Protein AF-A0A1Y0VX64-F1 (afdb_monomer_lite)

Sequence (433 aa):
MRYNFDQIIDRHNTYSTQWDYTKDRFGSDDVLPFSISDTDFQVPNEILDSMNKRLEHPIFGYTRWNHQDYKNSIIQWFEDDGITKVDEDWIVYSPSVVYTIGTLIRELTDEGDGVDRHTSFCTDDVTAHDILEKGHLDHMVRLAIQHGVDPMTAIQMATLNGAEAYHIEDQVGSIAPGKDADILLIDRPESFNVKTVISKGTMVFEDGVEKIDFIPTARSQTIQKSIKLTSVSKNNFEYQVDQQDGTVKVRTIKSVGPFVRKAKDVDLNVRNGIILPSVEKDVALVSVIERYGINGNHSKGFISGWGLKSGAIATSASPDDNNIVVAGTNSEDMALAVNELIRQGGGQIVVDNGKIISFLQLPIGGIVTDLEPRTLAKKEIELKEAANQLGCELPDPLFYLSFLPITAIPDLAITDGGNVDYRELKYFDPILK

Foldseek 3Di:
DDFDPVDQDDCPPVPDCQQPVCCVPPVDNPDNGDDDPDDRGDDDVVVVVVVVVVVVPPDDDDDDQLDDVNQVVVQCVCVVVVNDGDDSVVDDDDPDPVVVVVVCCVVVDDDPPDPLLQAADDQPDDALLCCVPQNGLLSVLLVCLVVPDDLVSSLQNHFVSVCVVVVNNQATRDDDPNHFPFDFDAPDSNRRHTAWTAGSNRTQDGRHDGPDDDDDDDDDPCQLQQFPDDADALVLAWDFAPDAWDKFKFWAFEDPDLLDTATDIDIFIHHRRTTAADLPQQKKKKWFAAGRPPPRFIAIGIHGNFNFQFAKKWFQAAPDNSTIMMIGRGSHRRRLNVRVCNVLCAWIFTGGPRDTQATDRASGNNHHDPDDSVVSSVRQVSSQVSSCVSVTPHPRNVSSRSHQQDLPRAAWHAHSVYIAGSVVRDHDDRTDD

Organism: Pediococcus pentosaceus (NCBI:txid1255)

Structure (mmCIF, N/CA/C/O backbone):
data_AF-A0A1Y0VX64-F1
#
_entry.id   AF-A0A1Y0VX64-F1
#
loop_
_atom_site.group_PDB
_atom_site.id
_atom_site.type_symbol
_atom_site.label_atom_id
_atom_site.label_alt_id
_atom_site.label_comp_id
_atom_site.label_asym_id
_atom_site.label_entity_id
_atom_site.label_seq_id
_atom_site.pdbx_PDB_ins_code
_atom_site.Cartn_x
_atom_site.Cartn_y
_atom_site.Cartn_z
_atom_site.occupancy
_atom_site.B_iso_or_equiv
_atom_site.auth_seq_id
_atom_site.auth_comp_id
_atom_site.auth_asym_id
_atom_site.auth_atom_id
_atom_site.pdbx_PDB_model_num
ATOM 1 N N . MET A 1 1 ? -18.964 33.459 -43.601 1.00 60.31 1 MET A N 1
ATOM 2 C CA . MET A 1 1 ? -20.347 32.928 -43.651 1.00 60.31 1 MET A CA 1
ATOM 3 C C . MET A 1 1 ? -20.862 32.768 -42.232 1.00 60.31 1 MET A C 1
ATOM 5 O O . MET A 1 1 ? -20.043 32.596 -41.339 1.00 60.31 1 MET A O 1
ATOM 9 N N . ARG A 1 2 ? -22.174 32.890 -41.997 1.00 79.06 2 ARG A N 1
ATOM 10 C CA . ARG A 1 2 ? -22.760 32.728 -40.657 1.00 79.06 2 ARG A CA 1
ATOM 11 C C . ARG A 1 2 ? -23.465 31.374 -40.600 1.00 79.06 2 ARG A C 1
ATOM 13 O O . ARG A 1 2 ? -24.538 31.234 -41.174 1.00 79.06 2 ARG A O 1
ATOM 20 N N . TYR A 1 3 ? -22.832 30.395 -39.962 1.00 87.50 3 TYR A N 1
ATOM 21 C CA . TYR A 1 3 ? -23.441 29.100 -39.659 1.00 87.50 3 TYR A CA 1
ATOM 22 C C . TYR A 1 3 ? -24.397 29.249 -38.472 1.00 87.50 3 TYR A C 1
ATOM 24 O O . TYR A 1 3 ? -24.102 30.001 -37.540 1.00 87.50 3 TYR A O 1
ATOM 32 N N . ASN A 1 4 ? -25.546 28.572 -38.519 1.00 91.56 4 ASN A N 1
ATOM 33 C CA . ASN A 1 4 ? -26.509 28.563 -37.422 1.00 91.56 4 ASN A CA 1
ATOM 34 C C . ASN A 1 4 ? -26.360 27.277 -36.600 1.00 91.56 4 ASN A C 1
ATOM 36 O O . ASN A 1 4 ? -27.072 26.306 -36.834 1.00 91.56 4 ASN A O 1
ATOM 40 N N . PHE A 1 5 ? -25.429 27.277 -35.647 1.00 93.50 5 PHE A N 1
ATOM 41 C CA . PHE A 1 5 ? -25.210 26.133 -34.756 1.00 93.50 5 PHE A CA 1
ATOM 42 C C . PHE A 1 5 ? -26.344 25.932 -33.734 1.00 93.50 5 PHE A C 1
ATOM 44 O O . PHE A 1 5 ? -26.440 24.859 -33.154 1.00 93.50 5 PHE A O 1
ATOM 51 N N . ASP A 1 6 ? -27.232 26.918 -33.552 1.00 94.62 6 ASP A N 1
ATOM 52 C CA . ASP A 1 6 ? -28.413 26.796 -32.681 1.00 94.62 6 ASP A CA 1
ATOM 53 C C . ASP A 1 6 ? -29.583 26.067 -33.371 1.00 94.62 6 ASP A C 1
ATOM 55 O O . ASP A 1 6 ? -30.612 25.792 -32.750 1.00 94.62 6 ASP A O 1
ATOM 59 N N . GLN A 1 7 ? -29.474 25.782 -34.675 1.00 94.81 7 GLN A N 1
ATOM 60 C CA . GLN A 1 7 ? -30.499 25.039 -35.396 1.00 94.81 7 GLN A CA 1
ATOM 61 C C . GLN A 1 7 ? -30.502 23.575 -34.954 1.00 94.81 7 GLN A C 1
ATOM 63 O O . GLN A 1 7 ? -29.570 22.829 -35.233 1.00 94.81 7 GLN A O 1
ATOM 68 N N . ILE A 1 8 ? -31.605 23.151 -34.341 1.00 94.12 8 ILE A N 1
ATOM 69 C CA . ILE A 1 8 ? -31.843 21.744 -34.022 1.00 94.12 8 ILE A CA 1
ATOM 70 C C . ILE A 1 8 ? -32.213 21.005 -35.311 1.00 94.12 8 ILE A C 1
ATOM 72 O O . ILE A 1 8 ? -33.166 21.381 -36.000 1.00 94.12 8 ILE A O 1
ATOM 76 N N . ILE A 1 9 ? -31.461 19.952 -35.626 1.00 94.00 9 ILE A N 1
ATOM 77 C CA . ILE A 1 9 ? -31.703 19.067 -36.766 1.00 94.00 9 ILE A CA 1
ATOM 78 C C . ILE A 1 9 ? -32.029 17.683 -36.213 1.00 94.00 9 ILE A C 1
ATOM 80 O O . ILE A 1 9 ? -31.209 17.076 -35.530 1.00 94.00 9 ILE A O 1
ATOM 84 N N . ASP A 1 10 ? -33.235 17.197 -36.499 1.00 93.06 10 ASP A N 1
ATOM 85 C CA . ASP A 1 10 ? -33.651 15.862 -36.078 1.00 93.06 10 ASP A CA 1
ATOM 86 C C . ASP A 1 10 ? -32.917 14.789 -36.896 1.00 93.06 10 ASP A C 1
ATOM 88 O O . ASP A 1 10 ? -32.921 14.820 -38.130 1.00 93.06 10 ASP A O 1
ATOM 92 N N . ARG A 1 11 ? -32.273 13.851 -36.198 1.00 93.62 11 ARG A N 1
ATOM 93 C CA . ARG A 1 11 ? -31.521 12.731 -36.781 1.00 93.62 11 ARG A CA 1
ATOM 94 C C . ARG A 1 11 ? -32.200 11.378 -36.561 1.00 93.62 11 ARG A C 1
ATOM 96 O O . ARG A 1 11 ? -31.619 10.361 -36.941 1.00 93.62 11 ARG A O 1
ATOM 103 N N . HIS A 1 12 ? -33.407 11.329 -36.001 1.00 92.69 12 HIS A N 1
ATOM 104 C CA . HIS A 1 12 ? -34.149 10.072 -35.909 1.00 92.69 12 HIS A CA 1
ATOM 105 C C . HIS A 1 12 ? -34.572 9.572 -37.294 1.00 92.69 12 HIS A C 1
ATOM 107 O O . HIS A 1 12 ? -34.881 10.351 -38.197 1.00 92.69 12 HIS A O 1
ATOM 113 N N . ASN A 1 13 ? -34.636 8.251 -37.454 1.00 93.88 13 ASN A N 1
ATOM 114 C CA . ASN A 1 13 ? -34.913 7.559 -38.715 1.00 93.88 13 ASN A CA 1
ATOM 115 C C . ASN A 1 13 ? -33.887 7.858 -39.824 1.00 93.88 13 ASN A C 1
ATOM 117 O O . ASN A 1 13 ? -34.204 7.752 -41.011 1.00 93.88 13 ASN A O 1
ATOM 121 N N . THR A 1 14 ? -32.655 8.215 -39.450 1.00 94.00 14 THR A N 1
ATOM 122 C CA . THR A 1 14 ? -31.538 8.396 -40.397 1.00 94.00 14 THR A CA 1
ATOM 123 C C . THR A 1 14 ? -30.556 7.225 -40.374 1.00 94.00 14 THR A C 1
ATOM 125 O O . THR A 1 14 ? -29.559 7.242 -41.094 1.00 94.00 14 THR A O 1
ATOM 128 N N . TYR A 1 15 ? -30.857 6.192 -39.579 1.00 93.12 15 TYR A N 1
ATOM 129 C CA . TYR A 1 15 ? -29.963 5.089 -39.233 1.00 93.12 15 TYR A CA 1
ATOM 130 C C . TYR A 1 15 ? -28.712 5.567 -38.485 1.00 93.12 15 TYR A C 1
ATOM 132 O O . TYR A 1 15 ? -27.629 4.998 -38.630 1.00 93.12 15 TYR A O 1
ATOM 140 N N . SER A 1 16 ? -28.857 6.614 -37.671 1.00 91.06 16 SER A N 1
ATOM 141 C CA . SER A 1 16 ? -27.769 7.146 -36.855 1.00 91.06 16 SER A CA 1
ATOM 142 C C . SER A 1 16 ? -27.462 6.198 -35.699 1.00 91.06 16 SER A C 1
ATOM 144 O O . SER A 1 16 ? -28.318 5.957 -34.852 1.00 91.06 16 SER A O 1
ATOM 146 N N . THR A 1 17 ? -26.221 5.713 -35.600 1.00 88.19 17 THR A N 1
ATOM 147 C CA . THR A 1 17 ? -25.748 4.932 -34.438 1.00 88.19 17 THR A CA 1
ATOM 148 C C . THR A 1 17 ? -25.974 5.668 -33.118 1.00 88.19 17 THR A C 1
ATOM 150 O O . THR A 1 17 ? -26.233 5.034 -32.099 1.00 88.19 17 THR A O 1
ATOM 153 N N . GLN A 1 18 ? -25.869 7.000 -33.133 1.00 87.75 18 GLN A N 1
ATOM 154 C CA . GLN A 1 18 ? -26.066 7.831 -31.954 1.00 87.75 18 GLN A CA 1
ATOM 155 C C . GLN A 1 18 ? -27.539 7.871 -31.526 1.00 87.75 18 GLN A C 1
ATOM 157 O O . GLN A 1 18 ? -27.799 7.703 -30.342 1.00 87.75 18 GLN A O 1
ATOM 162 N N . TRP A 1 19 ? -28.479 8.049 -32.463 1.00 90.94 19 TRP A N 1
ATOM 163 C CA . TRP A 1 19 ? -29.894 8.324 -32.158 1.00 90.94 19 TRP A CA 1
ATOM 164 C C . TRP A 1 19 ? -30.842 7.125 -32.322 1.00 90.94 19 TRP A C 1
ATOM 166 O O . TRP A 1 19 ? -31.729 6.937 -31.498 1.00 90.94 19 TRP A O 1
ATOM 176 N N . ASP A 1 20 ? -30.652 6.288 -33.344 1.00 92.12 20 ASP A N 1
ATOM 177 C CA . ASP A 1 20 ? -31.588 5.206 -33.701 1.00 92.12 20 ASP A CA 1
ATOM 178 C C . ASP A 1 20 ? -31.236 3.848 -33.059 1.00 92.12 20 ASP A C 1
ATOM 180 O O . ASP A 1 20 ? -32.052 2.928 -33.061 1.00 92.12 20 ASP A O 1
ATOM 184 N N . TYR A 1 21 ? -30.025 3.705 -32.504 1.00 90.81 21 TYR A N 1
ATOM 185 C CA . TYR A 1 21 ? -29.506 2.448 -31.936 1.00 90.81 21 TYR A CA 1
ATOM 186 C C . TYR A 1 21 ? -29.118 2.574 -30.451 1.00 90.81 21 TYR A C 1
ATOM 188 O O . TYR A 1 21 ? -28.246 1.861 -29.948 1.00 90.81 21 TYR A O 1
ATOM 196 N N . THR A 1 22 ? -29.774 3.474 -29.719 1.00 88.38 22 THR A N 1
ATOM 197 C CA . THR A 1 22 ? -29.497 3.740 -28.299 1.00 88.38 22 THR A CA 1
ATOM 198 C C . THR A 1 22 ? -29.753 2.530 -27.403 1.00 88.38 22 THR A C 1
ATOM 200 O O . THR A 1 22 ? -28.914 2.228 -26.558 1.00 88.38 22 THR A O 1
ATOM 203 N N . LYS A 1 23 ? -30.827 1.758 -27.614 1.00 88.56 23 LYS A N 1
ATOM 204 C CA . LYS A 1 23 ? -31.068 0.527 -26.838 1.00 88.56 23 LYS A CA 1
ATOM 205 C C . LYS A 1 23 ? -30.056 -0.570 -27.087 1.00 88.56 23 LYS A C 1
ATOM 207 O O . LYS A 1 23 ? -29.680 -1.241 -26.132 1.00 88.56 23 LYS A O 1
ATOM 212 N N . ASP A 1 24 ? -29.631 -0.766 -28.331 1.00 87.38 24 ASP A N 1
ATOM 213 C CA . ASP A 1 24 ? -28.593 -1.753 -28.651 1.00 87.38 24 ASP A CA 1
ATOM 214 C C . ASP A 1 24 ? -27.308 -1.451 -27.867 1.00 87.38 24 ASP A C 1
ATOM 216 O O . ASP A 1 24 ? -26.709 -2.333 -27.255 1.00 87.38 24 ASP A O 1
ATOM 220 N N . ARG A 1 25 ? -26.947 -0.167 -27.793 1.00 79.25 25 ARG A N 1
ATOM 221 C CA . ARG A 1 25 ? -25.694 0.284 -27.190 1.00 79.25 25 ARG A CA 1
ATOM 222 C C . ARG A 1 25 ? -25.748 0.498 -25.675 1.00 79.25 25 ARG A C 1
ATOM 224 O O . ARG A 1 25 ? -24.763 0.237 -24.990 1.00 79.25 25 ARG A O 1
ATOM 231 N N . PHE A 1 26 ? -26.866 0.999 -25.153 1.00 83.62 26 PHE A N 1
ATOM 232 C CA . PHE A 1 26 ? -27.017 1.437 -23.757 1.00 83.62 26 PHE A CA 1
ATOM 233 C C . PHE A 1 26 ? -28.058 0.635 -22.969 1.00 83.62 26 PHE A C 1
ATOM 235 O O . PHE A 1 26 ? -28.252 0.885 -21.782 1.00 83.62 26 PHE A O 1
ATOM 242 N N . GLY A 1 27 ? -28.749 -0.315 -23.603 1.00 86.50 27 GLY A N 1
ATOM 243 C CA . GLY A 1 27 ? -29.802 -1.120 -22.978 1.00 86.50 27 GLY A CA 1
ATOM 244 C C . GLY A 1 27 ? -31.136 -0.389 -22.766 1.00 86.50 27 GLY A C 1
ATOM 245 O O . GLY A 1 27 ? -32.075 -0.997 -22.255 1.00 86.50 27 GLY A O 1
ATOM 246 N N . SER A 1 28 ? -31.245 0.884 -23.163 1.00 86.19 28 SER A N 1
ATOM 247 C CA . SER A 1 28 ? -32.461 1.703 -23.064 1.00 86.19 28 SER A CA 1
ATOM 248 C C . SER A 1 28 ? -32.640 2.589 -24.299 1.00 86.19 28 SER A C 1
ATOM 250 O O . SER A 1 28 ? -31.666 3.139 -24.805 1.00 86.19 28 SER A O 1
ATOM 252 N N . ASP A 1 29 ? -33.890 2.738 -24.748 1.00 85.19 29 ASP A N 1
ATOM 253 C CA . ASP A 1 29 ? -34.285 3.681 -25.807 1.00 85.19 29 ASP A CA 1
ATOM 254 C C . ASP A 1 29 ? -34.539 5.102 -25.250 1.00 85.19 29 ASP A C 1
ATOM 256 O O . ASP A 1 29 ? -34.617 6.060 -26.011 1.00 85.19 29 ASP A O 1
ATOM 260 N N . ASP A 1 30 ? -34.668 5.251 -23.924 1.00 86.69 30 ASP A N 1
ATOM 261 C CA . ASP A 1 30 ? -34.977 6.516 -23.234 1.00 86.69 30 ASP A CA 1
ATOM 262 C C . ASP A 1 30 ? -33.700 7.173 -22.689 1.00 86.69 30 ASP A C 1
ATOM 264 O O . ASP A 1 30 ? -33.494 7.307 -21.481 1.00 86.69 30 ASP A O 1
ATOM 268 N N . VAL A 1 31 ? -32.772 7.489 -23.593 1.00 86.25 31 VAL A N 1
ATOM 269 C CA . VAL A 1 31 ? -31.512 8.169 -23.267 1.00 86.25 31 VAL A CA 1
ATOM 270 C C . VAL A 1 31 ? -31.220 9.255 -24.292 1.00 86.25 31 VAL A C 1
ATOM 272 O O . VAL A 1 31 ? -31.384 9.043 -25.489 1.00 86.25 31 VAL A O 1
ATOM 275 N N . LEU A 1 32 ? -30.747 10.412 -23.822 1.00 88.38 32 LEU A N 1
ATOM 276 C CA . LEU A 1 32 ? -30.181 11.441 -24.691 1.00 88.38 32 LEU A CA 1
ATOM 277 C C . LEU A 1 32 ? -28.719 11.065 -24.995 1.00 88.38 32 LEU A C 1
ATOM 279 O O . LEU A 1 32 ? -27.899 11.049 -24.071 1.00 88.38 32 LEU A O 1
ATOM 283 N N . PRO A 1 33 ? -28.370 10.727 -26.244 1.00 78.88 33 PRO A N 1
ATOM 284 C CA . PRO A 1 33 ? -27.070 10.151 -26.545 1.00 78.88 33 PRO A CA 1
ATOM 285 C C . PRO A 1 33 ? -26.006 11.242 -26.753 1.00 78.88 33 PRO A C 1
ATOM 287 O O . PRO A 1 33 ? -26.142 12.100 -27.615 1.00 78.88 33 PRO A O 1
ATOM 290 N N . PHE A 1 34 ? -24.917 11.187 -25.977 1.00 81.19 34 PHE A N 1
ATOM 291 C CA . PHE A 1 34 ? -23.792 12.137 -26.061 1.00 81.19 34 PHE A CA 1
ATOM 292 C C . PHE A 1 34 ? -22.435 11.412 -26.036 1.00 81.19 34 PHE A C 1
ATOM 294 O O . PHE A 1 34 ? -21.580 11.668 -25.191 1.00 81.19 34 PHE A O 1
ATOM 301 N N . SER A 1 35 ? -22.278 10.402 -26.894 1.00 77.50 35 SER A N 1
ATOM 302 C CA . SER A 1 35 ? -21.204 9.401 -26.760 1.00 77.50 35 SER A CA 1
ATOM 303 C C . SER A 1 35 ? -20.406 9.118 -28.030 1.00 77.50 35 SER A C 1
ATOM 305 O O . SER A 1 35 ? -19.264 8.671 -27.925 1.00 77.50 35 SER A O 1
ATOM 307 N N . ILE A 1 36 ? -20.983 9.327 -29.219 1.00 82.19 36 ILE A N 1
ATOM 308 C CA . ILE A 1 36 ? -20.286 9.097 -30.485 1.00 82.19 36 ILE A CA 1
ATOM 309 C C . ILE A 1 36 ? -19.621 10.400 -30.884 1.00 82.19 36 ILE A C 1
ATOM 311 O O . ILE A 1 36 ? -20.227 11.462 -30.827 1.00 82.19 36 ILE A O 1
ATOM 315 N N . SER A 1 37 ? -18.365 10.323 -31.305 1.00 85.12 37 SER A N 1
ATOM 316 C CA . SER A 1 37 ? -17.613 11.484 -31.781 1.00 85.12 37 SER A CA 1
ATOM 317 C C . SER A 1 37 ? -17.977 11.849 -33.230 1.00 85.12 37 SER A C 1
ATOM 319 O O . SER A 1 37 ? -17.095 11.992 -34.073 1.00 85.12 37 SER A O 1
ATOM 321 N N . ASP A 1 38 ? -19.276 11.961 -33.521 1.00 88.44 38 ASP A N 1
ATOM 322 C CA . ASP A 1 38 ? -19.807 12.686 -34.679 1.00 88.44 38 ASP A CA 1
ATOM 323 C C . ASP A 1 38 ? -20.487 13.988 -34.206 1.00 88.44 38 ASP A C 1
ATOM 325 O O . ASP A 1 38 ? -20.322 14.382 -33.049 1.00 88.44 38 ASP A O 1
ATOM 329 N N . THR A 1 39 ? -21.158 14.730 -35.090 1.00 90.38 39 THR A N 1
ATOM 330 C CA . THR A 1 39 ? -21.815 15.990 -34.711 1.00 90.38 39 THR A CA 1
ATOM 331 C C . THR A 1 39 ? -23.300 15.975 -35.054 1.00 90.38 39 THR A C 1
ATOM 333 O O . THR A 1 39 ? -23.728 15.353 -36.025 1.00 90.38 39 THR A O 1
ATOM 336 N N . ASP A 1 40 ? -24.082 16.734 -34.285 1.00 92.62 40 ASP A N 1
ATOM 337 C CA . ASP A 1 40 ? -25.479 17.061 -34.600 1.00 92.62 40 ASP A CA 1
ATOM 338 C C . ASP A 1 40 ? -25.598 18.384 -35.388 1.00 92.62 40 ASP A C 1
ATOM 340 O O . ASP A 1 40 ? -26.652 19.016 -35.425 1.00 92.62 40 ASP A O 1
ATOM 344 N N . PHE A 1 41 ? -24.507 18.815 -36.034 1.00 93.81 41 PHE A N 1
ATOM 345 C CA . PHE A 1 41 ? -24.473 20.012 -36.870 1.00 93.81 41 PHE A CA 1
ATOM 346 C C . PHE A 1 41 ? -24.545 19.656 -38.350 1.00 93.81 41 PHE A C 1
ATOM 348 O O . PHE A 1 41 ? -23.993 18.654 -38.804 1.00 93.81 41 PHE A O 1
ATOM 355 N N . GLN A 1 42 ? -25.165 20.535 -39.132 1.00 92.62 42 GLN A N 1
ATOM 356 C CA . GLN A 1 42 ? -25.072 20.452 -40.583 1.00 92.62 42 GLN A CA 1
ATOM 357 C C . GLN A 1 42 ? -23.607 20.600 -41.022 1.00 92.62 42 GLN A C 1
ATOM 359 O O . GLN A 1 42 ? -22.891 21.481 -40.539 1.00 92.62 42 GLN A O 1
ATOM 364 N N . VAL A 1 43 ? -23.179 19.783 -41.986 1.00 93.69 43 VAL A N 1
ATOM 365 C CA . VAL A 1 43 ? -21.904 20.010 -42.676 1.00 93.69 43 VAL A CA 1
ATOM 366 C C . VAL A 1 43 ? -21.921 21.359 -43.423 1.00 93.69 43 VAL A C 1
ATOM 368 O O . VAL A 1 43 ? -22.997 21.829 -43.815 1.00 93.69 43 VAL A O 1
ATOM 371 N N . PRO A 1 44 ? -20.752 21.986 -43.653 1.00 94.12 44 PRO A N 1
ATOM 372 C CA . PRO A 1 44 ? -20.642 23.204 -44.453 1.00 94.12 44 PRO A CA 1
ATOM 373 C C . PRO A 1 44 ? -21.361 23.112 -45.807 1.00 94.12 44 PRO A C 1
ATOM 375 O O . PRO A 1 44 ? -21.379 22.052 -46.441 1.00 94.12 44 PRO A O 1
ATOM 378 N N . ASN A 1 45 ? -21.941 24.225 -46.270 1.00 93.00 45 ASN A N 1
ATOM 379 C CA . ASN A 1 45 ? -22.708 24.254 -47.524 1.00 93.00 45 ASN A CA 1
ATOM 380 C C . ASN A 1 45 ? -21.838 23.863 -48.725 1.00 93.00 45 ASN A C 1
ATOM 382 O O . ASN A 1 45 ? -22.309 23.201 -49.638 1.00 93.00 45 ASN A O 1
ATOM 386 N N . GLU A 1 46 ? -20.551 24.185 -48.680 1.00 94.06 46 GLU A N 1
ATOM 387 C CA . GLU A 1 46 ? -19.558 23.841 -49.691 1.00 94.06 46 GLU A CA 1
ATOM 388 C C . GLU A 1 46 ? -19.423 22.319 -49.873 1.00 94.06 46 GLU A C 1
ATOM 390 O O . GLU A 1 46 ? -19.213 21.838 -50.992 1.00 94.06 46 GLU A O 1
ATOM 395 N N . ILE A 1 47 ? -19.592 21.546 -48.792 1.00 94.81 47 ILE A N 1
ATOM 396 C CA . ILE A 1 47 ? -19.611 20.080 -48.845 1.00 94.81 47 ILE A CA 1
ATOM 397 C C . ILE A 1 47 ? -20.908 19.603 -49.508 1.00 94.81 47 ILE A C 1
ATOM 399 O O . ILE A 1 47 ? -20.855 18.774 -50.419 1.00 94.81 47 ILE A O 1
ATOM 403 N N . LEU A 1 48 ? -22.062 20.154 -49.108 1.00 95.12 48 LEU A N 1
ATOM 404 C CA . LEU A 1 48 ? -23.360 19.807 -49.703 1.00 95.12 48 LEU A CA 1
ATOM 405 C C . LEU A 1 48 ? -23.410 20.125 -51.201 1.00 95.12 48 LEU A C 1
ATOM 407 O O . LEU A 1 48 ? -23.838 19.287 -51.991 1.00 95.12 48 LEU A O 1
ATOM 411 N N . ASP A 1 49 ? -22.927 21.296 -51.606 1.00 96.44 49 ASP A N 1
ATOM 412 C CA . ASP A 1 49 ? -22.880 21.727 -53.003 1.00 96.44 49 ASP A CA 1
ATOM 413 C C . ASP A 1 49 ? -21.984 20.804 -53.837 1.00 96.44 49 ASP A C 1
ATOM 415 O O . ASP A 1 49 ? -22.355 20.395 -54.940 1.00 96.44 49 ASP A O 1
ATOM 419 N N . SER A 1 50 ? -20.833 20.404 -53.288 1.00 95.62 50 SER A N 1
ATOM 420 C CA . SER A 1 50 ? -19.926 19.449 -53.933 1.00 95.62 50 SER A CA 1
ATOM 421 C C . SER A 1 50 ? -20.575 18.071 -54.108 1.00 95.62 50 SER A C 1
ATOM 423 O O . SER A 1 50 ? -20.453 17.460 -55.175 1.00 95.62 50 SER A O 1
ATOM 425 N N . MET A 1 51 ? -21.312 17.594 -53.098 1.00 96.81 51 MET A N 1
ATOM 426 C CA . MET A 1 51 ? -22.072 16.343 -53.182 1.00 96.81 51 MET A CA 1
ATOM 427 C C . MET A 1 51 ? -23.201 16.433 -54.214 1.00 96.81 51 MET A C 1
ATOM 429 O O . MET A 1 51 ? -23.307 15.556 -55.071 1.00 96.81 51 MET A O 1
ATOM 433 N N . ASN A 1 52 ? -24.002 17.500 -54.190 1.00 97.12 52 ASN A N 1
ATOM 434 C CA . ASN A 1 52 ? -25.100 17.717 -55.135 1.00 97.12 52 ASN A CA 1
ATOM 435 C C . ASN A 1 52 ? -24.594 17.760 -56.577 1.00 97.12 52 ASN A C 1
ATOM 437 O O . ASN A 1 52 ? -25.106 17.041 -57.433 1.00 97.12 52 ASN A O 1
ATOM 441 N N . LYS A 1 53 ? -23.514 18.505 -56.827 1.00 97.00 53 LYS A N 1
ATOM 442 C CA . LYS A 1 53 ? -22.855 18.543 -58.134 1.00 97.00 53 LYS A CA 1
ATOM 443 C C . LYS A 1 53 ? -22.387 17.158 -58.581 1.00 97.00 53 LYS A C 1
ATOM 445 O O . LYS A 1 53 ? -22.519 16.804 -59.750 1.00 97.00 53 LYS A O 1
ATOM 450 N N . ARG A 1 54 ? -21.849 16.337 -57.671 1.00 94.12 54 ARG A N 1
ATOM 451 C CA . ARG A 1 54 ? -21.471 14.957 -58.008 1.00 94.12 54 ARG A CA 1
ATOM 452 C C . ARG A 1 54 ? -22.692 14.108 -58.367 1.00 94.12 54 ARG A C 1
ATOM 454 O O . ARG A 1 54 ? -22.578 13.270 -59.263 1.00 94.12 54 ARG A O 1
ATOM 461 N N . LEU A 1 55 ? -23.825 14.302 -57.697 1.00 96.69 55 LEU A N 1
ATOM 462 C CA . LEU A 1 55 ? -25.065 13.564 -57.952 1.00 96.69 55 LEU A CA 1
ATOM 463 C C . LEU A 1 55 ? -25.694 13.884 -59.318 1.00 96.69 55 LEU A C 1
ATOM 465 O O . LEU A 1 55 ? -26.397 13.035 -59.859 1.00 96.69 55 LEU A O 1
ATOM 469 N N . GLU A 1 56 ? -25.397 15.042 -59.918 1.00 97.12 56 GLU A N 1
ATOM 470 C CA . GLU A 1 56 ? -25.838 15.383 -61.283 1.00 97.12 56 GLU A CA 1
ATOM 471 C C . GLU A 1 56 ? -25.271 14.428 -62.347 1.00 97.12 56 GLU A C 1
ATOM 473 O O . GLU A 1 56 ? -25.882 14.224 -63.398 1.00 97.12 56 GLU A O 1
ATOM 478 N N . HIS A 1 57 ? -24.108 13.820 -62.090 1.00 96.62 57 HIS A N 1
ATOM 479 C CA . HIS A 1 57 ? -23.515 12.854 -63.007 1.00 96.62 57 HIS A CA 1
ATOM 480 C C . HIS A 1 57 ? -24.167 11.467 -62.833 1.00 96.62 57 HIS A C 1
ATOM 482 O O . HIS A 1 57 ? -23.978 10.836 -61.789 1.00 96.62 57 HIS A O 1
ATOM 488 N N . PRO A 1 58 ? -24.841 10.912 -63.863 1.00 95.62 58 PRO A N 1
ATOM 489 C CA . PRO A 1 58 ? -25.741 9.760 -63.713 1.00 95.62 58 PRO A CA 1
ATOM 490 C C . PRO A 1 58 ? -25.034 8.408 -63.519 1.00 95.62 58 PRO A C 1
ATOM 492 O O . PRO A 1 58 ? -25.692 7.380 -63.376 1.00 95.62 58 PRO A O 1
ATOM 495 N N . ILE A 1 59 ? -23.699 8.378 -63.549 1.00 96.25 59 ILE A N 1
ATOM 496 C CA . ILE A 1 59 ? -22.895 7.155 -63.413 1.00 96.25 59 ILE A CA 1
ATOM 497 C C . ILE A 1 59 ? -22.045 7.232 -62.138 1.00 96.25 59 ILE A C 1
ATOM 499 O O . ILE A 1 59 ? -21.281 8.183 -61.946 1.00 96.25 59 ILE A O 1
ATOM 503 N N . PHE A 1 60 ? -22.133 6.192 -61.302 1.00 95.19 60 PHE A N 1
ATOM 504 C CA . PHE A 1 60 ? -21.421 6.028 -60.024 1.00 95.19 60 PHE A CA 1
ATOM 505 C C . PHE A 1 60 ? -20.505 4.794 -60.047 1.00 95.19 60 PHE A C 1
ATOM 507 O O . PHE A 1 60 ? -20.630 3.883 -59.236 1.00 95.19 60 PHE A O 1
ATOM 514 N N . GLY A 1 61 ? -19.620 4.736 -61.047 1.00 93.50 61 GLY A N 1
ATOM 515 C CA . GLY A 1 61 ? -18.647 3.651 -61.198 1.00 93.50 61 GLY A CA 1
ATOM 516 C C . GLY A 1 61 ? -17.436 3.773 -60.265 1.00 93.50 61 GLY A C 1
ATOM 517 O O . GLY A 1 61 ? -17.362 4.659 -59.411 1.00 93.50 61 GLY A O 1
ATOM 518 N N . TYR A 1 62 ? -16.454 2.889 -60.465 1.00 93.75 62 TYR A N 1
ATOM 519 C CA . TYR A 1 62 ? -15.207 2.883 -59.697 1.00 93.75 62 TYR A CA 1
ATOM 520 C C . TYR A 1 62 ? -14.491 4.236 -59.753 1.00 93.75 62 TYR A C 1
ATOM 522 O O . TYR A 1 62 ? -14.221 4.766 -60.830 1.00 93.75 62 TYR A O 1
ATOM 530 N N . THR A 1 63 ? -14.149 4.760 -58.578 1.00 91.38 63 THR A N 1
ATOM 531 C CA . THR A 1 63 ? -13.445 6.037 -58.415 1.00 91.38 63 THR A CA 1
ATOM 532 C C . THR A 1 63 ? -12.040 5.776 -57.879 1.00 91.38 63 THR A C 1
ATOM 534 O O . THR A 1 63 ? -11.849 4.899 -57.038 1.00 91.38 63 THR A O 1
ATOM 537 N N . ARG A 1 64 ? -11.043 6.514 -58.375 1.00 91.12 64 ARG A N 1
ATOM 538 C CA . ARG A 1 64 ? -9.664 6.461 -57.870 1.00 91.12 64 ARG A CA 1
ATOM 539 C C . ARG A 1 64 ? -9.389 7.720 -57.062 1.00 91.12 64 ARG A C 1
ATOM 541 O O . ARG A 1 64 ? -9.690 8.797 -57.546 1.00 91.12 64 ARG A O 1
ATOM 548 N N . TRP A 1 65 ? -8.810 7.569 -55.874 1.00 91.56 65 TRP A N 1
ATOM 549 C CA . TRP A 1 65 ? -8.441 8.677 -54.982 1.00 91.56 65 TRP A CA 1
ATOM 550 C C . TRP A 1 65 ? -7.073 9.287 -55.322 1.00 91.56 65 TRP A C 1
ATOM 552 O O . TRP A 1 65 ? -6.810 10.444 -55.015 1.00 91.56 65 TRP A O 1
ATOM 562 N N . ASN A 1 66 ? -6.178 8.497 -55.928 1.00 94.25 66 ASN A N 1
ATOM 563 C CA . ASN A 1 66 ? -4.786 8.881 -56.157 1.00 94.25 66 ASN A CA 1
ATOM 564 C C . ASN A 1 66 ? -4.667 9.791 -57.391 1.00 94.25 66 ASN A C 1
ATOM 566 O O . ASN A 1 66 ? -4.334 9.331 -58.484 1.00 94.25 66 ASN A O 1
ATOM 570 N N . HIS A 1 67 ? -5.016 11.061 -57.213 1.00 94.75 67 HIS A N 1
ATOM 571 C CA . HIS A 1 67 ? -4.857 12.132 -58.192 1.00 94.75 67 HIS A CA 1
ATOM 572 C C . HIS A 1 67 ? -4.622 13.472 -57.485 1.00 94.75 67 HIS A C 1
ATOM 574 O O . HIS A 1 67 ? -4.950 13.638 -56.306 1.00 94.75 67 HIS A O 1
ATOM 580 N N . GLN A 1 68 ? -4.099 14.443 -58.236 1.00 93.88 68 GLN A N 1
ATOM 581 C CA . GLN A 1 68 ? -3.658 15.721 -57.685 1.00 93.88 68 GLN A CA 1
ATOM 582 C C . GLN A 1 68 ? -4.775 16.485 -56.966 1.00 93.88 68 GLN A C 1
ATOM 584 O O . GLN A 1 68 ? -4.552 16.971 -55.865 1.00 93.88 68 GLN A O 1
ATOM 589 N N . ASP A 1 69 ? -5.980 16.549 -57.546 1.00 91.88 69 ASP A N 1
ATOM 590 C CA . ASP A 1 69 ? -7.080 17.333 -56.963 1.00 91.88 69 ASP A CA 1
ATOM 591 C C . ASP A 1 69 ? -7.436 16.889 -55.533 1.00 91.88 69 ASP A C 1
ATOM 593 O O . ASP A 1 69 ? -7.790 17.718 -54.700 1.00 91.88 69 ASP A O 1
ATOM 597 N N . TYR A 1 70 ? -7.300 15.593 -55.226 1.00 94.06 70 TYR A N 1
ATOM 598 C CA . TYR A 1 70 ? -7.515 15.071 -53.879 1.00 94.06 70 TYR A CA 1
ATOM 599 C C . TYR A 1 70 ? -6.307 15.368 -52.985 1.00 94.06 70 TYR A C 1
ATOM 601 O O . TYR A 1 70 ? -6.454 15.977 -51.929 1.00 94.06 70 TYR A O 1
ATOM 609 N N . LYS A 1 71 ? -5.097 14.995 -53.416 1.00 95.62 71 LYS A N 1
ATOM 610 C CA . LYS A 1 71 ? -3.887 15.122 -52.590 1.00 95.62 71 LYS A CA 1
ATOM 611 C C . LYS A 1 71 ? -3.514 16.569 -52.271 1.00 95.62 71 LYS A C 1
ATOM 613 O O . LYS A 1 71 ? -3.162 16.854 -51.131 1.00 95.62 71 LYS A O 1
ATOM 618 N N . ASN A 1 72 ? -3.657 17.486 -53.227 1.00 95.81 72 ASN A N 1
ATOM 619 C CA . ASN A 1 72 ? -3.351 18.901 -53.016 1.00 95.81 72 ASN A CA 1
ATOM 620 C C . ASN A 1 72 ? -4.206 19.526 -51.921 1.00 95.81 72 ASN A C 1
ATOM 622 O O . ASN A 1 72 ? -3.689 20.338 -51.166 1.00 95.81 72 ASN A O 1
ATOM 626 N N . SER A 1 73 ? -5.480 19.140 -51.795 1.00 94.62 73 SER A N 1
ATOM 627 C CA . SER A 1 73 ? -6.316 19.654 -50.704 1.00 94.62 73 SER A CA 1
ATOM 628 C C . SER A 1 73 ? -5.777 19.277 -49.320 1.00 94.62 73 SER A C 1
ATOM 630 O O . SER A 1 73 ? -5.875 20.077 -48.398 1.00 94.62 73 SER A O 1
ATOM 632 N N . ILE A 1 74 ? -5.153 18.101 -49.184 1.00 95.19 74 ILE A N 1
ATOM 633 C CA . ILE A 1 74 ? -4.548 17.641 -47.929 1.00 95.19 74 ILE A CA 1
ATOM 634 C C . ILE A 1 74 ? -3.237 18.387 -47.679 1.00 95.19 74 ILE A C 1
ATOM 636 O O . ILE A 1 74 ? -3.049 18.926 -46.595 1.00 95.19 74 ILE A O 1
ATOM 640 N N . ILE A 1 75 ? -2.352 18.451 -48.681 1.00 95.94 75 ILE A N 1
ATOM 641 C CA . ILE A 1 75 ? -1.065 19.159 -48.572 1.00 95.94 75 ILE A CA 1
ATOM 642 C C . ILE A 1 75 ? -1.305 20.613 -48.163 1.00 95.94 75 ILE A C 1
ATOM 644 O O . ILE A 1 75 ? -0.752 21.073 -47.168 1.00 95.94 75 ILE A O 1
ATOM 648 N N . GLN A 1 76 ? -2.196 21.297 -48.884 1.00 95.88 76 GLN A N 1
ATOM 649 C CA . GLN A 1 76 ? -2.491 22.700 -48.638 1.00 95.88 76 GLN A CA 1
ATOM 650 C C . GLN A 1 76 ? -3.125 22.915 -47.262 1.00 95.88 76 GLN A C 1
ATOM 652 O O . GLN A 1 76 ? -2.776 23.879 -46.598 1.00 95.88 76 GLN A O 1
ATOM 657 N N . TRP A 1 77 ? -3.993 22.010 -46.791 1.00 96.00 77 TRP A N 1
ATOM 658 C CA . TRP A 1 77 ? -4.585 22.110 -45.453 1.00 96.00 77 TRP A CA 1
ATOM 659 C C . TRP A 1 77 ? -3.522 22.128 -44.345 1.00 96.00 77 TRP A C 1
ATOM 661 O O . TRP A 1 77 ? -3.556 22.982 -43.464 1.00 96.00 77 TRP A O 1
ATOM 671 N N . PHE A 1 78 ? -2.550 21.213 -44.401 1.00 93.50 78 PHE A N 1
ATOM 672 C CA . PHE A 1 78 ? -1.475 21.156 -43.405 1.00 93.50 78 PHE A CA 1
ATOM 673 C C . PHE A 1 78 ? -0.501 22.340 -43.504 1.00 93.50 78 PHE A C 1
ATOM 675 O O . PHE A 1 78 ? 0.013 22.785 -42.472 1.00 93.50 78 PHE A O 1
ATOM 682 N N . GLU A 1 79 ? -0.251 22.848 -44.715 1.00 92.88 79 GLU A N 1
ATOM 683 C CA . GLU A 1 79 ? 0.614 24.011 -44.943 1.00 92.88 79 GLU A CA 1
ATOM 684 C C . GLU A 1 79 ? -0.052 25.329 -44.518 1.00 92.88 79 GLU A C 1
ATOM 686 O O . GLU A 1 79 ? 0.584 26.138 -43.839 1.00 92.88 79 GLU A O 1
ATOM 691 N N . ASP A 1 80 ? -1.324 25.534 -44.866 1.00 93.12 80 ASP A N 1
ATOM 692 C CA . ASP A 1 80 ? -2.083 26.754 -44.564 1.00 93.12 80 ASP A CA 1
ATOM 693 C C . ASP A 1 80 ? -2.322 26.919 -43.056 1.00 93.12 80 ASP A C 1
ATOM 695 O O . ASP A 1 80 ? -2.220 28.033 -42.537 1.00 93.12 80 ASP A O 1
ATOM 699 N N . ASP A 1 81 ? -2.553 25.815 -42.336 1.00 84.94 81 ASP A N 1
ATOM 700 C CA . ASP A 1 81 ? -2.672 25.809 -40.871 1.00 84.94 81 ASP A CA 1
ATOM 701 C C . ASP A 1 81 ? -1.302 25.901 -40.161 1.00 84.94 81 ASP A C 1
ATOM 703 O O . ASP A 1 81 ? -1.229 25.930 -38.930 1.00 84.94 81 ASP A O 1
ATOM 707 N N . GLY A 1 82 ? -0.196 25.950 -40.916 1.00 90.50 82 GLY A N 1
ATOM 708 C CA . GLY A 1 82 ? 1.163 26.055 -40.383 1.00 90.50 82 GLY A CA 1
ATOM 709 C C . GLY A 1 82 ? 1.614 24.829 -39.582 1.00 90.50 82 GLY A C 1
ATOM 710 O O . GLY A 1 82 ? 2.539 24.939 -38.776 1.00 90.50 82 GLY A O 1
ATOM 711 N N . ILE A 1 83 ? 0.964 23.676 -39.780 1.00 89.88 83 ILE A N 1
ATOM 712 C CA . ILE A 1 83 ? 1.232 22.442 -39.034 1.00 89.88 83 ILE A CA 1
ATOM 713 C C . ILE A 1 83 ? 2.532 21.810 -39.530 1.00 89.88 83 ILE A C 1
ATOM 715 O O . ILE A 1 83 ? 3.449 21.578 -38.744 1.00 89.88 83 ILE A O 1
ATOM 719 N N . THR A 1 84 ? 2.611 21.496 -40.828 1.00 92.00 84 THR A N 1
ATOM 720 C CA . THR A 1 84 ? 3.805 20.907 -41.448 1.00 92.00 84 THR A CA 1
ATOM 721 C C . THR A 1 84 ? 3.722 20.933 -42.974 1.00 92.00 84 THR A C 1
ATOM 723 O O . THR A 1 84 ? 2.644 21.053 -43.550 1.00 92.00 84 THR A O 1
ATOM 726 N N . LYS A 1 85 ? 4.868 20.740 -43.630 1.00 93.12 85 LYS A N 1
ATOM 727 C CA . LYS A 1 85 ? 4.932 20.428 -45.057 1.00 93.12 85 LYS A CA 1
ATOM 728 C C . LYS A 1 85 ? 4.707 18.927 -45.268 1.00 93.12 85 LYS A C 1
ATOM 730 O O . LYS A 1 85 ? 5.386 18.115 -44.639 1.00 93.12 85 LYS A O 1
ATOM 735 N N . VAL A 1 86 ? 3.782 18.567 -46.157 1.00 94.31 86 VAL A N 1
ATOM 736 C CA . VAL A 1 86 ? 3.447 17.170 -46.487 1.00 94.31 86 VAL A CA 1
ATOM 737 C C . VAL A 1 86 ? 3.889 16.865 -47.915 1.00 94.31 86 VAL A C 1
ATOM 739 O O . VAL A 1 86 ? 3.426 17.511 -48.853 1.00 94.31 86 VAL A O 1
ATOM 742 N N . ASP A 1 87 ? 4.758 15.868 -48.097 1.00 94.88 87 ASP A N 1
ATOM 743 C CA . ASP A 1 87 ? 5.111 15.391 -49.436 1.00 94.88 87 ASP A CA 1
ATOM 744 C C . ASP A 1 87 ? 3.982 14.529 -50.026 1.00 94.88 87 ASP A C 1
ATOM 746 O O . ASP A 1 87 ? 3.363 13.709 -49.345 1.00 94.88 87 ASP A O 1
ATOM 750 N N . GLU A 1 88 ? 3.723 14.688 -51.325 1.00 93.50 88 GLU A N 1
ATOM 751 C CA . GLU A 1 88 ? 2.609 14.027 -52.019 1.00 93.50 88 GLU A CA 1
ATOM 752 C C . GLU A 1 88 ? 2.655 12.490 -51.930 1.00 93.50 88 GLU A C 1
ATOM 754 O O . GLU A 1 88 ? 1.614 11.819 -51.867 1.00 93.50 88 GLU A O 1
ATOM 759 N N . ASP A 1 89 ? 3.862 11.928 -51.912 1.00 94.81 89 ASP A N 1
ATOM 760 C CA . ASP A 1 89 ? 4.097 10.486 -51.848 1.00 94.81 89 ASP A CA 1
ATOM 761 C C . ASP A 1 89 ? 3.821 9.892 -50.458 1.00 94.81 89 ASP A C 1
ATOM 763 O O . ASP A 1 89 ? 3.707 8.675 -50.326 1.00 94.81 89 ASP A O 1
ATOM 767 N N . TRP A 1 90 ? 3.653 10.722 -49.423 1.00 93.69 90 TRP A N 1
ATOM 768 C CA . TRP A 1 90 ? 3.279 10.263 -48.079 1.00 93.69 90 TRP A CA 1
ATOM 769 C C . TRP A 1 90 ? 1.775 9.998 -47.941 1.00 93.69 90 TRP A C 1
ATOM 771 O O . TRP A 1 90 ? 1.340 9.350 -46.989 1.00 93.69 90 TRP A O 1
ATOM 781 N N . ILE A 1 91 ? 0.959 10.496 -48.875 1.00 93.81 91 ILE A N 1
ATOM 782 C CA . ILE A 1 91 ? -0.500 10.430 -48.776 1.00 93.81 91 ILE A CA 1
ATOM 783 C C . ILE A 1 91 ? -1.004 9.086 -49.302 1.00 93.81 91 ILE A C 1
ATOM 785 O O . ILE A 1 91 ? -0.961 8.808 -50.504 1.00 93.81 91 ILE A O 1
ATOM 789 N N . VAL A 1 92 ? -1.581 8.293 -48.398 1.00 91.50 92 VAL A N 1
ATOM 790 C CA . VAL A 1 92 ? -2.233 7.013 -48.698 1.00 91.50 92 VAL A CA 1
ATOM 791 C C . VAL A 1 92 ? -3.683 7.044 -48.220 1.00 91.50 92 VAL A C 1
ATOM 793 O O . VAL A 1 92 ? -3.984 7.511 -47.124 1.00 91.50 92 VAL A O 1
ATOM 796 N N . TYR A 1 93 ? -4.601 6.532 -49.041 1.00 91.25 93 TYR A N 1
ATOM 797 C CA . TYR A 1 93 ? -5.995 6.359 -48.639 1.00 91.25 93 TYR A CA 1
ATOM 798 C C . TYR A 1 93 ? -6.172 5.145 -47.722 1.00 91.25 93 TYR A C 1
ATOM 800 O O . TYR A 1 93 ? -5.701 4.049 -48.028 1.00 91.25 93 TYR A O 1
ATOM 808 N N . SER A 1 94 ? -6.946 5.326 -46.654 1.00 89.25 94 SER A N 1
ATOM 809 C CA . SER A 1 94 ? -7.426 4.248 -45.795 1.00 89.25 94 SER A CA 1
ATOM 810 C C . SER A 1 94 ? -8.880 4.502 -45.387 1.00 89.25 94 SER A C 1
ATOM 812 O O . SER A 1 94 ? -9.251 5.656 -45.162 1.00 89.25 94 SER A O 1
ATOM 814 N N . PRO A 1 95 ? -9.714 3.452 -45.271 1.00 87.31 95 PRO A N 1
ATOM 815 C CA . PRO A 1 95 ? -11.116 3.598 -44.891 1.00 87.31 95 PRO A CA 1
ATOM 816 C C . PRO A 1 95 ? -11.328 4.038 -43.432 1.00 87.31 95 PRO A C 1
ATOM 818 O O . PRO A 1 95 ? -12.383 4.589 -43.126 1.00 87.31 95 PRO A O 1
ATOM 821 N N . SER A 1 96 ? -10.375 3.800 -42.520 1.00 88.31 96 SER A N 1
ATOM 822 C CA . SER A 1 96 ? -10.427 4.309 -41.139 1.00 88.31 96 SER A CA 1
ATOM 823 C C . SER A 1 96 ? -9.049 4.313 -40.473 1.00 88.31 96 SER A C 1
ATOM 825 O O . SER A 1 96 ? -8.173 3.525 -40.829 1.00 88.31 96 SER A O 1
ATOM 827 N N . VAL A 1 97 ? -8.872 5.157 -39.451 1.00 83.25 97 VAL A N 1
ATOM 828 C CA . VAL A 1 97 ? -7.626 5.218 -38.662 1.00 83.25 97 VAL A CA 1
ATOM 829 C C . VAL A 1 97 ? -7.318 3.871 -37.999 1.00 83.25 97 VAL A C 1
ATOM 831 O O . VAL A 1 97 ? -6.192 3.389 -38.079 1.00 83.25 97 VAL A O 1
ATOM 834 N N . VAL A 1 98 ? -8.324 3.220 -37.403 1.00 78.88 98 VAL A N 1
ATOM 835 C CA . VAL A 1 98 ? -8.152 1.928 -36.714 1.00 78.88 98 VAL A CA 1
ATOM 836 C C . VAL A 1 98 ? -7.752 0.822 -37.692 1.00 78.88 98 VAL A C 1
ATOM 838 O O . VAL A 1 98 ? -6.880 0.013 -37.379 1.00 78.88 98 VAL A O 1
ATOM 841 N N . TYR A 1 99 ? -8.334 0.805 -38.896 1.00 87.00 99 TYR A N 1
ATOM 842 C CA . TYR A 1 99 ? -7.927 -0.136 -39.939 1.00 87.00 99 TYR A CA 1
ATOM 843 C C . TYR A 1 99 ? -6.468 0.087 -40.355 1.00 87.00 99 TYR A C 1
ATOM 845 O O . TYR A 1 99 ? -5.722 -0.887 -40.486 1.00 87.00 99 TYR A O 1
ATOM 853 N N . THR A 1 100 ? -6.048 1.349 -40.518 1.00 88.94 100 THR A N 1
ATOM 854 C CA . THR A 1 100 ? -4.652 1.693 -40.829 1.00 88.94 100 THR A CA 1
ATOM 855 C C . THR A 1 100 ? -3.716 1.183 -39.750 1.00 88.94 100 THR A C 1
ATOM 857 O O . THR A 1 100 ? -2.793 0.447 -40.069 1.00 88.94 100 THR A O 1
ATOM 860 N N . ILE A 1 101 ? -3.972 1.515 -38.482 1.00 80.00 101 ILE A N 1
ATOM 861 C CA . ILE A 1 101 ? -3.114 1.113 -37.360 1.00 80.00 101 ILE A CA 1
ATOM 862 C C . ILE A 1 101 ? -3.019 -0.410 -37.287 1.00 80.00 101 ILE A C 1
ATOM 864 O O . ILE A 1 101 ? -1.920 -0.950 -37.255 1.00 80.00 101 ILE A O 1
ATOM 868 N N . GLY A 1 102 ? -4.150 -1.118 -37.345 1.00 82.00 102 GLY A N 1
ATOM 869 C CA . GLY A 1 102 ? -4.143 -2.580 -37.323 1.00 82.00 102 GLY A CA 1
ATOM 870 C C . GLY A 1 102 ? -3.389 -3.194 -38.506 1.00 82.00 102 GLY A C 1
ATOM 871 O O . GLY A 1 102 ? -2.768 -4.240 -38.355 1.00 82.00 102 GLY A O 1
ATOM 872 N N . THR A 1 103 ? -3.431 -2.557 -39.680 1.00 86.25 103 THR A N 1
ATOM 873 C CA . THR A 1 103 ? -2.666 -2.998 -40.856 1.00 86.25 103 THR A CA 1
ATOM 874 C C . THR A 1 103 ? -1.180 -2.724 -40.680 1.00 86.25 103 THR A C 1
ATOM 876 O O . THR A 1 103 ? -0.390 -3.632 -40.876 1.00 86.25 103 THR A O 1
ATOM 879 N N . LEU A 1 104 ? -0.802 -1.525 -40.239 1.00 81.94 104 LEU A N 1
ATOM 880 C CA . LEU A 1 104 ? 0.593 -1.177 -39.979 1.00 81.94 104 LEU A CA 1
ATOM 881 C C . LEU A 1 104 ? 1.214 -2.086 -38.921 1.00 81.94 104 LEU A C 1
ATOM 883 O O . LEU A 1 104 ? 2.334 -2.523 -39.115 1.00 81.94 104 LEU A O 1
ATOM 887 N N . ILE A 1 105 ? 0.485 -2.436 -37.858 1.00 77.69 105 ILE A N 1
ATOM 888 C CA . ILE A 1 105 ? 0.959 -3.413 -36.871 1.00 77.69 105 ILE A CA 1
ATOM 889 C C . ILE A 1 105 ? 1.262 -4.748 -37.561 1.00 77.69 105 ILE A C 1
ATOM 891 O O . ILE A 1 105 ? 2.374 -5.240 -37.462 1.00 77.69 105 ILE A O 1
ATOM 895 N N . ARG A 1 106 ? 0.325 -5.307 -38.333 1.00 80.94 106 ARG A N 1
ATOM 896 C CA . ARG A 1 106 ? 0.553 -6.590 -39.027 1.00 80.94 106 ARG A CA 1
ATOM 897 C C . ARG A 1 106 ? 1.683 -6.558 -40.059 1.00 80.94 106 ARG A C 1
ATOM 899 O O . ARG A 1 106 ? 2.276 -7.594 -40.314 1.00 80.94 106 ARG A O 1
ATOM 906 N N . GLU A 1 107 ? 1.923 -5.414 -40.692 1.00 85.50 107 GLU A N 1
ATOM 907 C CA . GLU A 1 107 ? 2.959 -5.271 -41.724 1.00 85.50 107 GLU A CA 1
ATOM 908 C C . GLU A 1 107 ? 4.339 -4.932 -41.141 1.00 85.50 107 GLU A C 1
ATOM 910 O O . GLU A 1 107 ? 5.353 -5.191 -41.783 1.00 85.50 107 GLU A O 1
ATOM 915 N N . LEU A 1 108 ? 4.387 -4.312 -39.959 1.00 79.44 108 LEU A N 1
ATOM 916 C CA . LEU A 1 108 ? 5.617 -3.803 -39.343 1.00 79.44 108 LEU A CA 1
ATOM 917 C C . LEU A 1 108 ? 6.054 -4.595 -38.106 1.00 79.44 108 LEU A C 1
ATOM 919 O O . LEU A 1 108 ? 7.078 -4.249 -37.522 1.00 79.44 108 LEU A O 1
ATOM 923 N N . THR A 1 109 ? 5.284 -5.602 -37.694 1.00 75.25 109 THR A N 1
ATOM 924 C CA . THR A 1 109 ? 5.574 -6.442 -36.525 1.00 75.25 109 THR A CA 1
ATOM 925 C C . THR A 1 109 ? 5.323 -7.913 -36.842 1.00 75.25 109 THR A C 1
ATOM 927 O O . THR A 1 109 ? 4.409 -8.235 -37.606 1.00 75.25 109 THR A O 1
ATOM 930 N N . ASP A 1 110 ? 6.115 -8.793 -36.238 1.00 79.25 110 ASP A N 1
ATOM 931 C CA . ASP A 1 110 ? 5.910 -10.239 -36.245 1.00 79.25 110 ASP A CA 1
ATOM 932 C C . ASP A 1 110 ? 5.083 -10.699 -35.027 1.00 79.25 110 ASP A C 1
ATOM 934 O O . ASP A 1 110 ? 4.953 -10.011 -34.010 1.00 79.25 110 ASP A O 1
ATOM 938 N N . GLU A 1 111 ? 4.496 -11.897 -35.110 1.00 67.56 111 GLU A N 1
ATOM 939 C CA . GLU A 1 111 ? 3.792 -12.502 -33.975 1.00 67.56 111 GLU A CA 1
ATOM 940 C C . GLU A 1 111 ? 4.772 -12.734 -32.811 1.00 67.56 111 GLU A C 1
ATOM 942 O O . GLU A 1 111 ? 5.668 -13.572 -32.896 1.00 67.56 111 GLU A O 1
ATOM 947 N N . GLY A 1 112 ? 4.591 -11.986 -31.717 1.00 65.81 112 GLY A N 1
ATOM 948 C CA . GLY A 1 112 ? 5.478 -12.014 -30.551 1.00 65.81 112 GLY A CA 1
ATOM 949 C C . GLY A 1 112 ? 6.328 -10.756 -30.368 1.00 65.81 112 GLY A C 1
ATOM 950 O O . GLY A 1 112 ? 6.917 -10.605 -29.298 1.00 65.81 112 GLY A O 1
ATOM 951 N N . ASP A 1 113 ? 6.337 -9.832 -31.335 1.00 69.62 113 ASP A N 1
ATOM 952 C CA . ASP A 1 113 ? 6.908 -8.500 -31.135 1.00 69.62 113 ASP A CA 1
ATOM 953 C C . ASP A 1 113 ? 6.119 -7.772 -30.037 1.00 69.62 113 ASP A C 1
ATOM 955 O O . ASP A 1 113 ? 4.914 -7.516 -30.143 1.00 69.62 113 ASP A O 1
ATOM 959 N N . GLY A 1 114 ? 6.795 -7.508 -28.921 1.00 59.62 114 GLY A N 1
ATOM 960 C CA . GLY A 1 114 ? 6.190 -6.933 -27.734 1.00 59.62 114 GLY A CA 1
ATOM 961 C C . GLY A 1 114 ? 5.952 -5.428 -27.858 1.00 59.62 114 GLY A C 1
ATOM 962 O O . GLY A 1 114 ? 6.707 -4.674 -28.463 1.00 59.62 114 GLY A O 1
ATOM 963 N N . VAL A 1 115 ? 4.934 -4.951 -27.142 1.00 58.34 115 VAL A N 1
ATOM 964 C CA . VAL A 1 115 ? 4.872 -3.563 -26.634 1.00 58.34 115 VAL A CA 1
ATOM 965 C C . VAL A 1 115 ? 5.809 -3.415 -25.408 1.00 58.34 115 VAL A C 1
ATOM 967 O O . VAL A 1 115 ? 5.706 -2.486 -24.607 1.00 58.34 115 VAL A O 1
ATOM 970 N N . ASP A 1 116 ? 6.728 -4.369 -25.226 1.00 60.88 116 ASP A N 1
ATOM 971 C CA . ASP A 1 116 ? 7.638 -4.529 -24.096 1.00 60.88 116 ASP A CA 1
ATOM 972 C C . ASP A 1 116 ? 8.586 -3.344 -23.966 1.00 60.88 116 ASP A C 1
ATOM 974 O O . ASP A 1 116 ? 8.904 -2.979 -22.841 1.00 60.88 116 ASP A O 1
ATOM 978 N N . ARG A 1 117 ? 8.939 -2.670 -25.071 1.00 71.88 117 ARG A N 1
ATOM 979 C CA . ARG A 1 117 ? 9.753 -1.440 -25.071 1.00 71.88 117 ARG A CA 1
ATOM 980 C C . ARG A 1 117 ? 9.215 -0.329 -24.155 1.00 71.88 117 ARG A C 1
ATOM 982 O O . ARG A 1 117 ? 9.976 0.522 -23.711 1.00 71.88 117 ARG A O 1
ATOM 989 N N . HIS A 1 118 ? 7.925 -0.345 -23.824 1.00 79.25 118 HIS A N 1
ATOM 990 C CA . HIS A 1 118 ? 7.308 0.628 -22.915 1.00 79.25 118 HIS A CA 1
ATOM 991 C C . HIS A 1 118 ? 6.862 0.020 -21.581 1.00 79.25 118 HIS A C 1
ATOM 993 O O . HIS A 1 118 ? 6.037 0.602 -20.879 1.00 79.25 118 HIS A O 1
ATOM 999 N N . THR A 1 119 ? 7.399 -1.147 -21.223 1.00 86.62 119 THR A N 1
ATOM 1000 C CA . THR A 1 119 ? 7.116 -1.815 -19.951 1.00 86.62 119 THR A CA 1
ATOM 1001 C C . THR A 1 119 ? 8.355 -1.819 -19.067 1.00 86.62 119 THR A C 1
ATOM 1003 O O . THR A 1 119 ? 9.425 -2.261 -19.486 1.00 86.62 119 THR A O 1
ATOM 1006 N N . SER A 1 120 ? 8.185 -1.377 -17.823 1.00 92.69 120 SER A N 1
ATOM 1007 C CA . SER A 1 120 ? 9.237 -1.339 -16.807 1.00 92.69 120 SER A CA 1
ATOM 1008 C C . SER A 1 120 ? 8.744 -1.978 -15.514 1.00 92.69 120 SER A C 1
ATOM 1010 O O . SER A 1 120 ? 7.541 -2.007 -15.252 1.00 92.69 120 SER A O 1
ATOM 1012 N N . PHE A 1 121 ? 9.664 -2.482 -14.695 1.00 92.69 121 PHE A N 1
ATOM 1013 C CA . PHE A 1 121 ? 9.318 -3.023 -13.382 1.00 92.69 121 PHE A CA 1
ATOM 1014 C C . PHE A 1 121 ? 9.284 -1.934 -12.306 1.00 92.69 121 PHE A C 1
ATOM 1016 O O . PHE A 1 121 ? 10.139 -1.051 -12.265 1.00 92.69 121 PHE A O 1
ATOM 1023 N N . CYS A 1 122 ? 8.341 -2.064 -11.378 1.00 93.25 122 CYS A N 1
ATOM 1024 C CA . CYS A 1 122 ? 8.350 -1.407 -10.078 1.00 93.25 122 CYS A CA 1
ATOM 1025 C C . CYS A 1 122 ? 8.000 -2.449 -9.006 1.00 93.25 122 CYS A C 1
ATOM 1027 O O . CYS A 1 122 ? 7.294 -3.417 -9.284 1.00 93.25 122 CYS A O 1
ATOM 1029 N N . THR A 1 123 ? 8.539 -2.286 -7.800 1.00 89.06 123 THR A N 1
ATOM 1030 C CA . THR A 1 123 ? 8.262 -3.180 -6.663 1.00 89.06 123 THR A CA 1
ATOM 1031 C C . THR A 1 123 ? 7.053 -2.742 -5.845 1.00 89.06 123 THR A C 1
ATOM 1033 O O . THR A 1 123 ? 6.487 -3.575 -5.145 1.00 89.06 123 THR A O 1
ATOM 1036 N N . ASP A 1 124 ? 6.656 -1.471 -5.966 1.00 89.88 124 ASP A N 1
ATOM 1037 C CA . ASP A 1 124 ? 5.665 -0.826 -5.100 1.00 89.88 124 ASP A CA 1
ATOM 1038 C C . ASP A 1 124 ? 6.072 -0.987 -3.619 1.00 89.88 124 ASP A C 1
ATOM 1040 O O . ASP A 1 124 ? 7.225 -0.704 -3.272 1.00 89.88 124 ASP A O 1
ATOM 1044 N N . ASP A 1 125 ? 5.185 -1.478 -2.757 1.00 87.25 125 ASP A N 1
ATOM 1045 C CA . ASP A 1 125 ? 5.485 -1.730 -1.350 1.00 87.25 125 ASP A CA 1
ATOM 1046 C C . ASP A 1 125 ? 6.112 -3.118 -1.129 1.00 87.25 125 ASP A C 1
ATOM 1048 O O . ASP A 1 125 ? 5.484 -4.156 -1.349 1.00 87.25 125 ASP A O 1
ATOM 1052 N N . VAL A 1 126 ? 7.341 -3.148 -0.606 1.00 90.50 126 VAL A N 1
ATOM 1053 C CA . VAL A 1 126 ? 8.039 -4.379 -0.193 1.00 90.50 126 VAL A CA 1
ATOM 1054 C C . VAL A 1 126 ? 8.652 -4.232 1.198 1.00 90.50 126 VAL A C 1
ATOM 1056 O O . VAL A 1 126 ? 9.172 -3.176 1.561 1.00 90.50 126 VAL A O 1
ATOM 1059 N N . THR A 1 127 ? 8.609 -5.307 1.984 1.00 91.56 127 THR A N 1
ATOM 1060 C CA . THR A 1 127 ? 9.180 -5.345 3.340 1.00 91.56 127 THR A CA 1
ATOM 1061 C C . THR A 1 127 ? 10.671 -5.684 3.323 1.00 91.56 127 THR A C 1
ATOM 1063 O O . THR A 1 127 ? 11.196 -6.211 2.336 1.00 91.56 127 THR A O 1
ATOM 1066 N N . ALA A 1 128 ? 11.381 -5.438 4.431 1.00 94.62 128 ALA A N 1
ATOM 1067 C CA . ALA A 1 128 ? 12.777 -5.869 4.536 1.00 94.62 128 ALA A CA 1
ATOM 1068 C C . ALA A 1 128 ? 12.895 -7.400 4.485 1.00 94.62 128 ALA A C 1
ATOM 1070 O O . ALA A 1 128 ? 13.851 -7.934 3.914 1.00 94.62 128 ALA A O 1
ATOM 1071 N N . HIS A 1 129 ? 11.919 -8.106 5.059 1.00 92.75 129 HIS A N 1
ATOM 1072 C CA . HIS A 1 129 ? 11.810 -9.555 4.968 1.00 92.75 129 HIS A CA 1
ATOM 1073 C C . HIS A 1 129 ? 11.685 -10.039 3.517 1.00 92.75 129 HIS A C 1
ATOM 1075 O O . HIS A 1 129 ? 12.466 -10.908 3.121 1.00 92.75 129 HIS A O 1
ATOM 1081 N N . ASP A 1 130 ? 10.783 -9.451 2.720 1.00 90.56 130 ASP A N 1
ATOM 1082 C CA . ASP A 1 130 ? 10.595 -9.820 1.310 1.00 90.56 130 ASP A CA 1
ATOM 1083 C C . ASP A 1 130 ? 11.855 -9.566 0.480 1.00 90.56 130 ASP A C 1
ATOM 1085 O O . ASP A 1 130 ? 12.274 -10.439 -0.283 1.00 90.56 130 ASP A O 1
ATOM 1089 N N . ILE A 1 131 ? 12.497 -8.405 0.662 1.00 94.12 131 ILE A N 1
ATOM 1090 C CA . ILE A 1 131 ? 13.726 -8.053 -0.063 1.00 94.12 131 ILE A CA 1
ATOM 1091 C C . ILE A 1 131 ? 14.830 -9.077 0.213 1.00 94.12 131 ILE A C 1
ATOM 1093 O O . ILE A 1 131 ? 15.512 -9.518 -0.711 1.00 94.12 131 ILE A O 1
ATOM 1097 N N . LEU A 1 132 ? 15.016 -9.471 1.475 1.00 93.19 132 LEU A N 1
ATOM 1098 C CA . LEU A 1 132 ? 16.063 -10.420 1.856 1.00 93.19 132 LEU A CA 1
ATOM 1099 C C . LEU A 1 132 ? 15.779 -11.854 1.404 1.00 93.19 132 LEU A C 1
ATOM 1101 O O . LEU A 1 132 ? 16.725 -12.606 1.168 1.00 93.19 132 LEU A O 1
ATOM 1105 N N . GLU A 1 133 ? 14.510 -12.251 1.336 1.00 91.44 133 GLU A N 1
ATOM 1106 C CA . GLU A 1 133 ? 14.119 -13.605 0.943 1.00 91.44 133 GLU A CA 1
ATOM 1107 C C . GLU A 1 133 ? 14.069 -13.775 -0.580 1.00 91.44 133 GLU A C 1
ATOM 1109 O O . GLU A 1 133 ? 14.549 -14.780 -1.107 1.00 91.44 133 GLU A O 1
ATOM 1114 N N . LYS A 1 134 ? 13.488 -12.803 -1.290 1.00 91.62 134 LYS A N 1
ATOM 1115 C CA . LYS A 1 134 ? 13.130 -12.927 -2.711 1.00 91.62 134 LYS A CA 1
ATOM 1116 C C . LYS A 1 134 ? 13.998 -12.068 -3.626 1.00 91.62 134 LYS A C 1
ATOM 1118 O O . LYS A 1 134 ? 14.239 -12.469 -4.769 1.00 91.62 134 LYS A O 1
ATOM 1123 N N . GLY A 1 135 ? 14.474 -10.925 -3.134 1.00 92.25 135 GLY A N 1
ATOM 1124 C CA . GLY A 1 135 ? 15.118 -9.855 -3.902 1.00 92.25 135 GLY A CA 1
ATOM 1125 C C . GLY A 1 135 ? 14.219 -8.622 -4.062 1.00 92.25 135 GLY A C 1
ATOM 1126 O O . GLY A 1 135 ? 13.065 -8.618 -3.641 1.00 92.25 135 GLY A O 1
ATOM 1127 N N . HIS A 1 136 ? 14.759 -7.571 -4.679 1.00 93.56 136 HIS A N 1
ATOM 1128 C CA . HIS A 1 136 ? 14.055 -6.325 -4.995 1.00 93.56 136 HIS A CA 1
ATOM 1129 C C . HIS A 1 136 ? 13.603 -6.345 -6.471 1.00 93.56 136 HIS A C 1
ATOM 1131 O O . HIS A 1 136 ? 12.889 -7.253 -6.890 1.00 93.56 136 HIS A O 1
ATOM 1137 N N . LEU A 1 137 ? 14.045 -5.402 -7.310 1.00 95.25 137 LEU A N 1
ATOM 1138 C CA . LEU A 1 137 ? 13.771 -5.424 -8.757 1.00 95.25 137 LEU A CA 1
ATOM 1139 C C . LEU A 1 137 ? 14.374 -6.648 -9.466 1.00 95.25 137 LEU A C 1
ATOM 1141 O O . LEU A 1 137 ? 13.819 -7.125 -10.452 1.00 95.25 137 LEU A O 1
ATOM 1145 N N . ASP A 1 138 ? 15.469 -7.207 -8.950 1.00 95.25 138 ASP A N 1
ATOM 1146 C CA . ASP A 1 138 ? 16.067 -8.435 -9.476 1.00 95.25 138 ASP A CA 1
ATOM 1147 C C . ASP A 1 138 ? 15.139 -9.653 -9.309 1.00 95.25 138 ASP A C 1
ATOM 1149 O O . ASP A 1 138 ? 15.160 -10.564 -10.139 1.00 95.25 138 ASP A O 1
ATOM 1153 N N . HIS A 1 139 ? 14.272 -9.649 -8.289 1.00 95.50 139 HIS A N 1
ATOM 1154 C CA . HIS A 1 139 ? 13.214 -10.648 -8.154 1.00 95.50 139 HIS A CA 1
ATOM 1155 C C . HIS A 1 139 ? 12.205 -10.556 -9.302 1.00 95.50 139 HIS A C 1
ATOM 1157 O O . HIS A 1 139 ? 11.834 -11.591 -9.850 1.00 95.50 139 HIS A O 1
ATOM 1163 N N . MET A 1 140 ? 11.803 -9.342 -9.698 1.00 95.19 140 MET A N 1
ATOM 1164 C CA . MET A 1 140 ? 10.856 -9.131 -10.801 1.00 95.19 140 MET A CA 1
ATOM 1165 C C . MET A 1 140 ? 11.418 -9.640 -12.131 1.00 95.19 140 MET A C 1
ATOM 1167 O O . MET A 1 140 ? 10.702 -10.301 -12.882 1.00 95.19 140 MET A O 1
ATOM 1171 N N . VAL A 1 141 ? 12.717 -9.431 -12.379 1.00 96.00 141 VAL A N 1
ATOM 1172 C CA . VAL A 1 141 ? 13.412 -9.995 -13.550 1.00 96.00 141 VAL A CA 1
ATOM 1173 C C . VAL A 1 141 ? 13.356 -11.521 -13.533 1.00 96.00 141 VAL A C 1
ATOM 1175 O O . VAL A 1 141 ? 12.899 -12.128 -14.500 1.00 96.00 141 VAL A O 1
ATOM 1178 N N . ARG A 1 142 ? 13.761 -12.156 -12.423 1.00 96.62 142 ARG A N 1
ATOM 1179 C CA . ARG A 1 142 ? 13.709 -13.623 -12.288 1.00 96.62 142 ARG A CA 1
ATOM 1180 C C . ARG A 1 142 ? 12.293 -14.170 -12.461 1.00 96.62 142 ARG A C 1
ATOM 1182 O O . ARG A 1 142 ? 12.115 -15.196 -13.111 1.00 96.62 142 ARG A O 1
ATOM 1189 N N . LEU A 1 143 ? 11.295 -13.486 -11.901 1.00 92.69 143 LEU A N 1
ATOM 1190 C CA . LEU A 1 143 ? 9.892 -13.879 -11.986 1.00 92.69 143 LEU A CA 1
ATOM 1191 C C . LEU A 1 143 ? 9.376 -13.805 -13.430 1.00 92.69 143 LEU A C 1
ATOM 1193 O O . LEU A 1 143 ? 8.743 -14.749 -13.898 1.00 92.69 143 LEU A O 1
ATOM 1197 N N . ALA A 1 144 ? 9.685 -12.729 -14.157 1.00 90.56 144 ALA A N 1
ATOM 1198 C CA . ALA A 1 144 ? 9.314 -12.588 -15.563 1.00 90.56 144 ALA A CA 1
ATOM 1199 C C . ALA A 1 144 ? 9.915 -13.710 -16.424 1.00 90.56 144 ALA A C 1
ATOM 1201 O O . ALA A 1 144 ? 9.199 -14.345 -17.201 1.00 90.56 144 ALA A O 1
ATOM 1202 N N . ILE A 1 145 ? 11.200 -14.018 -16.218 1.00 93.06 145 ILE A N 1
ATOM 1203 C CA . ILE A 1 145 ? 11.890 -15.110 -16.918 1.00 93.06 145 ILE A CA 1
ATOM 1204 C C . ILE A 1 145 ? 11.250 -16.463 -16.589 1.00 93.06 145 ILE A C 1
ATOM 1206 O O . ILE A 1 145 ? 10.954 -17.250 -17.488 1.00 93.06 145 ILE A O 1
ATOM 1210 N N . GLN A 1 146 ? 10.960 -16.723 -15.311 1.00 92.31 146 GLN A N 1
ATOM 1211 C CA . GLN A 1 146 ? 10.289 -17.949 -14.870 1.00 92.31 146 GLN A CA 1
ATOM 1212 C C . GLN A 1 146 ? 8.908 -18.136 -15.525 1.00 92.31 146 GLN A C 1
ATOM 1214 O O . GLN A 1 146 ? 8.480 -19.271 -15.742 1.00 92.31 146 GLN A O 1
ATOM 1219 N N . HIS A 1 147 ? 8.223 -17.039 -15.856 1.00 89.06 147 HIS A N 1
ATOM 1220 C CA . HIS A 1 147 ? 6.924 -17.041 -16.527 1.00 89.06 147 HIS A CA 1
ATOM 1221 C C . HIS A 1 147 ? 6.998 -16.954 -18.061 1.00 89.06 147 HIS A C 1
ATOM 1223 O O . HIS A 1 147 ? 5.958 -16.851 -18.709 1.00 89.06 147 HIS A O 1
ATOM 1229 N N . GLY A 1 148 ? 8.193 -17.086 -18.646 1.00 84.88 148 GLY A N 1
ATOM 1230 C CA . GLY A 1 148 ? 8.381 -17.274 -20.086 1.00 84.88 148 GLY A CA 1
ATOM 1231 C C . GLY A 1 148 ? 8.761 -16.020 -20.872 1.00 84.88 148 GLY A C 1
ATOM 1232 O O . GLY A 1 148 ? 8.796 -16.088 -22.098 1.00 84.88 148 GLY A O 1
ATOM 1233 N N . VAL A 1 149 ? 9.061 -14.899 -20.207 1.00 86.00 149 VAL A N 1
ATOM 1234 C CA . VAL A 1 149 ? 9.674 -13.737 -20.871 1.00 86.00 149 VAL A CA 1
ATOM 1235 C C . VAL A 1 149 ? 11.129 -14.071 -21.213 1.00 86.00 149 VAL A C 1
ATOM 1237 O O . VAL A 1 149 ? 11.846 -14.620 -20.374 1.00 86.00 149 VAL A O 1
ATOM 1240 N N . ASP A 1 150 ? 11.577 -13.746 -22.431 1.00 93.75 150 ASP A N 1
ATOM 1241 C CA . ASP A 1 150 ? 12.979 -13.938 -22.820 1.00 93.75 150 ASP A CA 1
ATOM 1242 C C . ASP A 1 150 ? 13.921 -13.199 -21.843 1.00 93.75 150 ASP A C 1
ATOM 1244 O O . ASP A 1 150 ? 13.636 -12.052 -21.474 1.00 93.75 150 ASP A O 1
ATOM 1248 N N . PRO A 1 151 ? 15.042 -13.809 -21.408 1.00 95.56 151 PRO A N 1
ATOM 1249 C CA . PRO A 1 151 ? 15.962 -13.177 -20.469 1.00 95.56 151 PRO A CA 1
ATOM 1250 C C . PRO A 1 151 ? 16.431 -11.780 -20.870 1.00 95.56 151 PRO A C 1
ATOM 1252 O O . PRO A 1 151 ? 16.499 -10.899 -20.013 1.00 95.56 151 PRO A O 1
ATOM 1255 N N . MET A 1 152 ? 16.733 -11.542 -22.149 1.00 95.06 152 MET A N 1
ATOM 1256 C CA . MET A 1 152 ? 17.188 -10.224 -22.587 1.00 95.06 152 MET A CA 1
ATOM 1257 C C . MET A 1 152 ? 16.054 -9.203 -22.574 1.00 95.06 152 MET A C 1
ATOM 1259 O O . MET A 1 152 ? 16.287 -8.067 -22.162 1.00 95.06 152 MET A O 1
ATOM 1263 N N . THR A 1 153 ? 14.832 -9.609 -22.922 1.00 93.44 153 THR A N 1
ATOM 1264 C CA . THR A 1 153 ? 13.636 -8.765 -22.787 1.00 93.44 153 THR A CA 1
ATOM 1265 C C . THR A 1 153 ? 13.380 -8.392 -21.325 1.00 93.44 153 THR A C 1
ATOM 1267 O O . THR A 1 153 ? 13.211 -7.215 -21.012 1.00 93.44 153 THR A O 1
ATOM 1270 N N . ALA A 1 154 ? 13.439 -9.349 -20.395 1.00 93.19 154 ALA A N 1
ATOM 1271 C CA . ALA A 1 154 ? 13.256 -9.067 -18.969 1.00 93.19 154 ALA A CA 1
ATOM 1272 C C . ALA A 1 154 ? 14.341 -8.118 -18.419 1.00 93.19 154 ALA A C 1
ATOM 1274 O O . ALA A 1 154 ? 14.047 -7.205 -17.646 1.00 93.19 154 ALA A O 1
ATOM 1275 N N . ILE A 1 155 ? 15.597 -8.282 -18.851 1.00 96.44 155 ILE A N 1
ATOM 1276 C CA . ILE A 1 155 ? 16.691 -7.367 -18.492 1.00 96.44 155 ILE A CA 1
ATOM 1277 C C . ILE A 1 155 ? 16.448 -5.971 -19.073 1.00 96.44 155 ILE A C 1
ATOM 1279 O O . ILE A 1 155 ? 16.653 -4.979 -18.372 1.00 96.44 155 ILE A O 1
ATOM 1283 N N . GLN A 1 156 ? 15.980 -5.872 -20.318 1.00 95.56 156 GLN A N 1
ATOM 1284 C CA . GLN A 1 156 ? 15.644 -4.600 -20.959 1.00 95.56 156 GLN A CA 1
ATOM 1285 C C . GLN A 1 156 ? 14.532 -3.859 -20.197 1.00 95.56 156 GLN A C 1
ATOM 1287 O O . GLN A 1 156 ? 14.678 -2.667 -19.918 1.00 95.56 156 GLN A O 1
ATOM 1292 N N . MET A 1 157 ? 13.480 -4.571 -19.773 1.00 94.62 157 MET A N 1
ATOM 1293 C CA . MET A 1 157 ? 12.397 -4.030 -18.935 1.00 94.62 157 MET A CA 1
ATOM 1294 C C . MET A 1 157 ? 12.904 -3.478 -17.596 1.00 94.62 157 MET A C 1
ATOM 1296 O O . MET A 1 157 ? 12.383 -2.487 -17.089 1.00 94.62 157 MET A O 1
ATOM 1300 N N . ALA A 1 158 ? 13.943 -4.084 -17.020 1.00 95.75 158 ALA A N 1
ATOM 1301 C CA . ALA A 1 158 ? 14.550 -3.630 -15.769 1.00 95.75 158 ALA A CA 1
ATOM 1302 C C . ALA A 1 158 ? 15.598 -2.516 -15.933 1.00 95.75 158 ALA A C 1
ATOM 1304 O O . ALA A 1 158 ? 16.078 -1.991 -14.930 1.00 95.75 158 ALA A O 1
ATOM 1305 N N . THR A 1 159 ? 16.000 -2.184 -17.165 1.00 96.81 159 THR A N 1
ATOM 1306 C CA . THR A 1 159 ? 17.124 -1.274 -17.433 1.00 96.81 159 THR A CA 1
ATOM 1307 C C . THR A 1 159 ? 16.744 -0.189 -18.436 1.00 96.81 159 THR A C 1
ATOM 1309 O O . THR A 1 159 ? 16.336 0.902 -18.036 1.00 96.81 159 THR A O 1
ATOM 1312 N N . LEU A 1 160 ? 16.866 -0.474 -19.733 1.00 96.06 160 LEU A N 1
ATOM 1313 C CA . LEU A 1 160 ? 16.705 0.495 -20.811 1.00 96.06 160 LEU A CA 1
ATOM 1314 C C . LEU A 1 160 ? 15.316 1.136 -20.817 1.00 96.06 160 LEU A C 1
ATOM 1316 O O . LEU A 1 160 ? 15.227 2.355 -20.914 1.00 96.06 160 LEU A O 1
ATOM 1320 N N . ASN A 1 161 ? 14.252 0.348 -20.656 1.00 95.19 161 ASN A N 1
ATOM 1321 C CA . ASN A 1 161 ? 12.884 0.867 -20.736 1.00 95.19 161 ASN A CA 1
ATOM 1322 C C . ASN A 1 161 ? 12.593 1.879 -19.618 1.00 95.19 161 ASN A C 1
ATOM 1324 O O . ASN A 1 161 ? 11.970 2.913 -19.851 1.00 95.19 161 ASN A O 1
ATOM 1328 N N . GLY A 1 162 ? 13.085 1.612 -18.402 1.00 94.56 162 GLY A N 1
ATOM 1329 C CA . GLY A 1 162 ? 12.988 2.549 -17.283 1.00 94.56 162 GLY A CA 1
ATOM 1330 C C . GLY A 1 162 ? 13.768 3.834 -17.551 1.00 94.56 162 GLY A C 1
ATOM 1331 O O . GLY A 1 162 ? 13.256 4.924 -17.311 1.00 94.56 162 GLY A O 1
ATOM 1332 N N . ALA A 1 163 ? 14.979 3.720 -18.102 1.00 96.06 163 ALA A N 1
ATOM 1333 C CA . ALA A 1 163 ? 15.797 4.879 -18.444 1.00 96.06 163 ALA A CA 1
ATOM 1334 C C . ALA A 1 163 ? 15.159 5.744 -19.549 1.00 96.06 163 ALA A C 1
ATOM 1336 O O . ALA A 1 163 ? 15.100 6.961 -19.385 1.00 96.06 163 ALA A O 1
ATOM 1337 N N . GLU A 1 164 ? 14.620 5.128 -20.610 1.00 95.06 164 GLU A N 1
ATOM 1338 C CA . GLU A 1 164 ? 13.892 5.823 -21.685 1.00 95.06 164 GLU A CA 1
ATOM 1339 C C . GLU A 1 164 ? 12.619 6.505 -21.149 1.00 95.06 164 GLU A C 1
ATOM 1341 O O . GLU A 1 164 ? 12.333 7.648 -21.506 1.00 95.06 164 GLU A O 1
ATOM 1346 N N . ALA A 1 165 ? 11.874 5.848 -20.249 1.00 93.75 165 ALA A N 1
ATOM 1347 C CA . ALA A 1 165 ? 10.660 6.409 -19.648 1.00 93.75 165 ALA A CA 1
ATOM 1348 C C . ALA A 1 165 ? 10.930 7.660 -18.791 1.00 93.75 165 ALA A C 1
ATOM 1350 O O . ALA A 1 165 ? 10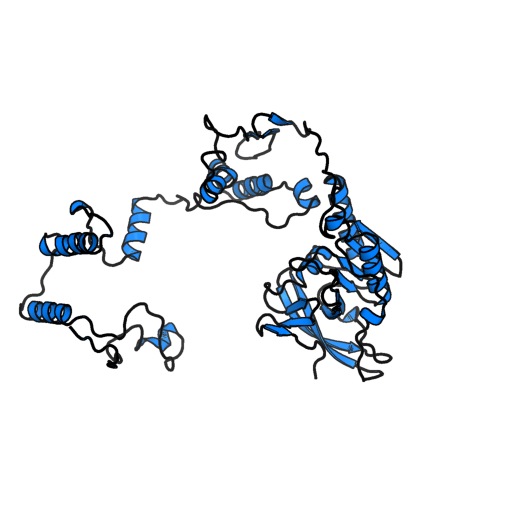.080 8.547 -18.711 1.00 93.75 165 ALA A O 1
ATOM 1351 N N . TYR A 1 166 ? 12.106 7.742 -18.163 1.00 95.00 166 TYR A N 1
ATOM 1352 C CA . TYR A 1 166 ? 12.540 8.909 -17.392 1.00 95.00 166 TYR A CA 1
ATOM 1353 C C . TYR A 1 166 ? 13.378 9.912 -18.202 1.00 95.00 166 TYR A C 1
ATOM 1355 O O . TYR A 1 166 ? 13.770 10.937 -17.644 1.00 95.00 166 TYR A O 1
ATOM 1363 N N . HIS A 1 167 ? 13.637 9.654 -19.490 1.00 95.88 167 HIS A N 1
ATOM 1364 C CA . HIS A 1 167 ? 14.504 10.468 -20.353 1.00 95.88 167 HIS A CA 1
ATOM 1365 C C . HIS A 1 167 ? 15.931 10.654 -19.799 1.00 95.88 167 HIS A C 1
ATOM 1367 O O . HIS A 1 167 ? 16.489 11.753 -19.830 1.00 95.88 167 HIS A O 1
ATOM 1373 N N . ILE A 1 168 ? 16.496 9.584 -19.233 1.00 96.94 168 ILE A N 1
ATOM 1374 C CA . ILE A 1 168 ? 17.868 9.525 -18.689 1.00 96.94 168 ILE A CA 1
ATOM 1375 C C . ILE A 1 168 ? 18.684 8.390 -19.318 1.00 96.94 168 ILE A C 1
ATOM 1377 O O . ILE A 1 168 ? 19.696 7.938 -18.773 1.00 96.94 168 ILE A O 1
ATOM 1381 N N . GLU A 1 169 ? 18.235 7.882 -20.462 1.00 95.81 169 GLU A N 1
ATOM 1382 C CA . GLU A 1 169 ? 18.912 6.833 -21.209 1.00 95.81 169 GLU A CA 1
ATOM 1383 C C . GLU A 1 169 ? 20.292 7.265 -21.701 1.00 95.81 169 GLU A C 1
ATOM 1385 O O . GLU A 1 169 ? 21.116 6.410 -21.989 1.00 95.81 169 GLU A O 1
ATOM 1390 N N . ASP A 1 170 ? 20.602 8.558 -21.767 1.00 96.25 170 ASP A N 1
ATOM 1391 C CA . ASP A 1 170 ? 21.949 9.057 -22.047 1.00 96.25 170 ASP A CA 1
ATOM 1392 C C . ASP A 1 170 ? 22.937 8.812 -20.889 1.00 96.25 170 ASP A C 1
ATOM 1394 O O . ASP A 1 170 ? 24.145 8.773 -21.121 1.00 96.25 170 ASP A O 1
ATOM 1398 N N . GLN A 1 171 ? 22.434 8.580 -19.672 1.00 97.31 171 GLN A N 1
ATOM 1399 C CA . GLN A 1 171 ? 23.220 8.384 -18.450 1.00 97.31 171 GLN A CA 1
ATOM 1400 C C . GLN A 1 171 ? 23.279 6.923 -17.995 1.00 97.31 171 GLN A C 1
ATOM 1402 O O . GLN A 1 171 ? 24.343 6.469 -17.580 1.00 97.31 171 GLN A O 1
ATOM 1407 N N . VAL A 1 172 ? 22.166 6.181 -18.062 1.00 97.25 172 VAL A N 1
ATOM 1408 C CA . VAL A 1 172 ? 22.032 4.817 -17.503 1.00 97.25 172 VAL A CA 1
ATOM 1409 C C . VAL A 1 172 ? 21.203 3.892 -18.411 1.00 97.25 172 VAL A C 1
ATOM 1411 O O . VAL A 1 172 ? 20.833 4.250 -19.528 1.00 97.25 172 VAL A O 1
ATOM 1414 N N . GLY A 1 173 ? 20.947 2.657 -17.964 1.00 95.38 173 GLY A N 1
ATOM 1415 C CA . GLY A 1 173 ? 20.033 1.713 -18.625 1.00 95.38 173 GLY A CA 1
ATOM 1416 C C . GLY A 1 173 ? 20.653 0.848 -19.729 1.00 95.38 173 GLY A C 1
ATOM 1417 O O . GLY A 1 173 ? 19.993 -0.049 -20.239 1.00 95.38 173 GLY A O 1
ATOM 1418 N N . SER A 1 174 ? 21.923 1.059 -20.091 1.00 96.44 174 SER A N 1
ATOM 1419 C CA . SER A 1 174 ? 22.643 0.203 -21.046 1.00 96.44 174 SER A CA 1
ATOM 1420 C C . SER A 1 174 ? 24.157 0.267 -20.844 1.00 96.44 174 SER A C 1
ATOM 1422 O O . SER A 1 174 ? 24.670 1.292 -20.401 1.00 96.44 174 SER A O 1
ATOM 1424 N N . ILE A 1 175 ? 24.890 -0.738 -21.320 1.00 96.75 175 ILE A N 1
ATOM 1425 C CA . ILE A 1 175 ? 26.359 -0.722 -21.334 1.00 96.75 175 ILE A CA 1
ATOM 1426 C C . ILE A 1 175 ? 26.870 -0.028 -22.605 1.00 96.75 175 ILE A C 1
ATOM 1428 O O . ILE A 1 175 ? 26.875 -0.622 -23.682 1.00 96.75 175 ILE A O 1
ATOM 1432 N N . ALA A 1 176 ? 27.307 1.228 -22.484 1.00 96.31 176 ALA A N 1
ATOM 1433 C CA . ALA A 1 176 ? 27.868 2.003 -23.593 1.00 96.31 176 ALA A CA 1
ATOM 1434 C C . ALA A 1 176 ? 28.898 3.047 -23.109 1.00 96.31 176 ALA A C 1
ATOM 1436 O O . ALA A 1 176 ? 28.798 3.523 -21.976 1.00 96.31 176 ALA A O 1
ATOM 1437 N N . PRO A 1 177 ? 29.879 3.441 -23.947 1.00 96.19 177 PRO A N 1
ATOM 1438 C CA . PRO A 1 177 ? 30.802 4.524 -23.614 1.00 96.19 177 PRO A CA 1
ATOM 1439 C C . PRO A 1 177 ? 30.071 5.836 -23.299 1.00 96.19 177 PRO A C 1
ATOM 1441 O O . PRO A 1 177 ? 29.161 6.225 -24.026 1.00 96.19 177 PRO A O 1
ATOM 1444 N N . GLY A 1 178 ? 30.513 6.533 -22.249 1.00 95.06 178 GLY A N 1
ATOM 1445 C CA . GLY A 1 178 ? 29.957 7.826 -21.830 1.00 95.06 178 GLY A CA 1
ATOM 1446 C C . GLY A 1 178 ? 28.847 7.754 -20.777 1.00 95.06 178 GLY A C 1
ATOM 1447 O O . GLY A 1 178 ? 28.481 8.801 -20.255 1.00 95.06 178 GLY A O 1
ATOM 1448 N N . LYS A 1 179 ? 28.363 6.553 -20.434 1.00 96.81 179 LYS A N 1
ATOM 1449 C CA . LYS A 1 179 ? 27.336 6.320 -19.404 1.00 96.81 179 LYS A CA 1
ATOM 1450 C C . LYS A 1 179 ? 27.940 6.020 -18.029 1.00 96.81 179 LYS A C 1
ATOM 1452 O O . LYS A 1 179 ? 29.100 5.606 -17.938 1.00 96.81 179 LYS A O 1
ATOM 1457 N N . ASP A 1 180 ? 27.143 6.187 -16.974 1.00 97.56 180 ASP A N 1
ATOM 1458 C CA . ASP A 1 180 ? 27.509 5.755 -15.624 1.00 97.56 180 ASP A CA 1
ATOM 1459 C C . ASP A 1 180 ? 27.718 4.233 -15.613 1.00 97.56 180 ASP A C 1
ATOM 1461 O O . ASP A 1 180 ? 26.917 3.458 -16.141 1.00 97.56 180 ASP A O 1
ATOM 1465 N N . ALA A 1 181 ? 28.823 3.785 -15.014 1.00 97.56 181 ALA A N 1
ATOM 1466 C CA . ALA A 1 181 ? 29.160 2.367 -14.921 1.00 97.56 181 ALA A CA 1
ATOM 1467 C C . ALA A 1 181 ? 28.390 1.683 -13.776 1.00 97.56 181 ALA A C 1
ATOM 1469 O O . ALA A 1 181 ? 28.992 1.221 -12.803 1.00 97.56 181 ALA A O 1
ATOM 1470 N N . ASP A 1 182 ? 27.066 1.636 -13.921 1.00 97.69 182 ASP A N 1
ATOM 1471 C CA . ASP A 1 182 ? 26.139 0.837 -13.119 1.00 97.69 182 ASP A CA 1
ATOM 1472 C C . ASP A 1 182 ? 25.952 -0.532 -13.796 1.00 97.69 182 ASP A C 1
ATOM 1474 O O . ASP A 1 182 ? 25.231 -0.673 -14.784 1.00 97.69 182 ASP A O 1
ATOM 1478 N N . ILE A 1 183 ? 26.686 -1.541 -13.317 1.00 97.94 183 ILE A N 1
ATOM 1479 C CA . ILE A 1 183 ? 26.857 -2.835 -13.991 1.00 97.94 183 ILE A CA 1
ATOM 1480 C C . ILE A 1 183 ? 26.585 -3.976 -13.016 1.00 97.94 183 ILE A C 1
ATOM 1482 O O . ILE A 1 183 ? 27.141 -4.025 -11.918 1.00 97.94 183 ILE A O 1
ATOM 1486 N N . LEU A 1 184 ? 25.787 -4.943 -13.466 1.00 97.62 184 LEU A N 1
ATOM 1487 C CA . LEU A 1 184 ? 25.603 -6.225 -12.797 1.00 97.62 184 LEU A CA 1
ATOM 1488 C C . LEU A 1 184 ? 26.391 -7.304 -13.542 1.00 97.62 184 LEU A C 1
ATOM 1490 O O . LEU A 1 184 ? 26.232 -7.464 -14.752 1.00 97.62 184 LEU A O 1
ATOM 1494 N N . LEU A 1 185 ? 27.208 -8.074 -12.823 1.00 97.69 185 LEU A N 1
ATOM 1495 C CA . LEU A 1 185 ? 27.720 -9.347 -13.330 1.00 97.69 185 LEU A CA 1
ATOM 1496 C C . LEU A 1 185 ? 26.825 -10.453 -12.786 1.00 97.69 185 LEU A C 1
ATOM 1498 O O . LEU A 1 185 ? 26.711 -10.613 -11.571 1.00 97.69 185 LEU A O 1
ATOM 1502 N N . ILE A 1 186 ? 26.181 -11.190 -13.683 1.00 96.81 186 ILE A N 1
ATOM 1503 C CA . ILE A 1 186 ? 25.260 -12.283 -13.357 1.00 96.81 186 ILE A CA 1
ATOM 1504 C C . ILE A 1 186 ? 25.872 -13.633 -13.735 1.00 96.81 186 ILE A C 1
ATOM 1506 O O . ILE A 1 186 ? 26.792 -13.698 -14.550 1.00 96.81 186 ILE A O 1
ATOM 1510 N N . ASP A 1 187 ? 25.365 -14.720 -13.155 1.00 95.69 187 ASP A N 1
ATOM 1511 C CA . ASP A 1 187 ? 25.831 -16.071 -13.477 1.00 95.69 187 ASP A CA 1
ATOM 1512 C C . ASP A 1 187 ? 25.474 -16.513 -14.905 1.00 95.69 187 ASP A C 1
ATOM 1514 O O . ASP A 1 187 ? 26.330 -17.028 -15.625 1.00 95.69 187 ASP A O 1
ATOM 1518 N N . ARG A 1 188 ? 24.219 -16.316 -15.310 1.00 96.94 188 ARG A N 1
ATOM 1519 C CA . ARG A 1 188 ? 23.704 -16.485 -16.674 1.00 96.94 188 ARG A CA 1
ATOM 1520 C C . ARG A 1 188 ? 22.355 -15.766 -16.815 1.00 96.94 188 ARG A C 1
ATOM 1522 O O . ARG A 1 188 ? 21.676 -15.582 -15.801 1.00 96.94 188 ARG A O 1
ATOM 1529 N N . PRO A 1 189 ? 21.940 -15.386 -18.035 1.00 95.31 189 PRO A N 1
ATOM 1530 C CA . PRO A 1 189 ? 20.681 -14.675 -18.248 1.00 95.31 189 PRO A CA 1
ATOM 1531 C C . PRO A 1 189 ? 19.454 -15.403 -17.686 1.00 95.31 189 PRO A C 1
ATOM 1533 O O . PRO A 1 189 ? 18.607 -14.761 -17.084 1.00 95.31 189 PRO A O 1
ATOM 1536 N N . GLU A 1 190 ? 19.377 -16.731 -17.809 1.00 94.94 190 GLU A N 1
ATOM 1537 C CA . GLU A 1 190 ? 18.174 -17.499 -17.457 1.00 94.94 190 GLU A CA 1
ATOM 1538 C C . GLU A 1 190 ? 17.895 -17.556 -15.949 1.00 94.94 190 GLU A C 1
ATOM 1540 O O . GLU A 1 190 ? 16.741 -17.610 -15.537 1.00 94.94 190 GLU A O 1
ATOM 1545 N N . SER A 1 191 ? 18.935 -17.578 -15.111 1.00 95.56 191 SER A N 1
ATOM 1546 C CA . SER A 1 191 ? 18.776 -17.579 -13.649 1.00 95.56 191 SER A CA 1
ATOM 1547 C C . SER A 1 191 ? 18.899 -16.194 -13.032 1.00 95.56 191 SER A C 1
ATOM 1549 O O . SER A 1 191 ? 18.367 -15.975 -11.946 1.00 95.56 191 SER A O 1
ATOM 1551 N N . PHE A 1 192 ? 19.600 -15.276 -13.702 1.00 96.56 192 PHE A N 1
ATOM 1552 C CA . PHE A 1 192 ? 19.782 -13.890 -13.279 1.00 96.56 192 PHE A CA 1
ATOM 1553 C C . PHE A 1 192 ? 20.236 -13.756 -11.808 1.00 96.56 192 PHE A C 1
ATOM 1555 O O . PHE A 1 192 ? 19.742 -12.916 -11.050 1.00 96.56 192 PHE A O 1
ATOM 1562 N N . ASN A 1 193 ? 21.176 -14.603 -11.366 1.00 94.44 193 ASN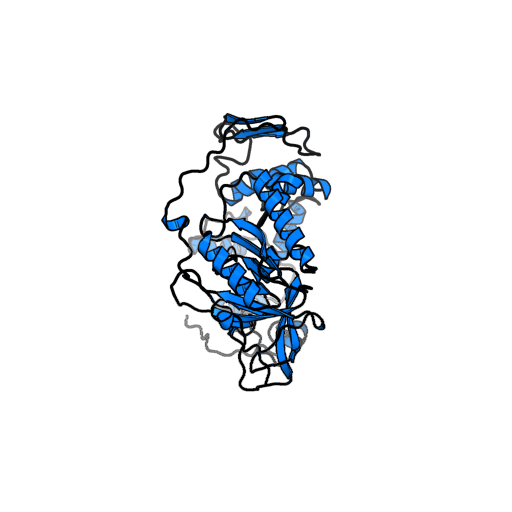 A N 1
ATOM 1563 C CA . ASN A 1 193 ? 21.752 -14.471 -10.029 1.00 94.44 193 ASN A CA 1
ATOM 1564 C C . ASN A 1 193 ? 22.895 -13.456 -10.075 1.00 94.44 193 ASN A C 1
ATOM 1566 O O . ASN A 1 193 ? 23.923 -13.699 -10.713 1.00 94.44 193 ASN A O 1
ATOM 1570 N N . VAL A 1 194 ? 22.734 -12.338 -9.368 1.00 95.69 194 VAL A N 1
ATOM 1571 C CA . VAL A 1 194 ? 23.733 -11.264 -9.303 1.00 95.69 194 VAL A CA 1
ATOM 1572 C C . VAL A 1 194 ? 24.940 -11.705 -8.470 1.00 95.69 194 VAL A C 1
ATOM 1574 O O . VAL A 1 194 ? 24.815 -12.072 -7.302 1.00 95.69 194 VAL A O 1
ATOM 1577 N N . LYS A 1 195 ? 26.124 -11.665 -9.084 1.00 97.25 195 LYS A N 1
ATOM 1578 C CA . LYS A 1 195 ? 27.422 -11.992 -8.477 1.00 97.25 195 LYS A CA 1
ATOM 1579 C C . LYS A 1 195 ? 28.203 -10.753 -8.084 1.00 97.25 195 LYS A C 1
ATOM 1581 O O . LYS A 1 195 ? 28.815 -10.737 -7.022 1.00 97.25 195 LYS A O 1
ATOM 1586 N N . THR A 1 196 ? 28.138 -9.708 -8.900 1.00 98.12 196 THR A N 1
ATOM 1587 C CA . THR A 1 196 ? 28.844 -8.450 -8.647 1.00 98.12 196 THR A CA 1
ATOM 1588 C C . THR A 1 196 ? 27.933 -7.281 -8.968 1.00 98.12 196 THR A C 1
ATOM 1590 O O . THR A 1 196 ? 27.252 -7.298 -9.994 1.00 98.12 196 THR A O 1
ATOM 1593 N N . VAL A 1 197 ? 27.957 -6.261 -8.113 1.00 97.81 197 VAL A N 1
ATOM 1594 C CA . VAL A 1 197 ? 27.330 -4.962 -8.376 1.00 97.81 197 VAL A CA 1
ATOM 1595 C C . VAL A 1 197 ? 28.428 -3.915 -8.428 1.00 97.81 197 VAL A C 1
ATOM 1597 O O . VAL A 1 197 ? 29.196 -3.745 -7.477 1.00 97.81 197 VAL A O 1
ATOM 1600 N N . ILE A 1 198 ? 28.495 -3.213 -9.549 1.00 98.19 198 ILE A N 1
ATOM 1601 C CA . ILE A 1 198 ? 29.327 -2.035 -9.748 1.00 98.19 198 ILE A CA 1
ATOM 1602 C C . ILE A 1 198 ? 28.366 -0.858 -9.852 1.00 98.19 198 ILE A C 1
ATOM 1604 O O . ILE A 1 198 ? 27.448 -0.911 -10.661 1.00 98.19 198 ILE A O 1
ATOM 1608 N N . SER A 1 199 ? 28.561 0.177 -9.039 1.00 96.88 199 SER A N 1
ATOM 1609 C CA . SER A 1 199 ? 27.827 1.435 -9.168 1.00 96.88 199 SER A CA 1
ATOM 1610 C C . SER A 1 199 ? 28.797 2.576 -9.428 1.00 96.88 199 SER A C 1
ATOM 1612 O O . SER A 1 199 ? 29.791 2.731 -8.710 1.00 96.88 199 SER A O 1
ATOM 1614 N N . LYS A 1 200 ? 28.547 3.344 -10.492 1.00 95.88 200 LYS A N 1
ATOM 1615 C CA . LYS A 1 200 ? 29.400 4.449 -10.963 1.00 95.88 200 LYS A CA 1
ATOM 1616 C C . LYS A 1 200 ? 30.882 4.069 -11.043 1.00 95.88 200 LYS A C 1
ATOM 1618 O O . LYS A 1 200 ? 31.767 4.830 -10.656 1.00 95.88 200 LYS A O 1
ATOM 1623 N N . GLY A 1 201 ? 31.157 2.850 -11.509 1.00 96.44 201 GLY A N 1
ATOM 1624 C CA . GLY A 1 201 ? 32.513 2.315 -11.671 1.00 96.44 201 GLY A CA 1
ATOM 1625 C C . GLY A 1 201 ? 33.169 1.801 -10.386 1.00 96.44 201 GLY A C 1
ATOM 1626 O O . GLY A 1 201 ? 34.304 1.331 -10.437 1.00 96.44 201 GLY A O 1
ATOM 1627 N N . THR A 1 202 ? 32.475 1.846 -9.246 1.00 96.75 202 THR A N 1
ATOM 1628 C CA . THR A 1 202 ? 32.952 1.301 -7.969 1.00 96.75 202 THR A CA 1
ATOM 1629 C C . THR A 1 202 ? 32.260 -0.022 -7.678 1.00 96.75 202 THR A C 1
ATOM 1631 O O . THR A 1 202 ? 31.036 -0.099 -7.684 1.00 96.75 202 THR A O 1
ATOM 1634 N N . MET A 1 203 ? 33.026 -1.077 -7.402 1.00 97.44 203 MET A N 1
ATOM 1635 C CA . MET A 1 203 ? 32.464 -2.360 -6.978 1.00 97.44 203 MET A CA 1
ATOM 1636 C C . MET A 1 203 ? 31.925 -2.246 -5.547 1.00 97.44 203 MET A C 1
ATOM 1638 O O . MET A 1 203 ? 32.698 -2.035 -4.614 1.00 97.44 203 MET A O 1
ATOM 1642 N N . VAL A 1 204 ? 30.609 -2.390 -5.382 1.00 97.31 204 VAL A N 1
ATOM 1643 C CA . VAL A 1 204 ? 29.908 -2.226 -4.094 1.00 97.31 204 VAL A CA 1
ATOM 1644 C C . VAL A 1 204 ? 29.453 -3.552 -3.484 1.00 97.31 204 VAL A C 1
ATOM 1646 O O . VAL A 1 204 ? 29.193 -3.617 -2.286 1.00 97.31 204 VAL A O 1
ATOM 1649 N N . PHE A 1 205 ? 29.407 -4.625 -4.275 1.00 96.19 205 PHE A N 1
ATOM 1650 C CA . PHE A 1 205 ? 29.048 -5.971 -3.828 1.00 96.19 205 PHE A CA 1
ATOM 1651 C C . PHE A 1 205 ? 29.750 -7.025 -4.687 1.00 96.19 205 PHE A C 1
ATOM 1653 O O . PHE A 1 205 ? 29.843 -6.860 -5.903 1.00 96.19 205 PHE A O 1
ATOM 1660 N N . GLU A 1 206 ? 30.206 -8.114 -4.069 1.00 97.31 206 GLU A N 1
ATOM 1661 C CA . GLU A 1 206 ? 30.803 -9.267 -4.755 1.00 97.31 206 GLU A CA 1
ATOM 1662 C C . GLU A 1 206 ? 30.557 -10.551 -3.952 1.00 97.31 206 GLU A C 1
ATOM 1664 O O . GLU A 1 206 ? 30.869 -10.606 -2.762 1.00 97.31 206 GLU A O 1
ATOM 1669 N N . ASP A 1 207 ? 30.006 -11.576 -4.602 1.00 92.69 207 ASP A N 1
ATOM 1670 C CA . ASP A 1 207 ? 29.823 -12.935 -4.074 1.00 92.69 207 ASP A CA 1
ATOM 1671 C C . ASP A 1 207 ? 29.207 -12.993 -2.662 1.00 92.69 207 ASP A C 1
ATOM 1673 O O . ASP A 1 207 ? 29.667 -13.710 -1.772 1.00 92.69 207 ASP A O 1
ATOM 1677 N N . GLY A 1 208 ? 28.123 -12.239 -2.453 1.00 89.19 208 GLY A N 1
ATOM 1678 C CA . GLY A 1 208 ? 27.400 -12.220 -1.175 1.00 89.19 208 GLY A CA 1
ATOM 1679 C C . GLY A 1 208 ? 27.989 -11.273 -0.131 1.00 89.19 208 GLY A C 1
ATOM 1680 O O . GLY A 1 208 ? 27.474 -11.225 0.986 1.00 89.19 208 GLY A O 1
ATOM 1681 N N . VAL A 1 209 ? 29.046 -10.532 -0.472 1.00 92.94 209 VAL A N 1
ATOM 1682 C CA . VAL A 1 209 ? 29.758 -9.634 0.439 1.00 92.94 209 VAL A CA 1
ATOM 1683 C C . VAL A 1 209 ? 29.627 -8.189 -0.032 1.00 92.94 209 VAL A C 1
ATOM 1685 O O . VAL A 1 209 ? 30.065 -7.831 -1.127 1.00 92.94 209 VAL A O 1
ATOM 1688 N N . GLU A 1 210 ? 29.055 -7.347 0.826 1.00 93.25 210 GLU A N 1
ATOM 1689 C CA . GLU A 1 210 ? 29.053 -5.893 0.661 1.00 93.25 210 GLU A CA 1
ATOM 1690 C C . GLU A 1 210 ? 30.488 -5.353 0.765 1.00 93.25 210 GLU A C 1
ATOM 1692 O O . GLU A 1 210 ? 31.274 -5.774 1.615 1.00 93.25 210 GLU A O 1
ATOM 1697 N N . LYS A 1 211 ? 30.859 -4.446 -0.142 1.00 95.62 211 LYS A N 1
ATOM 1698 C CA . LYS A 1 211 ? 32.199 -3.831 -0.210 1.00 95.62 211 LYS A CA 1
ATOM 1699 C C . LYS A 1 211 ? 32.217 -2.394 0.299 1.00 95.62 211 LYS A C 1
ATOM 1701 O O . LYS A 1 211 ? 33.269 -1.757 0.297 1.00 95.62 211 LYS A O 1
ATOM 1706 N N . ILE A 1 212 ? 31.058 -1.890 0.697 1.00 90.88 212 ILE A N 1
ATOM 1707 C CA . ILE A 1 212 ? 30.865 -0.554 1.238 1.00 90.88 212 ILE A CA 1
ATOM 1708 C C . ILE A 1 212 ? 30.067 -0.656 2.530 1.00 90.88 212 ILE A C 1
ATOM 1710 O O . ILE A 1 212 ? 29.209 -1.525 2.659 1.00 90.88 212 ILE A O 1
ATOM 1714 N N . ASP A 1 213 ? 30.343 0.253 3.457 1.00 87.94 213 ASP A N 1
ATOM 1715 C CA . ASP A 1 213 ? 29.557 0.394 4.675 1.00 87.94 213 ASP A CA 1
ATOM 1716 C C . ASP A 1 213 ? 28.427 1.398 4.432 1.00 87.94 213 ASP A C 1
ATOM 1718 O O . ASP A 1 213 ? 28.665 2.544 4.030 1.00 87.94 213 ASP A O 1
ATOM 1722 N N . PHE A 1 214 ? 27.193 0.995 4.718 1.00 84.19 214 PHE A N 1
ATOM 1723 C CA . PHE A 1 214 ? 26.058 1.908 4.737 1.00 84.19 214 PHE A CA 1
ATOM 1724 C C . PHE A 1 214 ? 25.950 2.545 6.116 1.00 84.19 214 PHE A C 1
ATOM 1726 O O . PHE A 1 214 ? 25.513 1.923 7.076 1.00 84.19 214 PHE A O 1
ATOM 1733 N N . ILE A 1 215 ? 26.362 3.808 6.221 1.00 88.31 215 ILE A N 1
ATOM 1734 C CA . ILE A 1 215 ? 26.274 4.566 7.470 1.00 88.31 215 ILE A CA 1
ATOM 1735 C C . ILE A 1 215 ? 25.072 5.510 7.372 1.00 88.31 215 ILE A C 1
ATOM 1737 O O . ILE A 1 215 ? 25.127 6.475 6.599 1.00 88.31 215 ILE A O 1
ATOM 1741 N N . PRO A 1 216 ? 23.993 5.280 8.147 1.00 87.88 216 PRO A N 1
ATOM 1742 C CA . PRO A 1 216 ? 22.866 6.196 8.191 1.00 87.88 216 PRO A CA 1
ATOM 1743 C C . PRO A 1 216 ? 23.314 7.609 8.564 1.00 87.88 216 PRO A C 1
ATOM 1745 O O . PRO A 1 216 ? 24.101 7.822 9.490 1.00 87.88 216 PRO A O 1
ATOM 1748 N N . THR A 1 217 ? 22.811 8.601 7.835 1.00 89.06 217 THR A N 1
ATOM 1749 C CA . THR A 1 217 ? 23.126 10.001 8.116 1.00 89.06 217 THR A CA 1
ATOM 1750 C C . THR A 1 217 ? 22.418 10.478 9.379 1.00 89.06 217 THR A C 1
ATOM 1752 O O . THR A 1 217 ? 21.325 10.025 9.721 1.00 89.06 217 THR A O 1
ATOM 1755 N N . ALA A 1 218 ? 23.026 11.443 10.075 1.00 90.31 218 ALA A N 1
ATOM 1756 C CA . ALA A 1 218 ? 22.404 12.052 11.243 1.00 90.31 218 ALA A CA 1
ATOM 1757 C C . ALA A 1 218 ? 21.044 12.667 10.868 1.00 90.31 218 ALA A C 1
ATOM 1759 O O . ALA A 1 218 ? 20.942 13.520 9.983 1.00 90.31 218 ALA A O 1
ATOM 1760 N N . ARG A 1 219 ? 19.991 12.232 11.561 1.00 90.81 219 ARG A N 1
ATOM 1761 C CA . ARG A 1 219 ? 18.616 12.683 11.329 1.00 90.81 219 ARG A CA 1
ATOM 1762 C C . ARG A 1 219 ? 18.338 13.970 12.108 1.00 90.81 219 ARG A C 1
ATOM 1764 O O . ARG A 1 219 ? 18.806 14.143 13.233 1.00 90.81 219 ARG A O 1
ATOM 1771 N N . SER A 1 220 ? 17.561 14.882 11.525 1.00 92.12 220 SER A N 1
ATOM 1772 C CA . SER A 1 220 ? 17.166 16.109 12.223 1.00 92.12 220 SER A CA 1
ATOM 1773 C C . SER A 1 220 ? 16.166 15.809 13.346 1.00 92.12 220 SER A C 1
ATOM 1775 O O . SER A 1 220 ? 15.369 14.873 13.271 1.00 92.12 220 SER A O 1
ATOM 1777 N N . GLN A 1 221 ? 16.150 16.651 14.381 1.00 89.44 221 GLN A N 1
ATOM 1778 C CA . GLN A 1 221 ? 15.155 16.548 15.458 1.00 89.44 221 GLN A CA 1
ATOM 1779 C C . GLN A 1 221 ? 13.716 16.672 14.932 1.00 89.44 221 GLN A C 1
ATOM 1781 O O . GLN A 1 221 ? 12.806 16.087 15.512 1.00 89.44 221 GLN A O 1
ATOM 1786 N N . THR A 1 222 ? 13.505 17.406 13.835 1.00 89.75 222 THR A N 1
ATOM 1787 C CA . THR A 1 222 ? 12.186 17.594 13.215 1.00 89.75 222 THR A CA 1
ATOM 1788 C C . THR A 1 222 ? 11.592 16.274 12.738 1.00 89.75 222 THR A C 1
ATOM 1790 O O . THR A 1 222 ? 10.431 16.004 13.027 1.00 89.75 222 THR A O 1
ATOM 1793 N N . ILE A 1 223 ? 12.387 15.435 12.065 1.00 91.25 223 ILE A N 1
ATOM 1794 C CA . ILE A 1 223 ? 11.916 14.132 11.576 1.00 91.25 223 ILE A CA 1
ATOM 1795 C C . ILE A 1 223 ? 11.887 13.074 12.683 1.00 91.25 223 ILE A C 1
ATOM 1797 O O . ILE A 1 223 ? 11.073 12.167 12.611 1.00 91.25 223 ILE A O 1
ATOM 1801 N N . GLN A 1 224 ? 12.703 13.207 13.733 1.00 88.81 224 GLN A N 1
ATOM 1802 C CA . GLN A 1 224 ? 12.686 12.284 14.879 1.00 88.81 224 GLN A CA 1
ATOM 1803 C C . GLN A 1 224 ? 11.552 12.549 15.885 1.00 88.81 224 GLN A C 1
ATOM 1805 O O . GLN A 1 224 ? 11.169 11.666 16.645 1.00 88.81 224 GLN A O 1
ATOM 1810 N N . LYS A 1 225 ? 11.019 13.777 15.931 1.00 88.50 225 LYS A N 1
ATOM 1811 C CA . LYS A 1 225 ? 9.927 14.192 16.832 1.00 88.50 225 LYS A CA 1
ATOM 1812 C C . LYS A 1 225 ? 8.676 14.559 16.037 1.00 88.50 225 LYS A C 1
ATOM 1814 O O . LYS A 1 225 ? 8.122 15.650 16.219 1.00 88.50 225 LYS A O 1
ATOM 1819 N N . SER A 1 226 ? 8.269 13.675 15.127 1.00 93.25 226 SER A N 1
ATOM 1820 C CA . SER A 1 226 ? 7.108 13.885 14.253 1.00 93.25 226 SER A CA 1
ATOM 1821 C C . SER A 1 226 ? 5.774 13.765 14.996 1.00 93.25 226 SER A C 1
ATOM 1823 O O . SER A 1 226 ? 4.843 14.500 14.680 1.00 93.25 226 SER A O 1
ATOM 1825 N N . ILE A 1 227 ? 5.691 12.909 16.020 1.00 96.06 227 ILE A N 1
ATOM 1826 C CA . ILE A 1 227 ? 4.484 12.729 16.837 1.00 96.06 227 ILE A CA 1
ATOM 1827 C C . ILE A 1 227 ? 4.357 13.882 17.844 1.00 96.06 227 ILE A C 1
ATOM 1829 O O . ILE A 1 227 ? 5.215 14.068 18.707 1.00 96.06 227 ILE A O 1
ATOM 1833 N N . LYS A 1 228 ? 3.283 14.669 17.721 1.00 96.50 228 LYS A N 1
ATOM 1834 C CA . LYS A 1 228 ? 2.916 15.788 18.611 1.00 96.50 228 LYS A CA 1
ATOM 1835 C C . LYS A 1 228 ? 1.799 15.441 19.595 1.00 96.50 228 LYS A C 1
ATOM 1837 O O . LYS A 1 228 ? 1.586 16.178 20.557 1.00 96.50 228 LYS A O 1
ATOM 1842 N N . LEU A 1 229 ? 1.103 14.327 19.373 1.00 96.25 229 LEU A N 1
ATOM 1843 C CA . LEU A 1 229 ? 0.128 13.781 20.313 1.00 96.25 229 LEU A CA 1
ATOM 1844 C C . LEU A 1 229 ? 0.797 13.504 21.669 1.00 96.25 229 LEU A C 1
ATOM 1846 O O . LEU A 1 229 ? 1.851 12.880 21.721 1.00 96.25 229 LEU A O 1
ATOM 1850 N N . THR A 1 230 ? 0.197 13.978 22.766 1.00 94.81 230 THR A N 1
ATOM 1851 C CA . THR A 1 230 ? 0.814 13.896 24.106 1.00 94.81 230 THR A CA 1
ATOM 1852 C C . THR A 1 230 ? 0.516 12.578 24.817 1.00 94.81 230 THR A C 1
ATOM 1854 O O . THR A 1 230 ? 1.426 11.936 25.331 1.00 94.81 230 THR A O 1
ATOM 1857 N N . SER A 1 231 ? -0.756 12.183 24.882 1.00 96.69 231 SER A N 1
ATOM 1858 C CA . SER A 1 231 ? -1.190 10.945 25.532 1.00 96.69 231 SER A CA 1
ATOM 1859 C C . SER A 1 231 ? -2.637 10.634 25.178 1.00 96.69 231 SER A C 1
ATOM 1861 O O . SER A 1 231 ? -3.412 11.544 24.884 1.00 96.69 231 SER A O 1
ATOM 1863 N N . VAL A 1 232 ? -3.020 9.372 25.324 1.00 98.19 232 VAL A N 1
ATOM 1864 C CA . VAL A 1 232 ? -4.409 8.911 25.258 1.00 98.19 232 VAL A CA 1
ATOM 1865 C C . VAL A 1 232 ? -4.772 8.094 26.496 1.00 98.19 232 VAL A C 1
ATOM 1867 O O . VAL A 1 232 ? -3.911 7.577 27.207 1.00 98.19 232 VAL A O 1
ATOM 1870 N N . SER A 1 233 ? -6.066 7.961 26.748 1.00 98.06 233 SER A N 1
ATOM 1871 C CA . SER A 1 233 ? -6.648 7.089 27.768 1.00 98.06 233 SER A CA 1
ATOM 1872 C C . SER A 1 233 ? -7.600 6.092 27.111 1.00 98.06 233 SER A C 1
ATOM 1874 O O . SER A 1 233 ? -8.016 6.289 25.971 1.00 98.06 233 SER A O 1
ATOM 1876 N N . LYS A 1 234 ? -8.025 5.053 27.834 1.00 97.38 234 LYS A N 1
ATOM 1877 C CA . LYS A 1 234 ? -9.021 4.096 27.324 1.00 97.38 234 LYS A CA 1
ATOM 1878 C C . LYS A 1 234 ? -10.323 4.752 26.841 1.00 97.38 234 LYS A C 1
ATOM 1880 O O . LYS A 1 234 ? -10.930 4.290 25.879 1.00 97.38 234 LYS A O 1
ATOM 1885 N N . ASN A 1 235 ? -10.712 5.876 27.448 1.00 96.62 235 ASN A N 1
ATOM 1886 C CA . ASN A 1 235 ? -11.928 6.616 27.103 1.00 96.62 235 ASN A CA 1
ATOM 1887 C C . ASN A 1 235 ? -11.870 7.172 25.665 1.00 96.62 235 ASN A C 1
ATOM 1889 O O . ASN A 1 235 ? -12.904 7.420 25.040 1.00 96.62 235 ASN A O 1
ATOM 1893 N N . ASN A 1 236 ? -10.662 7.341 25.110 1.00 96.62 236 ASN A N 1
ATOM 1894 C CA . ASN A 1 236 ? -10.467 7.718 23.712 1.00 96.62 236 ASN A CA 1
ATOM 1895 C C . ASN A 1 236 ? -10.892 6.610 22.732 1.00 96.62 236 ASN A C 1
ATOM 1897 O O . ASN A 1 236 ? -11.077 6.918 21.562 1.00 96.62 236 ASN A O 1
ATOM 1901 N N . PHE A 1 237 ? -11.102 5.370 23.190 1.00 97.88 237 PHE A N 1
ATOM 1902 C CA . PHE A 1 237 ? -11.470 4.216 22.352 1.00 97.88 237 PHE A CA 1
ATOM 1903 C C . PHE A 1 237 ? -12.851 3.636 22.678 1.00 97.88 237 PHE A C 1
ATOM 1905 O O . PHE A 1 237 ? -13.443 2.951 21.851 1.00 97.88 237 PHE A O 1
ATOM 1912 N N . GLU A 1 238 ? -13.403 3.931 23.856 1.00 96.06 238 GLU A N 1
ATOM 1913 C CA . GLU A 1 238 ? -14.753 3.498 24.233 1.00 96.06 238 GLU A CA 1
ATOM 1914 C C . GLU A 1 238 ? -15.819 4.212 23.384 1.00 96.06 238 GLU A C 1
ATOM 1916 O O . GLU A 1 238 ? -15.909 5.444 23.380 1.00 96.06 238 GLU A O 1
ATOM 1921 N N . TYR A 1 239 ? -16.634 3.447 22.655 1.00 94.44 239 TYR A N 1
ATOM 1922 C CA . TYR A 1 239 ? -17.742 3.981 21.861 1.00 94.44 239 TYR A CA 1
ATOM 1923 C C . TYR A 1 239 ? -18.987 4.119 22.747 1.00 94.44 239 TYR A C 1
ATOM 1925 O O . TYR A 1 239 ? -19.615 3.117 23.093 1.00 94.44 239 TYR A O 1
ATOM 1933 N N . GLN A 1 240 ? -19.315 5.351 23.148 1.00 95.00 240 GLN A N 1
ATOM 1934 C CA . GLN A 1 240 ? -20.417 5.631 24.072 1.00 95.00 240 GLN A CA 1
ATOM 1935 C C . GLN A 1 240 ? -21.756 5.800 23.345 1.00 95.00 240 GLN A C 1
ATOM 1937 O O . GLN A 1 240 ? -21.811 6.390 22.267 1.00 95.00 240 GLN A O 1
ATOM 1942 N N . VAL A 1 241 ? -22.827 5.307 23.964 1.00 95.00 241 VAL A N 1
ATOM 1943 C CA . VAL A 1 241 ? -24.217 5.422 23.507 1.00 95.00 241 VAL A CA 1
ATOM 1944 C C . VAL A 1 241 ? -25.148 5.737 24.678 1.00 95.00 241 VAL A C 1
ATOM 1946 O O . VAL A 1 241 ? -24.860 5.390 25.822 1.00 95.00 241 VAL A O 1
ATOM 1949 N N . ASP A 1 242 ? -26.298 6.348 24.388 1.00 94.81 242 ASP A N 1
ATOM 1950 C CA . ASP A 1 242 ? -27.287 6.725 25.413 1.00 94.81 242 ASP A CA 1
ATOM 1951 C C . ASP A 1 242 ? -27.921 5.509 26.115 1.00 94.81 242 ASP A C 1
ATOM 1953 O O . ASP A 1 242 ? -28.372 5.586 27.262 1.00 94.81 242 ASP A O 1
ATOM 1957 N N . GLN A 1 243 ? -27.963 4.365 25.430 1.00 94.12 243 GLN A N 1
ATOM 1958 C CA . GLN A 1 243 ? -28.501 3.120 25.964 1.00 94.12 243 GLN A CA 1
ATOM 1959 C C . GLN A 1 243 ? -27.560 2.525 27.020 1.00 94.12 243 GLN A C 1
ATOM 1961 O O . GLN A 1 243 ? -26.408 2.244 26.722 1.00 94.12 243 GLN A O 1
ATOM 1966 N N . GLN A 1 244 ? -28.057 2.250 28.232 1.00 95.19 244 GLN A N 1
ATOM 1967 C CA . GLN A 1 244 ? -27.232 1.676 29.307 1.00 95.19 244 GLN A CA 1
ATOM 1968 C C . GLN A 1 244 ? -26.798 0.232 29.025 1.00 95.19 244 GLN A C 1
ATOM 1970 O O . GLN A 1 244 ? -25.605 -0.054 29.024 1.00 95.19 244 GLN A O 1
ATOM 1975 N N . ASP A 1 245 ? -27.744 -0.663 28.738 1.00 96.94 245 ASP A N 1
ATOM 1976 C CA . ASP A 1 245 ? -27.477 -2.077 28.460 1.00 96.94 245 ASP A CA 1
ATOM 1977 C C . ASP A 1 245 ? -28.330 -2.573 27.285 1.00 96.94 245 ASP A C 1
ATOM 1979 O O . ASP A 1 245 ? -29.390 -2.018 26.990 1.00 96.94 245 ASP A O 1
ATOM 1983 N N . GLY A 1 246 ? -27.890 -3.631 26.601 1.00 96.75 246 GLY A N 1
ATOM 1984 C CA . GLY A 1 246 ? -28.669 -4.327 25.569 1.00 96.75 246 GLY A CA 1
ATOM 1985 C C . GLY A 1 246 ? -27.853 -4.597 24.312 1.00 96.75 246 GLY A C 1
ATOM 1986 O O . GLY A 1 246 ? -26.686 -4.964 24.409 1.00 96.75 246 GLY A O 1
ATOM 1987 N N . THR A 1 247 ? -28.460 -4.433 23.136 1.00 97.19 247 THR A N 1
ATOM 1988 C CA . THR A 1 247 ? -27.784 -4.619 21.845 1.00 97.19 247 THR A CA 1
ATOM 1989 C C . THR A 1 247 ? -28.019 -3.442 20.913 1.00 97.19 247 THR A C 1
ATOM 1991 O O . THR A 1 247 ? -29.123 -2.905 20.887 1.00 97.19 247 THR A O 1
ATOM 1994 N N . VAL A 1 248 ? -27.016 -3.099 20.110 1.00 97.50 248 VAL A N 1
ATOM 1995 C CA . VAL A 1 248 ? -27.096 -2.090 19.049 1.00 97.50 248 VAL A CA 1
ATOM 1996 C C . VAL A 1 248 ? -26.578 -2.676 17.740 1.00 97.50 248 VAL A C 1
ATOM 1998 O O . VAL A 1 248 ? -25.635 -3.469 17.746 1.00 97.50 248 VAL A O 1
ATOM 2001 N N . LYS A 1 249 ? -27.191 -2.305 16.615 1.00 98.19 249 LYS A N 1
ATOM 2002 C CA . LYS A 1 249 ? -26.713 -2.709 15.293 1.00 98.19 249 LYS A CA 1
ATOM 2003 C C . LYS A 1 249 ? -25.631 -1.740 14.828 1.00 98.19 249 LYS A C 1
ATOM 2005 O O . LYS A 1 249 ? -25.874 -0.539 14.750 1.00 98.19 249 LYS A O 1
ATOM 2010 N N . VAL A 1 250 ? -24.452 -2.260 14.501 1.00 98.19 250 VAL A N 1
ATOM 2011 C CA . VAL A 1 250 ? -23.337 -1.467 13.973 1.00 98.19 250 VAL A CA 1
ATOM 2012 C C . VAL A 1 250 ? -22.951 -1.924 12.576 1.00 98.19 250 VAL A C 1
ATOM 2014 O O . VAL A 1 250 ? -23.020 -3.112 12.266 1.00 98.19 250 VAL A O 1
ATOM 2017 N N . ARG A 1 251 ? -22.489 -0.996 11.745 1.00 98.44 251 ARG A N 1
ATOM 2018 C CA . ARG A 1 251 ? -21.801 -1.265 10.488 1.00 98.44 251 ARG A CA 1
ATOM 2019 C C . ARG A 1 251 ? -20.303 -1.340 10.733 1.00 98.44 251 ARG A C 1
ATOM 2021 O O . ARG A 1 251 ? -19.690 -0.379 11.188 1.00 98.44 251 ARG A O 1
ATOM 2028 N N . THR A 1 252 ? -19.719 -2.481 10.391 1.00 98.31 252 THR A N 1
ATOM 2029 C CA . THR A 1 252 ? -18.272 -2.708 10.457 1.00 98.31 252 THR A CA 1
ATOM 2030 C C . THR A 1 252 ? -17.627 -2.580 9.078 1.00 98.31 252 THR A C 1
ATOM 2032 O O . THR A 1 252 ? -18.264 -2.854 8.054 1.00 98.31 252 THR A O 1
ATOM 2035 N N . ILE A 1 253 ? -16.345 -2.217 9.067 1.00 98.00 253 ILE A N 1
ATOM 2036 C CA . ILE A 1 253 ? -15.463 -2.293 7.900 1.00 98.00 253 ILE A CA 1
ATOM 2037 C C . ILE A 1 253 ? -14.886 -3.716 7.861 1.00 98.00 253 ILE A C 1
ATOM 2039 O O . ILE A 1 253 ? -13.970 -4.050 8.613 1.00 98.00 253 ILE A O 1
ATOM 2043 N N . LYS A 1 254 ? -15.468 -4.589 7.033 1.00 97.25 254 LYS A N 1
ATOM 2044 C CA . LYS A 1 254 ? -15.037 -5.984 6.889 1.00 97.25 254 LYS A CA 1
ATOM 2045 C C . LYS A 1 254 ? -13.879 -6.089 5.904 1.00 97.25 254 LYS A C 1
ATOM 2047 O O . LYS A 1 254 ? -14.094 -5.906 4.706 1.00 97.25 254 LYS A O 1
ATOM 2052 N N . SER A 1 255 ? -12.701 -6.483 6.368 1.00 95.31 255 SER A N 1
ATOM 2053 C CA . SER A 1 255 ? -11.578 -6.811 5.487 1.00 95.31 255 SER A CA 1
ATOM 2054 C C . SER A 1 255 ? -11.821 -8.154 4.785 1.00 95.31 255 SER A C 1
ATOM 2056 O O . SER A 1 255 ? -12.132 -9.157 5.425 1.00 95.31 255 SER A O 1
ATOM 2058 N N . VAL A 1 256 ? -11.723 -8.164 3.454 1.00 91.94 256 VAL A N 1
ATOM 2059 C CA . VAL A 1 256 ? -11.720 -9.381 2.612 1.00 91.94 256 VAL A CA 1
ATOM 2060 C C . VAL A 1 256 ? -10.320 -9.627 2.042 1.00 91.94 256 VAL A C 1
ATOM 2062 O O . VAL A 1 256 ? -9.894 -10.767 1.906 1.00 91.94 256 VAL A O 1
ATOM 2065 N N . GLY A 1 257 ? -9.605 -8.543 1.750 1.00 88.56 257 GLY A N 1
ATOM 2066 C CA . GLY A 1 257 ? -8.180 -8.487 1.439 1.00 88.56 257 GLY A CA 1
ATOM 2067 C C . GLY A 1 257 ? -7.639 -7.113 1.856 1.00 88.56 257 GLY A C 1
ATOM 2068 O O . GLY A 1 257 ? -8.424 -6.300 2.359 1.00 88.56 257 GLY A O 1
ATOM 2069 N N . PRO A 1 258 ? -6.350 -6.808 1.626 1.00 81.12 258 PRO A N 1
ATOM 2070 C CA . PRO A 1 258 ? -5.775 -5.534 2.065 1.00 81.12 258 PRO A CA 1
ATOM 2071 C C . PRO A 1 258 ? -6.429 -4.330 1.363 1.00 81.12 258 PRO A C 1
ATOM 2073 O O . PRO A 1 258 ? -6.555 -3.262 1.950 1.00 81.12 258 PRO A O 1
ATOM 2076 N N . PHE A 1 259 ? -6.938 -4.537 0.142 1.00 88.38 259 PHE A N 1
ATOM 2077 C CA . PHE A 1 259 ? -7.547 -3.500 -0.700 1.00 88.38 259 PHE A CA 1
ATOM 2078 C C . PHE A 1 259 ? -9.039 -3.732 -0.987 1.00 88.38 259 PHE A C 1
ATOM 2080 O O . PHE A 1 259 ? -9.619 -3.084 -1.854 1.00 88.38 259 PHE A O 1
ATOM 2087 N N . VAL A 1 260 ? -9.682 -4.674 -0.285 1.00 90.75 260 VAL A N 1
ATOM 2088 C CA . VAL A 1 260 ? -11.114 -4.970 -0.457 1.00 90.75 260 VAL A CA 1
ATOM 2089 C C . VAL A 1 260 ? -11.793 -4.974 0.902 1.00 90.75 260 VAL A C 1
ATOM 2091 O O . VAL A 1 260 ? -11.573 -5.871 1.720 1.00 90.75 260 VAL A O 1
ATOM 2094 N N . ARG A 1 261 ? -12.646 -3.973 1.129 1.00 93.69 261 ARG A N 1
ATOM 2095 C CA . ARG A 1 261 ? -13.289 -3.699 2.419 1.00 93.69 261 ARG A CA 1
ATOM 2096 C C . ARG A 1 261 ? -14.792 -3.615 2.199 1.00 93.69 261 ARG A C 1
ATOM 2098 O O . ARG A 1 261 ? -15.233 -2.829 1.386 1.00 93.69 261 ARG A O 1
ATOM 2105 N N . LYS A 1 262 ? -15.617 -4.417 2.863 1.00 94.81 262 LYS A N 1
ATOM 2106 C CA . LYS A 1 262 ? -17.077 -4.415 2.639 1.00 94.81 262 LYS A CA 1
ATOM 2107 C C . LYS A 1 262 ? -17.830 -4.012 3.895 1.00 94.81 262 LYS A C 1
ATOM 2109 O O . LYS A 1 262 ? -17.349 -4.203 5.005 1.00 94.81 262 LYS A O 1
ATOM 2114 N N . ALA A 1 263 ? -19.040 -3.491 3.726 1.00 96.62 263 ALA A N 1
ATOM 2115 C CA . ALA A 1 263 ? -19.947 -3.308 4.850 1.00 96.62 263 ALA A CA 1
ATOM 2116 C C . ALA A 1 263 ? -20.364 -4.678 5.410 1.00 96.62 263 ALA A C 1
ATOM 2118 O O . ALA A 1 263 ? -20.779 -5.563 4.657 1.00 96.62 263 ALA A O 1
ATOM 2119 N N . LYS A 1 264 ? -20.286 -4.847 6.730 1.00 97.62 264 LYS A N 1
ATOM 2120 C CA . LYS A 1 264 ? -20.910 -5.968 7.445 1.00 97.62 264 LYS A CA 1
ATOM 2121 C C . LYS A 1 264 ? -21.612 -5.421 8.675 1.00 97.62 264 LYS A C 1
ATOM 2123 O O . LYS A 1 264 ? -20.952 -4.909 9.578 1.00 97.62 264 LYS A O 1
ATOM 2128 N N . ASP A 1 265 ? -22.928 -5.571 8.706 1.00 98.50 265 ASP A N 1
ATOM 2129 C CA . ASP A 1 265 ? -23.752 -5.109 9.816 1.00 98.50 265 ASP A CA 1
ATOM 2130 C C . ASP A 1 265 ? -23.845 -6.212 10.883 1.00 98.50 265 ASP A C 1
ATOM 2132 O O . ASP A 1 265 ? -24.077 -7.382 10.565 1.00 98.50 265 ASP A O 1
ATOM 2136 N N . VAL A 1 266 ? -23.615 -5.860 12.148 1.00 98.25 266 VAL A N 1
ATOM 2137 C CA . VAL A 1 266 ? -23.503 -6.799 13.271 1.00 98.25 266 VAL A CA 1
ATOM 2138 C C . VAL A 1 266 ? -24.193 -6.219 14.501 1.00 98.25 266 VAL A C 1
ATOM 2140 O O . VAL A 1 266 ? -23.999 -5.056 14.834 1.00 98.25 266 VAL A O 1
ATOM 2143 N N . ASP A 1 267 ? -24.973 -7.031 15.214 1.00 98.25 267 ASP A N 1
ATOM 2144 C CA . ASP A 1 267 ? -25.520 -6.628 16.513 1.00 98.25 267 ASP A CA 1
ATOM 2145 C C . ASP A 1 267 ? -24.458 -6.816 17.610 1.00 98.25 267 ASP A C 1
ATOM 2147 O O . ASP A 1 267 ? -23.987 -7.937 17.833 1.00 98.25 267 ASP A O 1
ATOM 2151 N N . LEU A 1 268 ? -24.077 -5.747 18.304 1.00 98.38 268 LEU A N 1
ATOM 2152 C CA . LEU A 1 268 ? -23.107 -5.760 19.401 1.00 98.38 268 LEU A CA 1
ATOM 2153 C C . LEU A 1 268 ? -23.774 -5.467 20.737 1.00 98.38 268 LEU A C 1
ATOM 2155 O O . LEU A 1 268 ? -24.772 -4.753 20.805 1.00 98.38 268 LEU A O 1
ATOM 2159 N N . ASN A 1 269 ? -23.205 -6.018 21.806 1.00 98.12 269 ASN A N 1
ATOM 2160 C CA . ASN A 1 269 ? -23.697 -5.777 23.154 1.00 98.12 269 ASN A CA 1
ATOM 2161 C C . ASN A 1 269 ? -23.273 -4.390 23.635 1.00 98.12 269 ASN A C 1
ATOM 2163 O O . ASN A 1 269 ? -22.138 -3.969 23.423 1.00 98.12 269 ASN A O 1
ATOM 2167 N N . VAL A 1 270 ? -24.172 -3.739 24.358 1.00 98.31 270 VAL A N 1
ATOM 2168 C CA . VAL A 1 270 ? -23.919 -2.513 25.104 1.00 98.31 270 VAL A CA 1
ATOM 2169 C C . VAL A 1 270 ? -23.925 -2.856 26.586 1.00 98.31 270 VAL A C 1
ATOM 2171 O O . VAL A 1 270 ? -24.811 -3.589 27.038 1.00 98.31 270 VAL A O 1
ATOM 2174 N N . ARG A 1 271 ? -22.937 -2.357 27.330 1.00 97.69 271 ARG A N 1
ATOM 2175 C CA . ARG A 1 271 ? -22.915 -2.418 28.797 1.00 97.69 271 ARG A CA 1
ATOM 2176 C C . ARG A 1 271 ? -22.438 -1.101 29.374 1.00 97.69 271 ARG A C 1
ATOM 2178 O O . ARG A 1 271 ? -21.414 -0.586 28.931 1.00 97.69 271 ARG A O 1
ATOM 2185 N N . ASN A 1 272 ? -23.139 -0.594 30.383 1.00 96.56 272 ASN A N 1
ATOM 2186 C CA . ASN A 1 272 ? -22.855 0.700 31.014 1.00 96.56 272 ASN A CA 1
ATOM 2187 C C . ASN A 1 272 ? -22.663 1.847 29.999 1.00 96.56 272 ASN A C 1
ATOM 2189 O O . ASN A 1 272 ? -21.748 2.658 30.138 1.00 96.56 272 ASN A O 1
ATOM 2193 N N . GLY A 1 273 ? -23.475 1.887 28.940 1.00 97.06 273 GLY A N 1
ATOM 2194 C CA . GLY A 1 273 ? -23.378 2.920 27.906 1.00 97.06 273 GLY A CA 1
ATOM 2195 C C . GLY A 1 273 ? -22.246 2.732 26.896 1.00 97.06 273 GLY A C 1
ATOM 2196 O O . GLY A 1 273 ? -22.011 3.634 26.102 1.00 97.06 273 GLY A O 1
ATOM 2197 N N . ILE A 1 274 ? -21.528 1.603 26.902 1.00 97.62 274 ILE A N 1
ATOM 2198 C CA . ILE A 1 274 ? -20.383 1.353 26.011 1.00 97.62 274 ILE A CA 1
ATOM 2199 C C . ILE A 1 274 ? -20.676 0.160 25.101 1.00 97.62 274 ILE A C 1
ATOM 2201 O O . ILE A 1 274 ? -21.048 -0.916 25.577 1.00 97.62 274 ILE A O 1
ATOM 2205 N N . ILE A 1 275 ? -20.472 0.332 23.793 1.00 97.94 275 ILE A N 1
ATOM 2206 C CA . ILE A 1 275 ? -20.534 -0.766 22.820 1.00 97.94 275 ILE A CA 1
ATOM 2207 C C . ILE A 1 275 ? -19.286 -1.641 22.969 1.00 97.94 275 ILE A C 1
ATOM 2209 O O . ILE A 1 275 ? -18.159 -1.149 22.898 1.00 97.94 275 ILE A O 1
ATOM 2213 N N . LEU A 1 276 ? -19.481 -2.946 23.144 1.00 97.81 276 LEU A N 1
ATOM 2214 C CA . LEU A 1 276 ? -18.398 -3.908 23.320 1.00 97.81 276 LEU A CA 1
ATOM 2215 C C . LEU A 1 276 ? -18.036 -4.601 21.995 1.00 97.81 276 LEU A C 1
ATOM 2217 O O . LEU A 1 276 ? -18.945 -5.035 21.277 1.00 97.81 276 LEU A O 1
ATOM 2221 N N . PRO A 1 277 ? -16.736 -4.786 21.689 1.00 97.44 277 PRO A N 1
ATOM 2222 C CA . PRO A 1 277 ? -16.315 -5.663 20.600 1.00 97.44 277 PRO A CA 1
ATOM 2223 C C . PRO A 1 277 ? -16.756 -7.112 20.866 1.00 97.44 277 PRO A C 1
ATOM 2225 O O . PRO A 1 277 ? -17.097 -7.492 21.990 1.00 97.44 277 PRO A O 1
ATOM 2228 N N . SER A 1 278 ? -16.764 -7.943 19.824 1.00 98.25 278 SER A N 1
ATOM 2229 C CA . SER A 1 278 ? -17.239 -9.325 19.912 1.00 98.25 278 SER A CA 1
ATOM 2230 C C . SER A 1 278 ? -16.295 -10.277 19.200 1.00 98.25 278 SER A C 1
ATOM 2232 O O . SER A 1 278 ? -16.275 -10.361 17.976 1.00 98.25 278 SER A O 1
ATOM 2234 N N . VAL A 1 279 ? -15.571 -11.063 19.992 1.00 97.69 279 VAL A N 1
ATOM 2235 C CA . VAL A 1 279 ? -14.690 -12.131 19.505 1.00 97.69 279 VAL A CA 1
ATOM 2236 C C . VAL A 1 279 ? -15.465 -13.202 18.729 1.00 97.69 279 VAL A C 1
ATOM 2238 O O . VAL A 1 279 ? -14.994 -13.695 17.707 1.00 97.69 279 VAL A O 1
ATOM 2241 N N . GLU A 1 280 ? -16.668 -13.546 19.196 1.00 97.50 280 GLU A N 1
ATOM 2242 C CA . GLU A 1 280 ? -17.548 -14.531 18.555 1.00 97.50 280 GLU A CA 1
ATOM 2243 C C . GLU A 1 280 ? -18.009 -14.063 17.169 1.00 97.50 280 GLU A C 1
ATOM 2245 O O . GLU A 1 280 ? -18.023 -14.842 16.219 1.00 97.50 280 GLU A O 1
ATOM 2250 N N . LYS A 1 281 ? -18.362 -12.778 17.039 1.00 97.88 281 LYS A N 1
ATOM 2251 C CA . LYS A 1 281 ? -18.844 -12.195 15.777 1.00 97.88 281 LYS A CA 1
ATOM 2252 C C . LYS A 1 281 ? -17.719 -11.639 14.901 1.00 97.88 281 LYS A C 1
ATOM 2254 O O . LYS A 1 281 ? -18.014 -11.092 13.830 1.00 97.88 281 LYS A O 1
ATOM 2259 N N . ASP A 1 282 ? -16.473 -11.811 15.350 1.00 97.94 282 ASP A N 1
ATOM 2260 C CA . ASP A 1 282 ? -15.255 -11.301 14.725 1.00 97.94 282 ASP A CA 1
ATOM 2261 C C . ASP A 1 282 ? -15.352 -9.789 14.480 1.00 97.94 282 ASP A C 1
ATOM 2263 O O . ASP A 1 282 ? -15.398 -9.315 13.347 1.00 97.94 282 ASP A O 1
ATOM 2267 N N . VAL A 1 283 ? -15.502 -9.039 15.573 1.00 98.56 283 VAL A N 1
ATOM 2268 C CA . VAL A 1 283 ? -15.571 -7.577 15.568 1.00 98.56 283 VAL A CA 1
ATOM 2269 C C . VAL A 1 283 ? -14.616 -7.000 16.604 1.00 98.56 283 VAL A C 1
ATOM 2271 O O . VAL A 1 283 ? -14.751 -7.293 17.794 1.00 98.56 283 VAL A O 1
ATOM 2274 N N . ALA A 1 284 ? -13.712 -6.133 16.155 1.00 98.44 284 ALA A N 1
ATOM 2275 C CA . ALA A 1 284 ? -12.800 -5.356 16.990 1.00 98.44 284 ALA A CA 1
ATOM 2276 C C . ALA A 1 284 ? -13.093 -3.852 16.868 1.00 98.44 284 ALA A C 1
ATOM 2278 O O . ALA A 1 284 ? -13.688 -3.394 15.888 1.00 98.44 284 ALA A O 1
ATOM 2279 N N . LEU A 1 285 ? -12.678 -3.086 17.876 1.00 98.56 285 LEU A N 1
ATOM 2280 C CA . LEU A 1 285 ? -12.665 -1.626 17.817 1.00 98.56 285 LEU A CA 1
ATOM 2281 C C . LEU A 1 285 ? -11.520 -1.177 16.908 1.00 98.56 285 LEU A C 1
ATOM 2283 O O . LEU A 1 285 ? -10.469 -1.815 16.888 1.00 98.56 285 LEU A O 1
ATOM 2287 N N . VAL A 1 286 ? -11.704 -0.064 16.204 1.00 98.62 286 VAL A N 1
ATOM 2288 C CA . VAL A 1 286 ? -10.637 0.630 15.475 1.00 98.62 286 VAL A CA 1
ATOM 2289 C C . VAL A 1 286 ? -10.701 2.127 15.756 1.00 98.62 286 VAL A C 1
ATOM 2291 O O . VAL A 1 286 ? -11.779 2.685 15.975 1.00 98.62 286 VAL A O 1
ATOM 2294 N N . SER A 1 287 ? -9.549 2.782 15.759 1.00 98.56 287 SER A N 1
ATOM 2295 C CA . SER A 1 287 ? -9.436 4.228 15.894 1.00 98.56 287 SER A CA 1
ATOM 2296 C C . SER A 1 287 ? -8.284 4.750 15.049 1.00 98.56 287 SER A C 1
ATOM 2298 O O . SER A 1 287 ? -7.224 4.121 14.992 1.00 98.56 287 SER A O 1
ATOM 2300 N N . VAL A 1 288 ? -8.497 5.905 14.420 1.00 98.62 288 VAL A N 1
ATOM 2301 C CA . VAL A 1 288 ? -7.435 6.703 13.808 1.00 98.62 288 VAL A CA 1
ATOM 2302 C C . VAL A 1 288 ? -7.299 7.994 14.599 1.00 98.62 288 VAL A C 1
ATOM 2304 O O . VAL A 1 288 ? -8.277 8.705 14.835 1.00 98.62 288 VAL A O 1
ATOM 2307 N N . ILE A 1 289 ? -6.079 8.269 15.047 1.00 98.31 289 ILE A N 1
ATOM 2308 C CA . ILE A 1 289 ? -5.756 9.379 15.933 1.00 98.31 289 ILE A CA 1
ATOM 2309 C C . ILE A 1 289 ? -4.829 10.341 15.212 1.00 98.31 289 ILE A C 1
ATOM 2311 O O . ILE A 1 289 ? -3.733 9.958 14.786 1.00 98.31 289 ILE A O 1
ATOM 2315 N N . GLU A 1 290 ? -5.251 11.600 15.140 1.00 97.94 290 GLU A N 1
ATOM 2316 C CA . GLU A 1 290 ? -4.421 12.658 14.594 1.00 97.94 290 GLU A CA 1
ATOM 2317 C C . GLU A 1 290 ? -3.171 12.858 15.454 1.00 97.94 290 GLU A C 1
ATOM 2319 O O . GLU A 1 290 ? -3.241 13.022 16.676 1.00 97.94 290 GLU A O 1
ATOM 2324 N N . ARG A 1 291 ? -1.999 12.792 14.815 1.00 97.12 291 ARG A N 1
ATOM 2325 C CA . ARG A 1 291 ? -0.719 12.771 15.535 1.00 97.12 291 ARG A CA 1
ATOM 2326 C C . ARG A 1 291 ? 0.132 14.025 15.368 1.00 97.12 291 ARG A C 1
ATOM 2328 O O . ARG A 1 291 ? 1.144 14.137 16.059 1.00 97.12 291 ARG A O 1
ATOM 2335 N N . TYR A 1 292 ? -0.222 14.932 14.463 1.00 96.62 292 TYR A N 1
ATOM 2336 C CA . TYR A 1 292 ? 0.568 16.113 14.101 1.00 96.62 292 TYR A CA 1
ATOM 2337 C C . TYR A 1 292 ? 0.231 17.354 14.936 1.00 96.62 292 TYR A C 1
ATOM 2339 O O . TYR A 1 292 ? 0.979 18.331 14.895 1.00 96.62 292 TYR A O 1
ATOM 2347 N N . GLY A 1 293 ? -0.829 17.307 15.749 1.00 95.31 293 GLY A N 1
ATOM 2348 C CA . GLY A 1 293 ? -1.263 18.419 16.591 1.00 95.31 293 GLY A CA 1
ATOM 2349 C C . GLY A 1 293 ? -1.977 19.516 15.801 1.00 95.31 293 GLY A C 1
ATOM 2350 O O . GLY A 1 293 ? -1.924 20.679 16.197 1.00 95.31 293 GLY A O 1
ATOM 2351 N N . ILE A 1 294 ? -2.594 19.160 14.672 1.00 95.56 294 ILE A N 1
ATOM 2352 C CA . ILE A 1 294 ? -3.300 20.100 13.794 1.00 95.56 294 ILE A CA 1
ATOM 2353 C C . ILE A 1 294 ? -4.752 20.264 14.236 1.00 95.56 294 ILE A C 1
ATOM 2355 O O . ILE A 1 294 ? -5.235 21.390 14.356 1.00 95.56 294 ILE A O 1
ATOM 2359 N N . ASN A 1 295 ? -5.452 19.151 14.458 1.00 95.50 295 ASN A N 1
ATOM 2360 C CA . ASN A 1 295 ? -6.889 19.156 14.729 1.00 95.50 295 ASN A CA 1
ATOM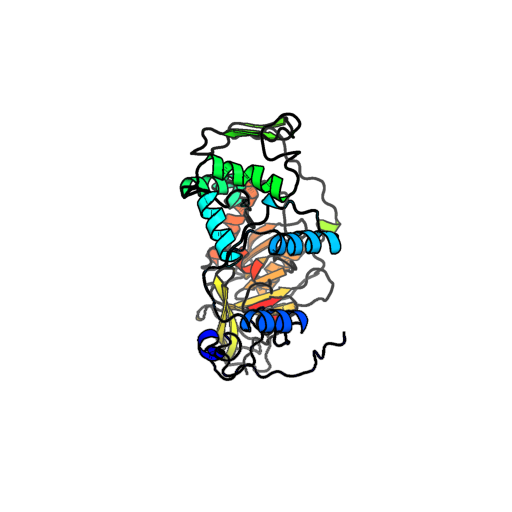 2361 C C . ASN A 1 295 ? -7.263 18.391 16.012 1.00 95.50 295 ASN A C 1
ATOM 2363 O O . ASN A 1 295 ? -8.319 18.666 16.578 1.00 95.50 295 ASN A O 1
ATOM 2367 N N . GLY A 1 296 ? -6.396 17.501 16.516 1.00 94.50 296 GLY A N 1
ATOM 2368 C CA . GLY A 1 296 ? -6.668 16.713 17.718 1.00 94.50 296 GLY A CA 1
ATOM 2369 C C . GLY A 1 296 ? -7.833 15.731 17.564 1.00 94.50 296 GLY A C 1
ATOM 2370 O O . GLY A 1 296 ? -8.481 15.404 18.556 1.00 94.50 296 GLY A O 1
ATOM 2371 N N . ASN A 1 297 ? -8.140 15.298 16.341 1.00 97.12 297 ASN A N 1
ATOM 2372 C CA . ASN A 1 297 ? -9.220 14.365 16.059 1.00 97.12 297 ASN A CA 1
ATOM 2373 C C . ASN A 1 297 ? -8.886 12.939 16.520 1.00 97.12 297 ASN A C 1
ATOM 2375 O O . ASN A 1 297 ? -7.749 12.468 16.440 1.00 97.12 297 ASN A O 1
ATOM 2379 N N . HIS A 1 298 ? -9.928 12.231 16.952 1.00 95.75 298 HIS A N 1
ATOM 2380 C CA . HIS A 1 298 ? -9.887 10.818 17.314 1.00 95.75 298 HIS A CA 1
ATOM 2381 C C . HIS A 1 298 ? -11.153 10.146 16.785 1.00 95.75 298 HIS A C 1
ATOM 2383 O O . HIS A 1 298 ? -12.232 10.305 17.367 1.00 95.75 298 HIS A O 1
ATOM 2389 N N . SER A 1 299 ? -11.041 9.387 15.701 1.00 97.12 299 SER A N 1
ATOM 2390 C CA . SER A 1 299 ? -12.176 8.628 15.185 1.00 97.12 299 SER A CA 1
ATOM 2391 C C . SER A 1 299 ? -12.341 7.309 15.926 1.00 97.12 299 SER A C 1
ATOM 2393 O O . SER A 1 299 ? -11.395 6.759 16.491 1.00 97.12 299 SER A O 1
ATOM 2395 N N . LYS A 1 300 ? -13.565 6.787 15.924 1.00 97.75 300 LYS A N 1
ATOM 2396 C CA . LYS A 1 300 ? -13.897 5.470 16.467 1.00 97.75 300 LYS A CA 1
ATOM 2397 C C . LYS A 1 300 ? -14.705 4.714 15.423 1.00 97.75 300 LYS A C 1
ATOM 2399 O O . LYS A 1 300 ? -15.551 5.295 14.741 1.00 97.75 300 LYS A O 1
ATOM 2404 N N . GLY A 1 301 ? -14.469 3.420 15.320 1.00 98.00 301 GLY A N 1
ATOM 2405 C CA . GLY A 1 301 ? -15.173 2.552 14.392 1.00 98.00 301 GLY A CA 1
ATOM 2406 C C . GLY A 1 301 ? -15.068 1.091 14.793 1.00 98.00 301 GLY A C 1
ATOM 2407 O O . GLY A 1 301 ? -14.528 0.745 15.847 1.00 98.00 301 GLY A O 1
ATOM 2408 N N . PHE A 1 302 ? -15.577 0.233 13.917 1.00 98.62 302 PHE A N 1
ATOM 2409 C CA . PHE A 1 302 ? -15.577 -1.211 14.106 1.00 98.62 302 PHE A CA 1
ATOM 2410 C C . PHE A 1 302 ? -15.049 -1.897 12.850 1.00 98.62 302 PHE A C 1
ATOM 2412 O O . PHE A 1 302 ? -15.500 -1.603 11.741 1.00 98.62 302 PHE A O 1
ATOM 2419 N N . ILE A 1 303 ? -14.136 -2.846 13.025 1.00 98.12 303 ILE A N 1
ATOM 2420 C CA . ILE A 1 303 ? -13.610 -3.692 11.946 1.00 98.12 303 ILE A CA 1
ATOM 2421 C C . ILE A 1 303 ? -14.045 -5.139 12.146 1.00 98.12 303 ILE A C 1
ATOM 2423 O O . ILE A 1 303 ? -14.314 -5.564 13.269 1.00 98.12 303 ILE A O 1
ATOM 2427 N N . SER A 1 304 ? -14.106 -5.899 11.056 1.00 98.12 304 SER A N 1
ATOM 2428 C CA . SER A 1 304 ? -14.342 -7.346 11.084 1.00 98.12 304 SER A CA 1
ATOM 2429 C C . SER A 1 304 ? -13.540 -8.067 10.003 1.00 98.12 304 SER A C 1
ATOM 2431 O O . SER A 1 304 ? -13.023 -7.435 9.082 1.00 98.12 304 SER A O 1
ATOM 2433 N N . GLY A 1 305 ? -13.430 -9.391 10.090 1.00 96.50 305 GLY A N 1
ATOM 2434 C CA . GLY A 1 305 ? -12.632 -10.212 9.174 1.00 96.50 305 GLY A CA 1
ATOM 2435 C C . GLY A 1 305 ? -11.176 -10.386 9.606 1.00 96.50 305 GLY A C 1
ATOM 2436 O O . GLY A 1 305 ? -10.354 -10.726 8.766 1.00 96.50 305 GLY A O 1
ATOM 2437 N N . TRP A 1 306 ? -10.841 -10.099 10.869 1.00 96.81 306 TRP A N 1
ATOM 2438 C CA . TRP A 1 306 ? -9.452 -10.083 11.350 1.00 96.81 306 TRP A CA 1
ATOM 2439 C C . TRP A 1 306 ? -9.125 -11.284 12.232 1.00 96.81 306 TRP A C 1
ATOM 2441 O O . TRP A 1 306 ? -7.971 -11.684 12.313 1.00 96.81 306 TRP A O 1
ATOM 2451 N N . GLY A 1 307 ? -10.114 -11.861 12.911 1.00 97.06 307 GLY A N 1
ATOM 2452 C CA . GLY A 1 307 ? -9.939 -13.013 13.789 1.00 97.06 307 GLY A CA 1
ATOM 2453 C C . GLY A 1 307 ? -9.495 -12.673 15.214 1.00 97.06 307 GLY A C 1
ATOM 2454 O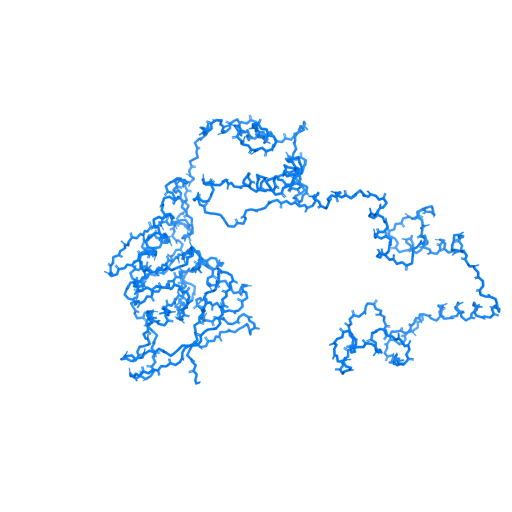 O . GLY A 1 307 ? -9.563 -13.556 16.066 1.00 97.06 307 GLY A O 1
ATOM 2455 N N . LEU A 1 308 ? -9.133 -11.415 15.510 1.00 97.56 308 LEU A N 1
ATOM 2456 C CA . LEU A 1 308 ? -8.604 -10.976 16.811 1.00 97.56 308 LEU A CA 1
ATOM 2457 C C . LEU A 1 308 ? -9.456 -11.460 18.001 1.00 97.56 308 LEU A C 1
ATOM 2459 O O . LEU A 1 308 ? -10.648 -11.164 18.115 1.00 97.56 308 LEU A O 1
ATOM 2463 N N . LYS A 1 309 ? -8.816 -12.198 18.912 1.00 98.31 309 LYS A N 1
ATOM 2464 C CA . LYS A 1 309 ? -9.414 -12.791 20.119 1.00 98.31 309 LYS A CA 1
ATOM 2465 C C . LYS A 1 309 ? -9.091 -12.001 21.384 1.00 98.31 309 LYS A C 1
ATOM 2467 O O . LYS A 1 309 ? -9.891 -12.006 22.316 1.00 98.31 309 LYS A O 1
ATOM 2472 N N . SER A 1 310 ? -7.957 -11.312 21.426 1.00 98.44 310 SER A N 1
ATOM 2473 C CA . SER A 1 310 ? -7.513 -10.512 22.571 1.00 98.44 310 SER A CA 1
ATOM 2474 C C . SER A 1 310 ? -6.665 -9.317 22.119 1.00 98.44 310 SER A C 1
ATOM 2476 O O . SER A 1 310 ? -6.434 -9.141 20.923 1.00 98.44 310 SER A O 1
ATOM 2478 N N . GLY A 1 311 ? -6.277 -8.473 23.078 1.00 98.56 311 GLY A N 1
ATOM 2479 C CA . GLY A 1 311 ? -5.328 -7.374 22.916 1.00 98.56 311 GLY A CA 1
ATOM 2480 C C . GLY A 1 311 ? -5.597 -6.355 21.811 1.00 98.56 311 GLY A C 1
ATOM 2481 O O . GLY A 1 311 ? -6.744 -6.083 21.442 1.00 98.56 311 GLY A O 1
ATOM 2482 N N . ALA A 1 312 ? -4.516 -5.727 21.352 1.00 98.81 312 ALA A N 1
ATOM 2483 C CA . ALA A 1 312 ? -4.519 -4.649 20.378 1.00 98.81 312 ALA A CA 1
ATOM 2484 C C . ALA A 1 312 ? -3.248 -4.638 19.516 1.00 98.81 312 ALA A C 1
ATOM 2486 O O . ALA A 1 312 ? -2.165 -5.041 19.942 1.00 98.81 312 ALA A O 1
ATOM 2487 N N . ILE A 1 313 ? -3.386 -4.101 18.310 1.00 98.81 313 ILE A N 1
ATOM 2488 C CA . ILE A 1 313 ? -2.305 -3.816 17.369 1.00 98.81 313 ILE A CA 1
ATOM 2489 C C . ILE A 1 313 ? -2.379 -2.349 16.956 1.00 98.81 313 ILE A C 1
ATOM 2491 O O . ILE A 1 313 ? -3.472 -1.802 16.797 1.00 98.81 313 ILE A O 1
ATOM 2495 N N . ALA A 1 314 ? -1.231 -1.695 16.795 1.00 98.81 314 ALA A N 1
ATOM 2496 C CA . ALA A 1 314 ? -1.181 -0.304 16.356 1.00 98.81 314 ALA A CA 1
ATOM 2497 C C . ALA A 1 314 ? 0.018 -0.023 15.447 1.00 98.81 314 ALA A C 1
ATOM 2499 O O . ALA A 1 314 ? 1.066 -0.657 15.567 1.00 98.81 314 ALA A O 1
ATOM 2500 N N . THR A 1 315 ? -0.133 0.963 14.566 1.00 98.62 315 THR A N 1
ATOM 2501 C CA . THR A 1 315 ? 0.931 1.478 13.698 1.00 98.62 315 THR A CA 1
ATOM 2502 C C . THR A 1 315 ? 0.846 2.995 13.593 1.00 98.62 315 THR A C 1
ATOM 2504 O O . THR A 1 315 ? -0.242 3.570 13.579 1.00 98.62 315 THR A O 1
ATOM 2507 N N . SER A 1 316 ? 1.999 3.652 13.495 1.00 98.19 316 SER A N 1
ATOM 2508 C CA . SER A 1 316 ? 2.107 5.055 13.081 1.00 98.19 316 SER A CA 1
ATOM 2509 C C . SER A 1 316 ? 2.612 5.228 11.641 1.00 98.19 316 SER A C 1
ATOM 2511 O O . SER A 1 316 ? 2.807 6.357 11.194 1.00 98.19 316 SER A O 1
ATOM 2513 N N . ALA A 1 317 ? 2.843 4.115 10.945 1.00 96.69 317 ALA A N 1
ATOM 2514 C CA . ALA A 1 317 ? 3.107 4.034 9.516 1.00 96.69 317 ALA A CA 1
ATOM 2515 C C . ALA A 1 317 ? 1.800 3.586 8.846 1.00 96.69 317 ALA A C 1
ATOM 2517 O O . ALA A 1 317 ? 1.486 2.395 8.831 1.00 96.69 317 ALA A O 1
ATOM 2518 N N . SER A 1 318 ? 0.982 4.554 8.431 1.00 94.94 318 SER A N 1
ATOM 2519 C CA . SER A 1 318 ? -0.353 4.336 7.855 1.00 94.94 318 SER A CA 1
ATOM 2520 C C . SER A 1 318 ? -0.594 5.318 6.701 1.00 94.94 318 SER A C 1
ATOM 2522 O O . SER A 1 318 ? -1.155 6.398 6.898 1.00 94.94 318 SER A O 1
ATOM 2524 N N . PRO A 1 319 ? -0.091 5.021 5.496 1.00 92.62 319 PRO A N 1
ATOM 2525 C CA . PRO A 1 319 ? -0.259 5.930 4.374 1.00 92.62 319 PRO A CA 1
ATOM 2526 C C . PRO A 1 319 ? -1.748 6.252 4.124 1.00 92.62 319 PRO A C 1
ATOM 2528 O O . PRO A 1 319 ? -2.634 5.480 4.481 1.00 92.62 319 PRO A O 1
ATOM 2531 N N . ASP A 1 320 ? -2.081 7.413 3.568 1.00 89.56 320 ASP A N 1
ATOM 2532 C CA . ASP A 1 320 ? -1.142 8.475 3.167 1.00 89.56 320 ASP A CA 1
ATOM 2533 C C . ASP A 1 320 ? -0.903 9.508 4.280 1.00 89.56 320 ASP A C 1
ATOM 2535 O O . ASP A 1 320 ? 0.193 10.060 4.408 1.00 89.56 320 ASP A O 1
ATOM 2539 N N . ASP A 1 321 ? -1.889 9.707 5.159 1.00 93.62 321 ASP A N 1
ATOM 2540 C CA . ASP A 1 321 ? -1.825 10.711 6.227 1.00 93.62 321 ASP A CA 1
ATOM 2541 C C . ASP A 1 321 ? -0.830 10.331 7.328 1.00 93.62 321 ASP A C 1
ATOM 2543 O O . ASP A 1 321 ? -0.307 11.194 8.034 1.00 93.62 321 ASP A O 1
ATOM 2547 N N . ASN A 1 322 ? -0.537 9.039 7.490 1.00 96.25 322 ASN A N 1
ATOM 2548 C CA . ASN A 1 322 ? 0.345 8.492 8.516 1.00 96.25 322 ASN A CA 1
ATOM 2549 C C . ASN A 1 322 ? -0.073 8.874 9.940 1.00 96.25 322 ASN A C 1
ATOM 2551 O O . ASN A 1 322 ? 0.764 9.090 10.808 1.00 96.25 322 ASN A O 1
ATOM 2555 N N . ASN A 1 323 ? -1.374 8.956 10.209 1.00 98.06 323 ASN A N 1
ATOM 2556 C CA . ASN A 1 323 ? -1.884 9.080 11.573 1.00 98.06 323 ASN A CA 1
ATOM 2557 C C . ASN A 1 323 ? -1.671 7.779 12.372 1.00 98.06 323 ASN A C 1
ATOM 2559 O O . ASN A 1 323 ? -1.256 6.750 11.839 1.00 98.06 323 ASN A O 1
ATOM 2563 N N . ILE A 1 324 ? -1.893 7.797 13.687 1.00 98.62 324 ILE A N 1
ATOM 2564 C CA . ILE A 1 324 ? -1.817 6.541 14.447 1.00 98.62 324 ILE A CA 1
ATOM 2565 C C . ILE A 1 324 ? -3.102 5.762 14.189 1.00 98.62 324 ILE A C 1
ATOM 2567 O O . ILE A 1 324 ? -4.185 6.295 14.407 1.00 98.62 324 ILE A O 1
ATOM 2571 N N . VAL A 1 325 ? -2.987 4.508 13.764 1.00 98.69 325 VAL A N 1
ATOM 2572 C CA . VAL A 1 325 ? -4.117 3.582 13.641 1.00 98.69 325 VAL A CA 1
ATOM 2573 C C . VAL A 1 325 ? -3.951 2.501 14.690 1.00 98.69 325 VAL A C 1
ATOM 2575 O O . VAL A 1 325 ? -2.872 1.926 14.828 1.00 98.69 325 VAL A O 1
ATOM 2578 N N . VAL A 1 326 ? -5.015 2.217 15.431 1.00 98.81 326 VAL A N 1
ATOM 2579 C CA . VAL A 1 326 ? -5.045 1.156 16.438 1.00 98.81 326 VAL A CA 1
ATOM 2580 C C . VAL A 1 326 ? -6.329 0.358 16.309 1.00 98.81 326 VAL A C 1
ATOM 2582 O O . VAL A 1 326 ? -7.406 0.927 16.141 1.00 98.81 326 VAL A O 1
ATOM 2585 N N . ALA A 1 327 ? -6.218 -0.960 16.421 1.00 98.69 327 ALA A N 1
ATOM 2586 C CA . ALA A 1 327 ? -7.355 -1.856 16.497 1.00 98.69 327 ALA A CA 1
ATOM 2587 C C . ALA A 1 327 ? -7.184 -2.854 17.640 1.00 98.69 327 ALA A C 1
ATOM 2589 O O . ALA A 1 327 ? -6.071 -3.292 17.924 1.00 98.69 327 ALA A O 1
ATOM 2590 N N . GLY A 1 328 ? -8.275 -3.225 18.304 1.00 98.31 328 GLY A N 1
ATOM 2591 C CA . GLY A 1 328 ? -8.200 -4.148 19.430 1.00 98.31 328 GLY A CA 1
ATOM 2592 C C . GLY A 1 328 ? -9.546 -4.585 19.984 1.00 98.31 328 GLY A C 1
ATOM 2593 O O . GLY A 1 328 ? -10.605 -4.058 19.639 1.00 98.31 328 GLY A O 1
ATOM 2594 N N . THR A 1 329 ? -9.502 -5.579 20.864 1.00 98.31 329 THR A N 1
ATOM 2595 C CA . THR A 1 329 ? -10.683 -6.125 21.545 1.00 98.31 329 THR A CA 1
ATOM 2596 C C . THR A 1 329 ? -10.931 -5.481 22.908 1.00 98.31 329 THR A C 1
ATOM 2598 O O . THR A 1 329 ? -11.939 -5.772 23.551 1.00 98.31 329 THR A O 1
ATOM 2601 N N . ASN A 1 330 ? -10.044 -4.594 23.367 1.00 97.88 330 ASN A N 1
ATOM 2602 C CA . ASN A 1 330 ? -10.240 -3.831 24.593 1.00 97.88 330 ASN A CA 1
ATOM 2603 C C . ASN A 1 330 ? -9.504 -2.482 24.562 1.00 97.88 330 ASN A C 1
ATOM 2605 O O . ASN A 1 330 ? -8.398 -2.367 24.040 1.00 97.88 330 ASN A O 1
ATOM 2609 N N . SER A 1 331 ? -10.119 -1.464 25.164 1.00 98.25 331 SER A N 1
ATOM 2610 C CA . SER A 1 331 ? -9.626 -0.083 25.135 1.00 98.25 331 SER A CA 1
ATOM 2611 C C . SER A 1 331 ? -8.349 0.159 25.950 1.00 98.25 331 SER A C 1
ATOM 2613 O O . SER A 1 331 ? -7.646 1.133 25.685 1.00 98.25 331 SER A O 1
ATOM 2615 N N . GLU A 1 332 ? -8.043 -0.684 26.942 1.00 98.62 332 GLU A N 1
ATOM 2616 C CA . GLU A 1 332 ? -6.840 -0.534 27.780 1.00 98.62 332 GLU A CA 1
ATOM 2617 C C . GLU A 1 332 ? -5.578 -0.892 26.987 1.00 98.62 332 GLU A C 1
ATOM 2619 O O . GLU A 1 332 ? -4.630 -0.107 26.944 1.00 98.62 332 GLU A O 1
ATOM 2624 N N . ASP A 1 333 ? -5.591 -2.027 26.283 1.00 98.88 333 ASP A N 1
ATOM 2625 C CA . ASP A 1 333 ? -4.477 -2.443 25.427 1.00 98.88 333 ASP A CA 1
ATOM 2626 C C . ASP A 1 333 ? -4.302 -1.496 24.236 1.00 98.88 333 ASP A C 1
ATOM 2628 O O . ASP A 1 333 ? -3.172 -1.172 23.870 1.00 98.88 333 ASP A O 1
ATOM 2632 N N . MET A 1 334 ? -5.401 -0.969 23.679 1.00 98.88 334 MET A N 1
ATOM 2633 C CA . MET A 1 334 ? -5.340 0.073 22.646 1.00 98.88 334 MET A CA 1
ATOM 2634 C C . MET A 1 334 ? -4.665 1.351 23.169 1.00 98.88 334 MET A C 1
ATOM 2636 O O . MET A 1 334 ? -3.802 1.916 22.496 1.00 98.88 334 MET A O 1
ATOM 2640 N N . ALA A 1 335 ? -5.006 1.795 24.383 1.00 98.81 335 ALA A N 1
ATOM 2641 C CA . ALA A 1 335 ? -4.380 2.965 24.995 1.00 98.81 335 ALA A CA 1
ATOM 2642 C C . ALA A 1 335 ? -2.898 2.740 25.301 1.00 98.81 335 ALA A C 1
ATOM 2644 O O . ALA A 1 335 ? -2.082 3.630 25.054 1.00 98.81 335 ALA A O 1
ATOM 2645 N N . LEU A 1 336 ? -2.537 1.560 25.808 1.00 98.88 336 LEU A N 1
ATOM 2646 C CA . LEU A 1 336 ? -1.145 1.187 26.043 1.00 98.88 336 LEU A CA 1
ATOM 2647 C C . LEU A 1 336 ? -0.344 1.188 24.735 1.00 98.88 336 LEU A C 1
ATOM 2649 O O . LEU A 1 336 ? 0.729 1.789 24.685 1.00 98.88 336 LEU A O 1
ATOM 2653 N N . ALA A 1 337 ? -0.889 0.587 23.674 1.00 98.88 337 ALA A N 1
ATOM 2654 C CA . ALA A 1 337 ? -0.262 0.545 22.358 1.00 98.88 337 ALA A CA 1
ATOM 2655 C C . ALA A 1 337 ? 0.038 1.955 21.827 1.00 98.88 337 ALA A C 1
ATOM 2657 O O . ALA A 1 337 ? 1.184 2.274 21.514 1.00 98.88 337 ALA A O 1
ATOM 2658 N N . VAL A 1 338 ? -0.972 2.830 21.790 1.00 98.81 338 VAL A N 1
ATOM 2659 C CA . VAL A 1 338 ? -0.824 4.200 21.275 1.00 98.81 338 VAL A CA 1
ATOM 2660 C C . VAL A 1 338 ? 0.146 5.025 22.124 1.00 98.81 338 VAL A C 1
ATOM 2662 O O . VAL A 1 338 ? 0.995 5.723 21.572 1.00 98.81 338 VAL A O 1
ATOM 2665 N N . ASN A 1 339 ? 0.071 4.937 23.454 1.00 98.75 339 ASN A N 1
ATOM 2666 C CA . ASN A 1 339 ? 0.984 5.676 24.329 1.00 98.75 339 ASN A CA 1
ATOM 2667 C C . ASN A 1 339 ? 2.443 5.227 24.174 1.00 98.75 339 ASN A C 1
ATOM 2669 O O . ASN A 1 339 ? 3.348 6.060 24.249 1.00 98.75 339 ASN A O 1
ATOM 2673 N N . GLU A 1 340 ? 2.689 3.942 23.917 1.00 98.69 340 GLU A N 1
ATOM 2674 C CA . GLU A 1 340 ? 4.040 3.464 23.629 1.00 98.69 340 GLU A CA 1
ATOM 2675 C C . GLU A 1 340 ? 4.546 3.986 22.276 1.00 98.69 340 GLU A C 1
ATOM 2677 O O . GLU A 1 340 ? 5.687 4.443 22.197 1.00 98.69 340 GLU A O 1
ATOM 2682 N N . LEU A 1 341 ? 3.698 4.026 21.239 1.00 98.50 341 LEU A N 1
ATOM 2683 C CA . LEU A 1 341 ? 4.053 4.655 19.959 1.00 98.50 341 LEU A CA 1
ATOM 2684 C C . LEU A 1 341 ? 4.426 6.131 20.139 1.00 98.50 341 LEU A C 1
ATOM 2686 O O . LEU A 1 341 ? 5.449 6.567 19.612 1.00 98.50 341 LEU A O 1
ATOM 2690 N N . ILE A 1 342 ? 3.653 6.888 20.927 1.00 97.81 342 ILE A N 1
ATOM 2691 C CA . ILE A 1 342 ? 3.973 8.283 21.268 1.00 97.81 342 ILE A CA 1
ATOM 2692 C C . ILE A 1 342 ? 5.353 8.367 21.930 1.00 97.81 342 ILE A C 1
ATOM 2694 O O . ILE A 1 342 ? 6.208 9.143 21.500 1.00 97.81 342 ILE A O 1
ATOM 2698 N N . ARG A 1 343 ? 5.589 7.547 22.960 1.00 97.00 343 ARG A N 1
ATOM 2699 C CA . ARG A 1 343 ? 6.825 7.564 23.752 1.00 97.00 343 ARG A CA 1
ATOM 2700 C C . ARG A 1 343 ? 8.066 7.256 22.917 1.00 97.00 343 ARG A C 1
ATOM 2702 O O . ARG A 1 343 ? 9.131 7.809 23.182 1.00 97.00 343 ARG A O 1
ATOM 2709 N N . GLN A 1 344 ? 7.929 6.366 21.941 1.00 96.56 344 GLN A N 1
ATOM 2710 C CA . GLN A 1 344 ? 9.034 5.859 21.132 1.00 96.56 344 GLN A CA 1
ATOM 2711 C C . GLN A 1 344 ? 9.260 6.646 19.835 1.00 96.56 344 GLN A C 1
ATOM 2713 O O . GLN A 1 344 ? 10.197 6.336 19.099 1.00 96.56 344 GLN A O 1
ATOM 2718 N N . GLY A 1 345 ? 8.439 7.667 19.561 1.00 95.38 345 GLY A N 1
ATOM 2719 C CA . GLY A 1 345 ? 8.521 8.452 18.326 1.00 95.38 345 GLY A CA 1
ATOM 2720 C C . GLY A 1 345 ? 7.955 7.731 17.100 1.00 95.38 345 GLY A C 1
ATOM 2721 O O . GLY A 1 345 ? 8.295 8.087 15.977 1.00 95.38 345 GLY A O 1
ATOM 2722 N N . GLY A 1 346 ? 7.085 6.743 17.316 1.00 97.69 346 GLY A N 1
ATOM 2723 C CA . GLY A 1 346 ? 6.418 5.952 16.289 1.00 97.69 346 GLY A CA 1
ATOM 2724 C C . GLY A 1 346 ? 6.954 4.532 16.144 1.00 97.69 346 GLY A C 1
ATOM 2725 O O . GLY A 1 346 ? 7.987 4.152 16.704 1.00 97.69 346 GLY A O 1
ATOM 2726 N N . GLY A 1 347 ? 6.201 3.716 15.416 1.00 98.19 347 GLY A N 1
ATOM 2727 C CA . GLY A 1 347 ? 6.452 2.291 15.298 1.00 98.19 347 GLY A CA 1
ATOM 2728 C C . GLY A 1 347 ? 5.233 1.470 14.908 1.00 98.19 347 GLY A C 1
ATOM 2729 O O . GLY A 1 347 ? 4.166 1.999 14.591 1.00 98.19 347 GLY A O 1
ATOM 2730 N N . GLN A 1 348 ? 5.419 0.162 15.005 1.00 98.75 348 GLN A N 1
ATOM 2731 C CA . GLN A 1 348 ? 4.388 -0.865 14.954 1.00 98.75 348 GLN A CA 1
ATOM 2732 C C . GLN A 1 348 ? 4.456 -1.679 16.242 1.00 98.75 348 GLN A C 1
ATOM 2734 O O . GLN A 1 348 ? 5.544 -2.005 16.723 1.00 98.75 348 GLN A O 1
ATOM 2739 N N . ILE A 1 349 ? 3.305 -1.984 16.832 1.00 98.88 349 ILE A N 1
ATOM 2740 C CA . ILE A 1 349 ? 3.239 -2.597 18.156 1.00 98.88 349 ILE A CA 1
ATOM 2741 C C . ILE A 1 349 ? 2.097 -3.599 18.262 1.00 98.88 349 ILE A C 1
ATOM 2743 O O . ILE A 1 349 ? 1.025 -3.409 17.687 1.00 98.88 349 ILE A O 1
ATOM 2747 N N . VAL A 1 350 ? 2.337 -4.638 19.057 1.00 98.88 350 VAL A N 1
ATOM 2748 C CA . VAL A 1 350 ? 1.351 -5.637 19.458 1.00 98.88 350 VAL A CA 1
ATOM 2749 C C . VAL A 1 350 ? 1.313 -5.709 20.983 1.00 98.88 350 VAL A C 1
ATOM 2751 O O . VAL A 1 350 ? 2.349 -5.886 21.630 1.00 98.88 350 VAL A O 1
ATOM 2754 N N . VAL A 1 351 ? 0.122 -5.570 21.561 1.00 98.88 351 VAL A N 1
ATOM 2755 C CA . VAL A 1 351 ? -0.124 -5.545 23.007 1.00 98.88 351 VAL A CA 1
ATOM 2756 C C . VAL A 1 351 ? -1.186 -6.575 23.358 1.00 98.88 351 VAL A C 1
ATOM 2758 O O . VAL A 1 351 ? -2.208 -6.648 22.688 1.00 98.88 351 VAL A O 1
ATOM 2761 N N . ASP A 1 352 ? -0.982 -7.330 24.432 1.00 98.69 352 ASP A N 1
ATOM 2762 C CA . ASP A 1 352 ? -1.979 -8.258 24.960 1.00 98.69 352 ASP A CA 1
ATOM 2763 C C . ASP A 1 352 ? -1.958 -8.260 26.492 1.00 98.69 352 ASP A C 1
ATOM 2765 O O . ASP A 1 352 ? -0.899 -8.400 27.113 1.00 98.69 352 ASP A O 1
ATOM 2769 N N . ASN A 1 353 ? -3.131 -8.105 27.110 1.00 97.81 353 ASN A N 1
ATOM 2770 C CA . ASN A 1 353 ? -3.321 -8.190 28.559 1.00 97.81 353 ASN A CA 1
ATOM 2771 C C . ASN A 1 353 ? -2.384 -7.253 29.353 1.00 97.81 353 ASN A C 1
ATOM 2773 O O . ASN A 1 353 ? -1.749 -7.652 30.336 1.00 97.81 353 ASN A O 1
ATOM 2777 N N . GLY A 1 354 ? -2.274 -6.000 28.908 1.00 98.25 354 GLY A N 1
ATOM 2778 C CA . GLY A 1 354 ? -1.456 -4.957 29.521 1.00 98.25 354 GLY A CA 1
ATOM 2779 C C . GLY A 1 354 ? 0.049 -5.115 29.297 1.00 98.25 354 GLY A C 1
ATOM 2780 O O . GLY A 1 354 ? 0.837 -4.482 30.003 1.00 98.25 354 GLY A O 1
ATOM 2781 N N . LYS A 1 355 ? 0.476 -5.969 28.358 1.00 98.56 355 LYS A N 1
ATOM 2782 C CA . LYS A 1 355 ? 1.890 -6.224 28.056 1.00 98.56 355 LYS A CA 1
ATOM 2783 C C . LYS A 1 355 ? 2.188 -6.004 26.584 1.00 98.56 355 LYS A C 1
ATOM 2785 O O . LYS A 1 355 ? 1.448 -6.452 25.718 1.00 98.56 355 LYS A O 1
ATOM 2790 N N . ILE A 1 356 ? 3.325 -5.374 26.310 1.00 98.75 356 ILE A N 1
ATOM 2791 C CA . ILE A 1 356 ? 3.876 -5.277 24.959 1.00 98.75 356 ILE A CA 1
ATOM 2792 C C . ILE A 1 356 ? 4.453 -6.647 24.596 1.00 98.75 356 ILE A C 1
ATOM 2794 O O . ILE A 1 356 ? 5.375 -7.120 25.260 1.00 98.75 356 ILE A O 1
ATOM 2798 N N . ILE A 1 357 ? 3.894 -7.280 23.568 1.00 98.62 357 ILE A N 1
ATOM 2799 C CA . ILE A 1 357 ? 4.316 -8.601 23.087 1.00 98.62 357 ILE A CA 1
ATOM 2800 C C . ILE A 1 357 ? 5.424 -8.456 22.046 1.00 98.62 357 ILE A C 1
ATOM 2802 O O . ILE A 1 357 ? 6.433 -9.152 22.113 1.00 98.62 357 ILE A O 1
ATOM 2806 N N . SER A 1 358 ? 5.258 -7.515 21.115 1.00 98.56 358 SER A N 1
ATOM 2807 C CA . SER A 1 358 ? 6.265 -7.178 20.111 1.00 98.56 358 SER A CA 1
ATOM 2808 C C . SER A 1 358 ? 6.201 -5.693 19.766 1.00 98.56 358 SER A C 1
ATOM 2810 O O . SER A 1 358 ? 5.139 -5.070 19.834 1.00 98.56 358 SER A O 1
ATOM 2812 N N . PHE A 1 359 ? 7.355 -5.124 19.426 1.00 98.62 359 PHE A N 1
ATOM 2813 C CA . PHE A 1 359 ? 7.500 -3.717 19.078 1.00 98.62 359 PHE A CA 1
ATOM 2814 C C . PHE A 1 359 ? 8.618 -3.517 18.051 1.00 98.62 359 PHE A C 1
ATOM 2816 O O . PHE A 1 359 ? 9.760 -3.933 18.272 1.00 98.62 359 PHE A O 1
ATOM 2823 N N . LEU A 1 360 ? 8.288 -2.824 16.962 1.00 98.38 360 LEU A N 1
ATOM 2824 C CA . LEU A 1 360 ? 9.228 -2.288 15.987 1.00 98.38 360 LEU A CA 1
ATOM 2825 C C . LEU A 1 360 ? 9.205 -0.765 16.074 1.00 98.38 360 LEU A C 1
ATOM 2827 O O . LEU A 1 360 ? 8.214 -0.125 15.727 1.00 98.38 360 LEU A O 1
ATOM 2831 N N . GLN A 1 361 ? 10.314 -0.183 16.520 1.00 97.69 361 GLN A N 1
ATOM 2832 C CA . GLN A 1 361 ? 10.468 1.264 16.568 1.00 97.69 361 GLN A CA 1
ATOM 2833 C C . GLN A 1 361 ? 10.729 1.829 15.167 1.00 97.69 361 GLN A C 1
ATOM 2835 O O . GLN A 1 361 ? 11.651 1.381 14.482 1.00 97.69 361 GLN A O 1
ATOM 2840 N N . LEU A 1 362 ? 9.970 2.859 14.786 1.00 97.25 362 LEU A N 1
ATOM 2841 C CA . LEU A 1 362 ? 10.102 3.571 13.510 1.00 97.25 362 LEU A CA 1
ATOM 2842 C C . LEU A 1 362 ? 10.327 5.068 13.780 1.00 97.25 362 LEU A C 1
ATOM 2844 O O . LEU A 1 362 ? 9.438 5.880 13.540 1.00 97.25 362 LEU A O 1
ATOM 2848 N N . PRO A 1 363 ? 11.486 5.462 14.338 1.00 94.94 363 PRO A N 1
ATOM 2849 C CA . PRO A 1 363 ? 11.671 6.793 14.916 1.00 94.94 363 PRO A CA 1
ATOM 2850 C C . PRO A 1 363 ? 11.790 7.909 13.870 1.00 94.94 363 PRO A C 1
ATOM 2852 O O . PRO A 1 363 ? 11.796 9.084 14.223 1.00 94.94 363 PRO A O 1
ATOM 2855 N N . ILE A 1 364 ? 11.929 7.578 12.584 1.00 95.88 364 ILE A N 1
ATOM 2856 C CA . ILE A 1 364 ? 12.098 8.557 11.511 1.00 95.88 364 ILE A CA 1
ATOM 2857 C C . ILE A 1 364 ? 10.730 8.810 10.893 1.00 95.88 364 ILE A C 1
ATOM 2859 O O . ILE A 1 364 ? 10.146 7.946 10.238 1.00 95.88 364 ILE A O 1
ATOM 2863 N N . GLY A 1 365 ? 10.183 9.991 11.161 1.00 95.88 365 GLY A N 1
ATOM 2864 C CA . GLY A 1 365 ? 8.837 10.374 10.754 1.00 95.88 365 GLY A CA 1
ATOM 2865 C C . GLY A 1 365 ? 7.735 9.585 11.459 1.00 95.88 365 GLY A C 1
ATOM 2866 O O . GLY A 1 365 ? 6.566 9.889 11.246 1.00 95.88 365 GLY A O 1
ATOM 2867 N N . GLY A 1 366 ? 8.062 8.622 12.325 1.00 96.44 366 GLY A N 1
ATOM 2868 C CA . GLY A 1 366 ? 7.112 7.625 12.804 1.00 96.44 366 GLY A CA 1
ATOM 2869 C C . GLY A 1 366 ? 6.811 6.531 11.771 1.00 96.44 366 GLY A C 1
ATOM 2870 O O . GLY A 1 366 ? 5.768 5.893 11.888 1.00 96.44 366 GLY A O 1
ATOM 2871 N N . ILE A 1 367 ? 7.643 6.389 10.729 1.00 96.25 367 ILE A N 1
ATOM 2872 C CA . ILE A 1 367 ? 7.349 5.595 9.520 1.00 96.25 367 ILE A CA 1
ATOM 2873 C C . ILE A 1 367 ? 8.504 4.651 9.158 1.00 96.25 367 ILE A C 1
ATOM 2875 O O . ILE A 1 367 ? 8.255 3.516 8.774 1.00 96.25 367 ILE A O 1
ATOM 2879 N N . VAL A 1 368 ? 9.763 5.082 9.308 1.00 95.00 368 VAL A N 1
ATOM 2880 C CA . VAL A 1 368 ? 10.943 4.276 8.935 1.00 95.00 368 VAL A CA 1
ATOM 2881 C C . VAL A 1 368 ? 11.986 4.214 10.055 1.00 95.00 368 VAL A C 1
ATOM 2883 O O . VAL A 1 368 ? 11.904 4.936 11.055 1.00 95.00 368 VAL A O 1
ATOM 2886 N N . THR A 1 369 ? 12.972 3.330 9.903 1.00 95.19 369 THR A N 1
ATOM 2887 C CA . THR A 1 369 ? 14.027 3.078 10.890 1.00 95.19 369 THR A CA 1
ATOM 2888 C C . THR A 1 369 ? 15.391 2.900 10.229 1.00 95.19 369 THR A C 1
ATOM 2890 O O . THR A 1 369 ? 15.470 2.513 9.069 1.00 95.19 369 THR A O 1
ATOM 2893 N N . ASP A 1 370 ? 16.457 3.169 10.985 1.00 93.88 370 ASP A N 1
ATOM 2894 C CA . ASP A 1 370 ? 17.853 2.948 10.577 1.00 93.88 370 ASP A CA 1
ATOM 2895 C C . ASP A 1 370 ? 18.356 1.547 11.006 1.00 93.88 370 ASP A C 1
ATOM 2897 O O . ASP A 1 370 ? 19.560 1.307 11.073 1.00 93.88 370 ASP A O 1
ATOM 2901 N N . LEU A 1 371 ? 17.455 0.621 11.367 1.00 94.88 371 LEU A N 1
ATOM 2902 C CA . LEU A 1 371 ? 17.837 -0.763 11.658 1.00 94.88 371 LEU A CA 1
ATOM 2903 C C . LEU A 1 371 ? 18.411 -1.441 10.412 1.00 94.88 371 LEU A C 1
ATOM 2905 O O . LEU A 1 371 ? 17.847 -1.346 9.326 1.00 94.88 371 LEU A O 1
ATOM 2909 N N . GLU A 1 372 ? 19.464 -2.229 10.621 1.00 93.25 372 GLU A N 1
ATOM 2910 C CA . GLU A 1 372 ? 20.007 -3.113 9.591 1.00 93.25 372 GLU A CA 1
ATOM 2911 C C . GLU A 1 372 ? 18.917 -4.031 9.008 1.00 93.25 372 GLU A C 1
ATOM 2913 O O . GLU A 1 372 ? 18.151 -4.614 9.793 1.00 93.25 372 GLU A O 1
ATOM 2918 N N . PRO A 1 373 ? 18.873 -4.259 7.679 1.00 92.00 373 PRO A N 1
ATOM 2919 C CA . PRO A 1 373 ? 17.785 -4.991 7.023 1.00 92.00 373 PRO A CA 1
ATOM 2920 C C . PRO A 1 373 ? 17.479 -6.354 7.653 1.00 92.00 373 PRO A C 1
ATOM 2922 O O . PRO A 1 373 ? 16.323 -6.708 7.869 1.00 92.00 373 PRO A O 1
ATOM 2925 N N . ARG A 1 374 ? 18.513 -7.120 8.033 1.00 94.06 374 ARG A N 1
ATOM 2926 C CA . ARG A 1 374 ? 18.339 -8.442 8.670 1.00 94.06 374 ARG A CA 1
ATOM 2927 C C . ARG A 1 374 ? 17.716 -8.358 10.061 1.00 94.06 374 ARG A C 1
ATOM 2929 O O . ARG A 1 374 ? 17.059 -9.301 10.495 1.00 94.06 374 ARG A O 1
ATOM 2936 N N . THR A 1 375 ? 17.962 -7.269 10.781 1.00 96.56 375 THR A N 1
ATOM 2937 C CA . THR A 1 375 ? 17.361 -7.018 12.095 1.00 96.56 375 THR A CA 1
ATOM 2938 C C . THR A 1 375 ? 15.921 -6.550 11.932 1.00 96.56 375 THR A C 1
ATOM 2940 O O . THR A 1 375 ? 15.051 -7.025 12.659 1.00 96.56 375 THR A O 1
ATOM 2943 N N . LEU A 1 376 ? 15.661 -5.680 10.952 1.00 97.00 376 LEU A N 1
ATOM 2944 C CA . LEU A 1 376 ? 14.318 -5.224 10.604 1.00 97.00 376 LEU A CA 1
ATOM 2945 C C . LEU A 1 376 ? 13.415 -6.393 10.184 1.00 97.00 376 LEU A C 1
ATOM 2947 O O . LEU A 1 376 ? 12.363 -6.579 10.785 1.00 97.00 376 LEU A O 1
ATOM 2951 N N . ALA A 1 377 ? 13.876 -7.260 9.280 1.00 96.69 377 ALA A N 1
ATOM 2952 C CA . ALA A 1 377 ? 13.127 -8.442 8.848 1.00 96.69 377 ALA A CA 1
ATOM 2953 C C . ALA A 1 377 ? 12.746 -9.374 10.011 1.00 96.69 377 ALA A C 1
ATOM 2955 O O . ALA A 1 377 ? 11.627 -9.876 10.082 1.00 96.69 377 ALA A O 1
ATOM 2956 N N . LYS A 1 378 ? 13.652 -9.577 10.978 1.00 97.44 378 LYS A N 1
ATOM 2957 C CA . LYS A 1 378 ? 13.330 -10.346 12.192 1.00 97.44 378 LYS A CA 1
ATOM 2958 C C . LYS A 1 378 ? 12.218 -9.682 13.001 1.00 97.44 378 LYS A C 1
ATOM 2960 O O . LYS A 1 378 ? 11.335 -10.378 13.484 1.00 97.44 378 LYS A O 1
ATOM 2965 N N . LYS A 1 379 ? 12.242 -8.353 13.133 1.00 97.69 379 LYS A N 1
ATOM 2966 C CA . LYS A 1 379 ? 11.208 -7.594 13.850 1.00 97.69 379 LYS A CA 1
ATOM 2967 C C . LYS A 1 379 ? 9.852 -7.641 13.145 1.00 97.69 379 LYS A C 1
ATOM 2969 O O . LYS A 1 379 ? 8.839 -7.773 13.825 1.00 97.69 379 LYS A O 1
ATOM 2974 N N . GLU A 1 380 ? 9.829 -7.581 11.816 1.00 96.00 380 GLU A N 1
ATOM 2975 C CA . GLU A 1 380 ? 8.612 -7.752 11.007 1.00 96.00 380 GLU A CA 1
ATOM 2976 C C . GLU A 1 380 ? 7.988 -9.143 11.236 1.00 96.00 380 GLU A C 1
ATOM 2978 O O . GLU A 1 380 ? 6.793 -9.253 11.518 1.00 96.00 380 GLU A O 1
ATOM 2983 N N . ILE A 1 381 ? 8.808 -10.203 11.224 1.00 96.00 381 ILE A N 1
ATOM 2984 C CA . ILE A 1 381 ? 8.364 -11.574 11.530 1.00 96.00 381 ILE A CA 1
ATOM 2985 C C . ILE A 1 381 ? 7.837 -11.669 12.970 1.00 96.00 381 ILE A C 1
ATOM 2987 O O . ILE A 1 381 ? 6.734 -12.169 13.184 1.00 96.00 381 ILE A O 1
ATOM 2991 N N . GLU A 1 382 ? 8.576 -11.140 13.952 1.00 97.69 382 GLU A N 1
ATOM 2992 C CA . GLU A 1 382 ? 8.164 -11.123 15.363 1.00 97.69 382 GLU A CA 1
ATOM 2993 C C . GLU A 1 382 ? 6.821 -10.398 15.567 1.00 97.69 382 GLU A C 1
ATOM 2995 O O . GLU A 1 382 ? 6.005 -10.827 16.380 1.00 97.69 382 GLU A O 1
ATOM 3000 N N . LEU A 1 383 ? 6.566 -9.295 14.853 1.00 97.75 383 LEU A N 1
ATOM 3001 C CA . LEU A 1 383 ? 5.285 -8.578 14.898 1.00 97.75 383 LEU A CA 1
ATOM 3002 C C . LEU A 1 383 ? 4.137 -9.416 14.342 1.00 97.75 383 LEU A C 1
ATOM 3004 O O . LEU A 1 383 ? 3.076 -9.490 14.964 1.00 97.75 383 LEU A O 1
ATOM 3008 N N . LYS A 1 384 ? 4.344 -10.057 13.190 1.00 96.62 384 LYS A N 1
ATOM 3009 C CA . LYS A 1 384 ? 3.343 -10.933 12.578 1.00 96.62 384 LYS A CA 1
ATOM 3010 C C . LYS A 1 384 ? 3.027 -12.127 13.475 1.00 96.62 384 LYS A C 1
ATOM 3012 O O . LYS A 1 384 ? 1.860 -12.424 13.718 1.00 96.62 384 LYS A O 1
ATOM 3017 N N . GLU A 1 385 ? 4.049 -12.786 14.013 1.00 97.62 385 GLU A N 1
ATOM 3018 C CA . GLU A 1 385 ? 3.875 -13.893 14.955 1.00 97.62 385 GLU A CA 1
ATOM 3019 C C . GLU A 1 385 ? 3.161 -13.446 16.230 1.00 97.62 385 GLU A C 1
ATOM 3021 O O . GLU A 1 385 ? 2.249 -14.135 16.688 1.00 97.62 385 GLU A O 1
ATOM 3026 N N . ALA A 1 386 ? 3.518 -12.279 16.773 1.00 98.44 386 ALA A N 1
ATOM 3027 C CA . ALA A 1 386 ? 2.821 -11.703 17.912 1.00 98.44 386 ALA A CA 1
ATOM 3028 C C . ALA A 1 386 ? 1.344 -11.470 17.585 1.00 98.44 386 ALA A C 1
ATOM 3030 O O . ALA A 1 386 ? 0.507 -11.935 18.345 1.00 98.44 386 ALA A O 1
ATOM 3031 N N . ALA A 1 387 ? 1.00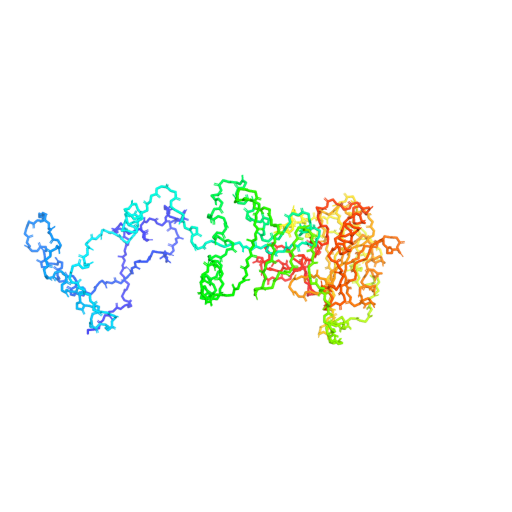8 -10.852 16.445 1.00 98.12 387 ALA A N 1
ATOM 3032 C CA . ALA A 1 387 ? -0.376 -10.634 16.012 1.00 98.12 387 ALA A CA 1
ATOM 3033 C C . ALA A 1 387 ? -1.172 -11.950 15.861 1.00 98.12 387 ALA A C 1
ATOM 3035 O O . ALA A 1 387 ? -2.336 -12.029 16.265 1.00 98.12 387 ALA A O 1
ATOM 3036 N N . ASN A 1 388 ? -0.532 -13.009 15.359 1.00 97.69 388 ASN A N 1
ATOM 3037 C CA . ASN A 1 388 ? -1.128 -14.344 15.272 1.00 97.69 388 ASN A CA 1
ATOM 3038 C C . ASN A 1 388 ? -1.414 -14.949 16.657 1.00 97.69 388 ASN A C 1
ATOM 3040 O O . ASN A 1 388 ? -2.398 -15.669 16.815 1.00 97.69 388 ASN A O 1
ATOM 3044 N N . GLN A 1 389 ? -0.609 -14.642 17.683 1.00 97.75 389 GLN A N 1
ATOM 3045 C CA . GLN A 1 389 ? -0.859 -15.102 19.059 1.00 97.75 389 GLN A CA 1
ATOM 3046 C C . GLN A 1 389 ? -2.132 -14.493 19.665 1.00 97.75 389 GLN A C 1
ATOM 3048 O O . GLN A 1 389 ? -2.768 -15.143 20.492 1.00 97.75 389 GLN A O 1
ATOM 3053 N N . LEU A 1 390 ? -2.562 -13.308 19.209 1.00 98.19 390 LEU A N 1
ATOM 3054 C CA . LEU A 1 390 ? -3.880 -12.744 19.552 1.00 98.19 390 LEU A CA 1
ATOM 3055 C C . LEU A 1 390 ? -5.021 -13.389 18.753 1.00 98.19 390 LEU A C 1
ATOM 3057 O O . LEU A 1 390 ? -6.174 -12.988 18.898 1.00 98.19 390 LEU A O 1
ATOM 3061 N N . GLY A 1 391 ? -4.720 -14.364 17.893 1.00 97.31 391 GLY A N 1
ATOM 3062 C CA . GLY A 1 391 ? -5.667 -15.057 17.026 1.00 97.31 391 GLY A CA 1
ATOM 3063 C C . GLY A 1 391 ? -6.000 -14.321 15.730 1.00 97.31 391 GLY A C 1
ATOM 3064 O O . GLY A 1 391 ? -7.019 -14.635 15.122 1.00 97.31 391 GLY A O 1
ATOM 3065 N N . CYS A 1 392 ? -5.184 -13.349 15.307 1.00 96.69 392 CYS A N 1
ATOM 3066 C CA . CYS A 1 392 ? -5.348 -12.735 13.992 1.00 96.69 392 CYS A CA 1
ATOM 3067 C C . CYS A 1 392 ? -5.147 -13.778 12.878 1.00 96.69 392 CYS A C 1
ATOM 3069 O O . CYS A 1 392 ? -4.189 -14.548 12.917 1.00 96.69 392 CYS A O 1
ATOM 3071 N N . GLU A 1 393 ? -6.038 -13.793 11.889 1.00 91.69 393 GLU A N 1
ATOM 3072 C CA . GLU A 1 393 ? -6.018 -14.748 10.767 1.00 91.69 393 GLU A CA 1
ATOM 3073 C C . GLU A 1 393 ? -5.535 -14.107 9.454 1.00 91.69 393 GLU A C 1
ATOM 3075 O O . GLU A 1 393 ? -5.436 -14.775 8.423 1.00 91.69 393 GLU A O 1
ATOM 3080 N N . LEU A 1 394 ? -5.236 -12.804 9.469 1.00 94.19 394 LEU A N 1
ATOM 3081 C CA . LEU A 1 394 ? -4.803 -12.079 8.279 1.00 94.19 394 LEU A CA 1
ATOM 3082 C C . LEU A 1 394 ? -3.367 -12.450 7.873 1.00 94.19 394 LEU A C 1
ATOM 3084 O O . LEU A 1 394 ? -2.508 -12.607 8.741 1.00 94.19 394 LEU A O 1
ATOM 3088 N N . PRO A 1 395 ? -3.059 -12.504 6.560 1.00 91.81 395 PRO A N 1
ATOM 3089 C CA . PRO A 1 395 ? -1.703 -12.780 6.082 1.00 91.81 395 PRO A CA 1
ATOM 3090 C C . PRO A 1 395 ? -0.654 -11.778 6.580 1.00 91.81 395 PRO A C 1
ATOM 3092 O O . PRO A 1 395 ? 0.487 -12.173 6.832 1.00 91.81 395 PRO A O 1
ATOM 3095 N N . ASP A 1 396 ? -1.041 -10.508 6.716 1.00 91.62 396 ASP A N 1
ATOM 3096 C CA . ASP A 1 396 ? -0.213 -9.434 7.266 1.00 91.62 396 ASP A CA 1
ATOM 3097 C C . ASP A 1 396 ? -1.088 -8.420 8.035 1.00 91.62 396 ASP A C 1
ATOM 3099 O O . ASP A 1 396 ? -1.677 -7.513 7.443 1.00 91.62 396 ASP A O 1
ATOM 3103 N N . PRO A 1 397 ? -1.234 -8.577 9.360 1.00 93.94 397 PRO A N 1
ATOM 3104 C CA . PRO A 1 397 ? -2.152 -7.754 10.146 1.00 93.94 397 PRO A CA 1
ATOM 3105 C C . PRO A 1 397 ? -1.792 -6.263 10.178 1.00 93.94 397 PRO A C 1
ATOM 3107 O O . PRO A 1 397 ? -2.685 -5.417 10.164 1.00 93.94 397 PRO A O 1
ATOM 3110 N N . LEU A 1 398 ? -0.499 -5.927 10.232 1.00 95.12 398 LEU A N 1
ATOM 3111 C CA . LEU A 1 398 ? -0.050 -4.536 10.344 1.00 95.12 398 LEU A CA 1
ATOM 3112 C C . LEU A 1 398 ? -0.132 -3.827 8.991 1.00 95.12 398 LEU A C 1
ATOM 3114 O O . LEU A 1 398 ? -0.511 -2.657 8.963 1.00 95.12 398 LEU A O 1
ATOM 3118 N N . PHE A 1 399 ? 0.119 -4.543 7.890 1.00 93.44 399 PHE A N 1
ATOM 3119 C CA . PHE A 1 399 ? -0.151 -4.045 6.542 1.00 93.44 399 PHE A CA 1
ATOM 3120 C C . PHE A 1 399 ? -1.643 -3.753 6.363 1.00 93.44 399 PHE A C 1
ATOM 3122 O O . PHE A 1 399 ? -2.034 -2.652 6.003 1.00 93.44 399 PHE A O 1
ATOM 3129 N N . TYR A 1 400 ? -2.536 -4.679 6.721 1.00 94.81 400 TYR A N 1
ATOM 3130 C CA . TYR A 1 400 ? -3.977 -4.408 6.618 1.00 94.81 400 TYR A CA 1
ATOM 3131 C C . TYR A 1 400 ? -4.394 -3.186 7.452 1.00 94.81 400 TYR A C 1
ATOM 3133 O O . TYR A 1 400 ? -5.271 -2.430 7.036 1.00 94.81 400 TYR A O 1
ATOM 3141 N N . LEU A 1 401 ? -3.750 -2.968 8.604 1.00 96.38 401 LEU A N 1
ATOM 3142 C CA . LEU A 1 401 ? -4.023 -1.831 9.485 1.00 96.38 401 LEU A CA 1
ATOM 3143 C C . LEU A 1 401 ? -3.574 -0.510 8.868 1.00 96.38 401 LEU A C 1
ATOM 3145 O O . LEU A 1 401 ? -4.292 0.483 8.985 1.00 96.38 401 LEU A O 1
ATOM 3149 N N . SER A 1 402 ? -2.423 -0.500 8.192 1.00 95.12 402 SER A N 1
ATOM 3150 C CA . SER A 1 402 ? -1.858 0.700 7.575 1.00 95.12 402 SER A CA 1
ATOM 3151 C C . SER A 1 402 ? -2.688 1.215 6.397 1.00 95.12 402 SER A C 1
ATOM 3153 O O . SER A 1 402 ? -2.683 2.417 6.164 1.00 95.12 402 SER A O 1
ATOM 3155 N N . PHE A 1 403 ? -3.447 0.348 5.713 1.00 93.12 403 PHE A N 1
ATOM 3156 C CA . PHE A 1 403 ? -4.299 0.708 4.567 1.00 93.12 403 PHE A CA 1
ATOM 3157 C C . PHE A 1 403 ? -5.762 1.025 4.920 1.00 93.12 403 PHE A C 1
ATOM 3159 O O . PHE A 1 403 ? -6.519 1.501 4.067 1.00 93.12 403 PHE A O 1
ATOM 3166 N N . LEU A 1 404 ? -6.199 0.793 6.165 1.00 94.31 404 LEU A N 1
ATOM 3167 C CA . LEU A 1 404 ? -7.556 1.161 6.597 1.00 94.31 404 LEU A CA 1
ATOM 3168 C C . LEU A 1 404 ? -7.887 2.653 6.400 1.00 94.31 404 LEU A C 1
ATOM 3170 O O . LEU A 1 404 ? -9.034 2.933 6.033 1.00 94.31 404 LEU A O 1
ATOM 3174 N N . PRO A 1 405 ? -6.944 3.599 6.596 1.00 95.44 405 PRO A N 1
ATOM 3175 C CA . PRO A 1 405 ? -7.225 5.017 6.397 1.00 95.44 405 PRO A CA 1
ATOM 3176 C C . PRO A 1 405 ? -7.226 5.503 4.956 1.00 95.44 405 PRO A C 1
ATOM 3178 O O . PRO A 1 405 ? -7.730 6.597 4.706 1.00 95.44 405 PRO A O 1
ATOM 3181 N N . ILE A 1 406 ? -6.730 4.718 3.995 1.00 93.81 406 ILE A N 1
ATOM 3182 C CA . ILE A 1 406 ? -6.692 5.168 2.603 1.00 93.81 406 ILE A CA 1
ATOM 3183 C C . ILE A 1 406 ? -8.111 5.244 2.049 1.00 93.81 406 ILE A C 1
ATOM 3185 O O . ILE A 1 406 ? -8.794 4.232 1.837 1.00 93.81 406 ILE A O 1
ATOM 3189 N N . THR A 1 407 ? -8.534 6.475 1.782 1.00 92.06 407 THR A N 1
ATOM 3190 C CA . THR A 1 407 ? -9.842 6.793 1.209 1.00 92.06 407 THR A CA 1
ATOM 3191 C C . THR A 1 407 ? -9.881 6.585 -0.300 1.00 92.06 407 THR A C 1
ATOM 3193 O O . THR A 1 407 ? -10.967 6.431 -0.833 1.00 92.06 407 THR A O 1
ATOM 3196 N N . ALA A 1 408 ? -8.735 6.514 -0.987 1.00 88.94 408 ALA A N 1
ATOM 3197 C CA . ALA A 1 408 ? -8.667 6.228 -2.424 1.00 88.94 408 ALA A CA 1
ATOM 3198 C C . ALA A 1 408 ? -8.947 4.753 -2.778 1.00 88.94 408 ALA A C 1
ATOM 3200 O O . ALA A 1 408 ? -9.333 4.453 -3.908 1.00 88.94 408 ALA A O 1
ATOM 3201 N N . ILE A 1 409 ? -8.781 3.827 -1.825 1.00 86.69 409 ILE A N 1
ATOM 3202 C CA . ILE A 1 409 ? -9.201 2.434 -2.007 1.00 86.69 409 ILE A CA 1
ATOM 3203 C C . ILE A 1 409 ? -10.743 2.405 -1.986 1.00 86.69 409 ILE A C 1
ATOM 3205 O O . ILE A 1 409 ? -11.341 3.030 -1.105 1.00 86.69 409 ILE A O 1
ATOM 3209 N N . PRO A 1 410 ? -11.410 1.664 -2.890 1.00 84.25 410 PRO A N 1
ATOM 3210 C CA . PRO A 1 410 ? -12.867 1.582 -2.914 1.00 84.25 410 PRO A CA 1
ATOM 3211 C C . PRO A 1 410 ? -13.519 1.136 -1.589 1.00 84.25 410 PRO A C 1
ATOM 3213 O O . PRO A 1 410 ? -12.878 0.586 -0.686 1.00 84.25 410 PRO A O 1
ATOM 3216 N N . ASP A 1 411 ? -14.842 1.327 -1.530 1.00 90.94 411 ASP A N 1
ATOM 3217 C CA . ASP A 1 411 ? -15.753 0.933 -0.447 1.00 90.94 411 ASP A CA 1
ATOM 3218 C C . ASP A 1 411 ? -15.640 1.752 0.859 1.00 90.94 411 ASP A C 1
ATOM 3220 O O . ASP A 1 411 ? -16.007 2.923 0.865 1.00 90.94 411 ASP A O 1
ATOM 3224 N N . LEU A 1 412 ? -15.245 1.139 1.985 1.00 95.88 412 LEU A N 1
ATOM 3225 C CA . LEU A 1 412 ? -15.261 1.763 3.314 1.00 95.88 412 LEU A CA 1
ATOM 3226 C C . LEU A 1 412 ? -13.848 1.946 3.873 1.00 95.88 412 LEU A C 1
ATOM 3228 O O . LEU A 1 412 ? -13.027 1.036 3.770 1.00 95.88 412 LEU A O 1
ATOM 3232 N N . ALA A 1 413 ? -13.610 3.077 4.533 1.00 96.31 413 ALA A N 1
ATOM 3233 C CA . ALA A 1 413 ? -12.353 3.432 5.194 1.00 96.31 413 ALA A CA 1
ATOM 3234 C C . ALA A 1 413 ? -12.617 4.102 6.556 1.00 96.31 413 ALA A C 1
ATOM 3236 O O . ALA A 1 413 ? -13.766 4.352 6.926 1.00 96.31 413 ALA A O 1
ATOM 3237 N N . ILE A 1 414 ? -11.561 4.411 7.307 1.00 97.56 414 ILE A N 1
ATOM 3238 C CA . ILE A 1 414 ? -11.643 5.230 8.526 1.00 97.56 414 ILE A CA 1
ATOM 3239 C C . ILE A 1 414 ? -10.453 6.187 8.595 1.00 97.56 414 ILE A C 1
ATOM 3241 O O . ILE A 1 414 ? -9.318 5.741 8.602 1.00 97.56 414 ILE A O 1
ATOM 3245 N N . THR A 1 415 ? -10.697 7.492 8.673 1.00 97.62 415 THR A N 1
ATOM 3246 C CA . THR A 1 415 ? -9.656 8.521 8.865 1.00 97.62 415 THR A CA 1
ATOM 3247 C C . THR A 1 415 ? -9.720 9.073 10.285 1.00 97.62 415 THR A C 1
ATOM 3249 O O . THR A 1 415 ? -10.578 8.658 11.064 1.00 97.62 415 THR A O 1
ATOM 3252 N N . ASP A 1 416 ? -8.860 10.025 10.656 1.00 97.25 416 ASP A N 1
ATOM 3253 C CA . ASP A 1 416 ? -8.992 10.750 11.930 1.00 97.25 416 ASP A CA 1
ATOM 3254 C C . ASP A 1 416 ? -10.340 11.490 12.033 1.00 97.25 416 ASP A C 1
ATOM 3256 O O . ASP A 1 416 ? -10.891 11.619 13.124 1.00 97.25 416 ASP A O 1
ATOM 3260 N N . GLY A 1 417 ? -10.914 11.907 10.899 1.00 96.56 417 GLY A N 1
ATOM 3261 C CA . GLY A 1 417 ? -12.218 12.569 10.831 1.00 96.56 417 GLY A CA 1
ATOM 3262 C C . GLY A 1 417 ? -13.432 11.653 11.039 1.00 96.56 417 GLY A C 1
ATOM 3263 O O . GLY A 1 417 ? -14.497 12.143 11.413 1.00 96.56 417 GLY A O 1
ATOM 3264 N N . GLY A 1 418 ? -13.305 10.338 10.827 1.00 97.12 418 GLY A N 1
ATOM 3265 C CA . GLY A 1 418 ? -14.413 9.393 11.000 1.00 97.12 418 GLY A CA 1
ATOM 3266 C C . GLY A 1 418 ? -14.406 8.225 10.016 1.00 97.12 418 GLY A C 1
ATOM 3267 O O . GLY A 1 418 ? -13.486 8.056 9.220 1.00 97.12 418 GLY A O 1
ATOM 3268 N N . ASN A 1 419 ? -15.462 7.411 10.062 1.00 97.94 419 ASN A N 1
ATOM 3269 C CA . ASN A 1 419 ? -15.673 6.318 9.110 1.00 97.94 419 ASN A CA 1
ATOM 3270 C C . ASN A 1 419 ? -16.154 6.896 7.773 1.00 97.94 419 ASN A C 1
ATOM 3272 O O . ASN A 1 419 ? -17.073 7.708 7.769 1.00 97.94 419 ASN A O 1
ATOM 3276 N N . VAL A 1 420 ? -15.557 6.488 6.656 1.00 97.31 420 VAL A N 1
ATOM 3277 C CA . VAL A 1 420 ? -15.776 7.061 5.319 1.00 97.31 420 VAL A CA 1
ATOM 3278 C C . VAL A 1 420 ? -16.411 6.025 4.397 1.00 97.31 420 VAL A C 1
ATOM 3280 O O . VAL A 1 420 ? -15.933 4.894 4.320 1.00 97.31 420 VAL A O 1
ATOM 3283 N N . ASP A 1 421 ? -17.460 6.417 3.671 1.00 94.94 421 ASP A N 1
ATOM 3284 C CA . ASP A 1 421 ? -17.933 5.698 2.483 1.00 94.94 421 ASP A CA 1
ATOM 3285 C C . ASP A 1 421 ? -17.363 6.394 1.245 1.00 94.94 421 ASP A C 1
ATOM 3287 O O . ASP A 1 421 ? -17.717 7.537 0.941 1.00 94.94 421 ASP A O 1
ATOM 3291 N N . TYR A 1 422 ? -16.457 5.708 0.546 1.00 89.50 422 TYR A N 1
ATOM 3292 C CA . TYR A 1 422 ? -15.787 6.216 -0.648 1.00 89.50 422 TYR A CA 1
ATOM 3293 C C . TYR A 1 422 ? -16.772 6.546 -1.769 1.00 89.50 422 TYR A C 1
ATOM 3295 O O . TYR A 1 422 ? -16.600 7.539 -2.467 1.00 89.50 422 TYR A O 1
ATOM 3303 N N . ARG A 1 423 ? -17.823 5.738 -1.945 1.00 89.00 423 ARG A N 1
ATOM 3304 C CA . ARG A 1 423 ? -18.764 5.922 -3.061 1.00 89.00 423 ARG A CA 1
ATOM 3305 C C . ARG A 1 423 ? -19.613 7.168 -2.861 1.00 89.00 423 ARG A C 1
ATOM 3307 O O . ARG A 1 423 ? -19.907 7.871 -3.820 1.00 89.00 423 ARG A O 1
ATOM 3314 N N . GLU A 1 424 ? -19.975 7.441 -1.613 1.00 91.44 424 GLU A N 1
ATOM 3315 C CA . GLU A 1 424 ? -20.766 8.614 -1.238 1.00 91.44 424 GLU A CA 1
ATOM 3316 C C . GLU A 1 424 ? -19.908 9.853 -0.947 1.00 91.44 424 GLU A C 1
ATOM 3318 O O . GLU A 1 424 ? -20.457 10.950 -0.813 1.00 91.44 424 GLU A O 1
ATOM 3323 N N . LEU A 1 425 ? -18.584 9.679 -0.822 1.00 91.12 425 LEU A N 1
ATOM 3324 C CA . LEU A 1 425 ? -17.607 10.694 -0.411 1.00 91.12 425 LEU A CA 1
ATOM 3325 C C . LEU A 1 425 ? -18.017 11.408 0.886 1.00 91.12 425 LEU A C 1
ATOM 3327 O O . LEU A 1 425 ? -17.944 12.634 1.005 1.00 91.12 425 LEU A O 1
ATOM 3331 N N . LYS A 1 426 ? -18.500 10.635 1.864 1.00 94.81 426 LYS A N 1
ATOM 3332 C CA . LYS A 1 426 ? -19.052 11.152 3.123 1.00 94.81 426 LYS A CA 1
ATOM 3333 C C . LYS A 1 426 ? -18.602 10.333 4.316 1.00 94.81 426 LYS A C 1
ATOM 3335 O O . LYS A 1 426 ? -18.366 9.129 4.215 1.00 94.81 426 LYS A O 1
ATOM 3340 N N . TYR A 1 427 ? -18.589 10.995 5.468 1.00 97.00 427 TYR A N 1
ATOM 3341 C CA . TYR A 1 427 ? -18.543 10.299 6.742 1.00 97.00 427 TYR A CA 1
ATOM 3342 C C . TYR A 1 427 ? -19.876 9.602 7.027 1.00 97.00 427 TYR A C 1
ATOM 3344 O O . TYR A 1 427 ? -20.942 10.150 6.732 1.00 97.00 427 TYR A O 1
ATOM 3352 N N . PHE A 1 428 ? -19.819 8.422 7.636 1.00 95.88 428 PHE A N 1
ATOM 3353 C CA . PHE A 1 428 ? -20.990 7.708 8.131 1.00 95.88 428 PHE A CA 1
ATOM 3354 C C . PHE A 1 428 ? -20.870 7.417 9.628 1.00 95.88 428 PHE A C 1
ATOM 3356 O O . PHE A 1 428 ? -19.780 7.196 10.160 1.00 95.88 428 PHE A O 1
ATOM 3363 N N . ASP A 1 429 ? -22.019 7.404 10.304 1.00 95.94 429 ASP A N 1
ATOM 3364 C CA . ASP A 1 429 ? -22.119 6.895 11.668 1.00 95.94 429 ASP A CA 1
ATOM 3365 C C . ASP A 1 429 ? -22.162 5.361 11.607 1.00 95.94 429 ASP A C 1
ATOM 3367 O O . ASP A 1 429 ? -23.042 4.806 10.937 1.00 95.94 429 ASP A O 1
ATOM 3371 N N . PRO A 1 430 ? -21.220 4.647 12.246 1.00 96.62 430 PRO A N 1
ATOM 3372 C CA . PRO A 1 430 ? -21.243 3.196 12.267 1.00 96.62 430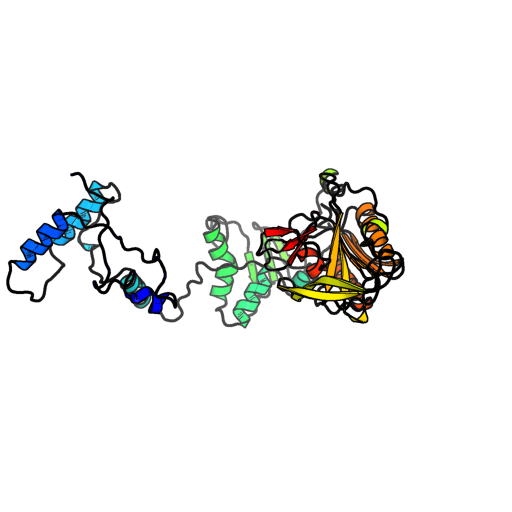 PRO A CA 1
ATOM 3373 C C . PRO A 1 430 ? -22.426 2.645 13.070 1.00 96.62 430 PRO A C 1
ATOM 3375 O O . PRO A 1 430 ? -22.716 1.462 12.934 1.00 96.62 430 PRO A O 1
ATOM 3378 N N . ILE A 1 431 ? -23.129 3.438 13.882 1.00 96.38 431 ILE A N 1
ATOM 3379 C CA . ILE A 1 431 ? -24.354 3.001 14.558 1.00 96.38 431 ILE A CA 1
ATOM 3380 C C . ILE A 1 431 ? -25.542 3.127 13.599 1.00 96.38 431 ILE A C 1
ATOM 3382 O O . ILE A 1 431 ? -25.880 4.213 13.129 1.00 96.38 431 ILE A O 1
ATOM 3386 N N . LEU A 1 432 ? -26.211 2.005 13.329 1.00 93.44 432 LEU A N 1
ATOM 3387 C CA . LEU A 1 432 ? -27.379 1.969 12.454 1.00 93.44 432 LEU A CA 1
ATOM 3388 C C . LEU A 1 432 ? -28.655 2.209 13.266 1.00 93.44 432 LEU A C 1
ATOM 3390 O O . LEU A 1 432 ? -28.860 1.584 14.307 1.00 93.44 432 LEU A O 1
ATOM 3394 N N . LYS A 1 433 ? -29.490 3.130 12.774 1.00 79.50 433 LYS A N 1
ATOM 3395 C CA . LYS A 1 433 ? -30.787 3.479 13.369 1.00 79.50 433 LYS A CA 1
ATOM 3396 C C . LYS A 1 433 ? -31.871 2.456 13.062 1.00 79.50 433 LYS A C 1
ATOM 3398 O O . LYS A 1 433 ? -31.851 1.897 11.941 1.00 79.50 433 LYS A O 1
#

InterPro domains:
  IPR006680 Amidohydrolase-related [PF01979] (119-204)
  IPR011059 Metal-dependent hydrolase, composite domain superfamily [SSF51338] (142-209)
  IPR015422 Pyridoxal phosphate-dependent transferase, small domain [G3DSA:3.90.1150.10] (1-85)
  IPR015424 Pyridoxal phosphate-dependent transferase [SSF53383] (1-115)
  IPR026912 Adenine deaminase C-terminal domain [PF13382] (261-424)
  IPR051798 Class-II Pyridoxal-Phosphate-Dependent Aminotransferase [PTHR43525] (1-115)

Secondary structure (DSSP, 8-state):
----TT-----TTTT-TTTT-HHHHHS-SS-----SSS-SSPPPHHHHHHHHHHHTSS--------SHHHHHHHHHHHHHTTS----GGG----S-HHHHHHHHHHHH--TT--SGGG------S--HHHHHHH-SHHHHHHHHHHTT--HHHHHHHHTHHHHHHTT-TTTSSS--TTS---EEEES-TTT--EEEEEETTEEEEETTEESS---PPPPPHHHHT--------GGGT-EE-S-SSEEEEEEEEEEEETTEEEEEEEEEEEETTEEPPBTTTTEEEEEEE--SSSS--B--EEEESS---SSEEEES--TTTT-EEEEESSHHHHHHHHHHHHHHTSEEEEEETTEEEEEEE-TBTTTB----HHHHHHHHHHHHHHHHHTT--SSSHHHHHHHTT-SSSSSEEEETTEEEETTTTEEE-SB--

Radius of gyration: 32.16 Å; chains: 1; bounding box: 68×51×95 Å

pLDDT: mean 93.55, std 6.1, range [58.34, 98.88]